Protein AF-A0A356KES0-F1 (afdb_monomer)

Secondary structure (DSSP, 8-state):
--HHHHHHHHHHHHHHHHHSS-SSSS---TTT-----TT-SB-TTT-PBPEEE-TTT--EEETT-SB-TTT--B--HHHHHHHHHHHHHHHHHHHHHHHHHHHTTEEEEEEEE-SSSEEEEEEETTT--EEEEEEE-STHHHHHHHHHHHHHHHH---TTBPPEEEEEE-SS-EEEEEE---B--SPSPPPHHHHHHHHHHHHHHHHHHHHTT-B-----GGGEE-BTTSTT--EE---TT-B-SEE---S-S-TTTS-HHHHHT-EE-THHHHHHHHHHHHHHHTT-SS-HHHHTTSSS--HHHHHHHHHHHHHHHHHHHHHHHHHHHHHHTTTGGGG-----SS-TTTT-STTTTTTTTSGGGGSS-HHHHHHHHHHHHHHHHHHT-SSGGGS-SSHHHHHHHHHHHHHHHH-

Radius of gyration: 26.66 Å; Cα contacts (8 Å, |Δi|>4): 629; chains: 1; bounding box: 75×54×66 Å

Nearest PDB structures (foldseek):
  7kx8-assembly1_A  TM=7.689E-01  e=1.289E-10  Homo sapiens
  7kx8-assembly2_B  TM=7.582E-01  e=5.171E-10  Homo sapiens
  6vvg-assembly1_B  TM=7.254E-01  e=1.824E-10  Cydia pomonella granulosis virus (isolate Mexican)
  6gro-assembly1_A  TM=6.349E-01  e=1.879E-09  Homo sapiens
  5czo-assembly2_B  TM=5.075E-01  e=3.243E-09  Saccharomyces cerevisiae S288C

pLDDT: mean 71.56, std 20.57, range [31.41, 98.56]

Solvent-accessible surface area (backbone atoms only — not comparable to full-atom values): 23181 Å² total; per-residue (Å²): 129,58,72,69,56,52,51,49,52,50,40,52,28,48,48,50,22,62,76,34,44,49,47,81,67,72,66,41,35,92,88,70,65,47,69,44,66,87,80,46,72,37,24,82,88,74,67,48,70,42,69,48,62,37,90,89,75,60,50,76,34,53,80,89,42,66,44,35,91,83,81,60,51,69,42,46,74,66,54,51,44,52,49,45,41,53,49,22,54,49,21,44,53,54,40,50,54,55,48,53,62,66,45,67,62,29,72,46,76,42,82,76,42,86,61,64,50,28,33,33,41,29,28,29,59,90,77,60,50,61,31,30,34,42,40,12,37,47,67,73,22,31,52,28,53,51,37,20,51,53,48,48,64,58,50,49,95,47,94,35,42,66,50,79,74,49,72,49,78,58,94,68,32,37,38,40,33,28,60,52,75,65,46,81,44,82,59,82,86,59,42,67,71,56,50,44,48,28,50,31,41,41,23,54,40,46,38,54,32,43,74,55,52,40,25,58,63,53,54,46,65,94,30,39,35,37,41,79,90,44,83,58,41,31,29,41,50,80,38,47,60,32,42,59,67,36,64,56,88,62,92,77,55,55,72,87,36,47,30,66,46,62,74,73,52,36,72,40,50,60,55,40,44,46,17,12,50,18,47,49,52,46,41,57,74,61,72,48,76,68,64,66,72,51,63,73,39,67,84,83,55,61,70,69,55,49,50,49,40,51,55,49,49,49,51,47,51,53,51,50,43,49,52,52,54,54,49,49,57,55,45,71,73,57,79,52,77,85,68,79,61,95,75,83,92,79,61,75,72,82,39,71,51,101,56,56,70,56,71,72,72,38,74,60,62,73,50,91,47,68,68,58,56,55,50,53,51,45,51,52,47,50,52,27,46,32,26,46,37,81,52,71,86,65,26,50,93,45,39,62,61,47,24,55,59,43,47,53,53,49,52,66,72,77,106

Mean predicted aligned error: 14.31 Å

Sequence (415 aa):
MDPSEMLRLVREARRLLYEAGDGPTPPTCAECGQTPPLEATFCVGCGHRLRFPCPECERLCRTGQAHCAHCGHALTAEVVAGTLTTLAEQAEEERRRREEDLLRDYEKTRVLEEGRVRHLLGTRRDDGRQEFVKVAYSGPGRRLLSNELAMLERVGEHPGVVKLLRQRSSEEQLVAVFEHVPSEGMRFPVAIPRLLRITSSLLSTLAHVHAQGVVHADLKPAHVMLPEGADDRPVLIDWNVSQEPGPSRFEAFTPMFAAPEQIVGDHLDHRVDLYAVGVILYLLFTHDRFPAVLEEASEHEPMRQVLQAKKAMNRAYLSEATVYKGKLASLQQQDQVQQLAPSSGSGLEERRVLGAKYLFSSELARTQDVNAEIRVTGDVLKIVQRATAVDPDDRYPDAAAMQAAVDDILTRLEA

Structure (mmCIF, N/CA/C/O backbone):
data_AF-A0A356KES0-F1
#
_entry.id   AF-A0A356KES0-F1
#
loop_
_atom_site.group_PDB
_atom_site.id
_atom_site.type_symbol
_atom_site.label_atom_id
_atom_site.label_alt_id
_atom_site.label_comp_id
_atom_site.label_asym_id
_atom_site.label_entity_id
_atom_site.label_seq_id
_atom_site.pdbx_PDB_ins_code
_atom_site.Cartn_x
_atom_site.Cartn_y
_atom_site.Cartn_z
_atom_site.occupancy
_atom_site.B_iso_or_equiv
_atom_site.auth_seq_id
_atom_site.auth_comp_id
_atom_site.auth_asym_id
_atom_site.auth_atom_id
_atom_site.pdbx_PDB_model_num
ATOM 1 N N . MET A 1 1 ? -6.292 24.540 40.128 1.00 44.31 1 MET A N 1
ATOM 2 C CA . MET A 1 1 ? -5.437 23.850 39.139 1.00 44.31 1 MET A CA 1
ATOM 3 C C . MET A 1 1 ? -4.963 24.872 38.112 1.00 44.31 1 MET A C 1
ATOM 5 O O . MET A 1 1 ? -5.788 25.675 37.687 1.00 44.31 1 MET A O 1
ATOM 9 N N . ASP A 1 2 ? -3.671 24.906 37.770 1.00 37.69 2 ASP A N 1
ATOM 10 C CA . ASP A 1 2 ? -3.156 25.765 36.687 1.00 37.69 2 ASP A CA 1
ATOM 11 C C . ASP A 1 2 ? -3.848 25.377 35.361 1.00 37.69 2 ASP A C 1
ATOM 13 O O . ASP A 1 2 ? -3.952 24.179 35.070 1.00 37.69 2 ASP A O 1
ATOM 17 N N . PRO A 1 3 ? -4.336 26.339 34.552 1.00 40.50 3 PRO A N 1
ATOM 18 C CA . PRO A 1 3 ? -4.795 26.096 33.186 1.00 40.50 3 PRO A CA 1
ATOM 19 C C . PRO A 1 3 ? -3.916 25.139 32.365 1.00 40.50 3 PRO A C 1
ATOM 21 O O . PRO A 1 3 ? -4.450 24.349 31.586 1.00 40.50 3 PRO A O 1
ATOM 24 N N . SER A 1 4 ? -2.597 25.163 32.562 1.00 39.75 4 SER A N 1
ATOM 25 C CA . SER A 1 4 ? -1.635 24.291 31.872 1.00 39.75 4 SER A CA 1
ATOM 26 C C . SER A 1 4 ? -1.744 22.820 32.293 1.00 39.75 4 SER A C 1
ATOM 28 O O . SER A 1 4 ? -1.619 21.919 31.463 1.00 39.75 4 SER A O 1
ATOM 30 N N . GLU A 1 5 ? -2.031 22.562 33.567 1.00 40.41 5 GLU A N 1
ATOM 31 C CA . GLU A 1 5 ? -2.176 21.214 34.125 1.00 40.41 5 GLU A CA 1
ATOM 32 C C . GLU A 1 5 ? -3.552 20.613 33.808 1.00 40.41 5 GLU A C 1
ATOM 34 O O . GLU A 1 5 ? -3.659 19.436 33.464 1.00 40.41 5 GLU A O 1
ATOM 39 N N . MET A 1 6 ? -4.587 21.457 33.767 1.00 42.69 6 MET A N 1
ATOM 40 C CA . MET A 1 6 ? -5.901 21.104 33.221 1.00 42.69 6 MET A CA 1
ATOM 41 C C . MET A 1 6 ? -5.809 20.754 31.726 1.00 42.69 6 MET A C 1
ATOM 43 O O . MET A 1 6 ? -6.368 19.751 31.288 1.00 42.69 6 MET A O 1
ATOM 47 N N . LEU A 1 7 ? -5.071 21.543 30.936 1.00 45.28 7 LEU A N 1
ATOM 48 C CA . LEU A 1 7 ? -4.799 21.234 29.529 1.00 45.28 7 LEU A CA 1
ATOM 49 C C . LEU A 1 7 ? -4.050 19.905 29.376 1.00 45.28 7 LEU A C 1
ATOM 51 O O . LEU A 1 7 ? -4.360 19.151 28.459 1.00 45.28 7 LEU A O 1
ATOM 55 N N . ARG A 1 8 ? -3.108 19.587 30.273 1.00 47.19 8 ARG A N 1
ATOM 56 C CA . ARG A 1 8 ? -2.388 18.304 30.278 1.00 47.19 8 ARG A CA 1
ATOM 57 C C . ARG A 1 8 ? -3.326 17.117 30.524 1.00 47.19 8 ARG A C 1
ATOM 59 O O . ARG A 1 8 ? -3.282 16.165 29.756 1.00 47.19 8 ARG A O 1
ATOM 66 N N . LEU A 1 9 ? -4.206 17.198 31.522 1.00 43.78 9 LEU A N 1
ATOM 67 C CA . LEU A 1 9 ? -5.165 16.130 31.844 1.00 43.78 9 LEU A CA 1
ATOM 68 C C . LEU A 1 9 ? -6.229 15.945 30.752 1.00 43.78 9 LEU A C 1
ATOM 70 O O . LEU A 1 9 ? -6.552 14.820 30.387 1.00 43.78 9 LEU A O 1
ATOM 74 N N . VAL A 1 10 ? -6.720 17.041 30.162 1.00 45.75 10 VAL A N 1
ATOM 75 C CA . VAL A 1 10 ? -7.633 16.987 29.007 1.00 45.75 10 VAL A CA 1
ATOM 76 C C . VAL A 1 10 ? -6.945 16.369 27.785 1.00 45.75 10 VAL A C 1
ATOM 78 O O . VAL A 1 10 ? -7.583 15.615 27.053 1.00 45.75 10 VAL A O 1
ATOM 81 N N . ARG A 1 11 ? -5.651 16.653 27.567 1.00 45.53 11 ARG A N 1
ATOM 82 C CA . ARG A 1 11 ? -4.841 16.022 26.509 1.00 45.53 11 ARG A CA 1
ATOM 83 C C . ARG A 1 11 ? -4.673 14.522 26.746 1.00 45.53 11 ARG A C 1
ATOM 85 O O . ARG A 1 11 ? -4.831 13.755 25.806 1.00 45.53 11 ARG A O 1
ATOM 92 N N . GLU A 1 12 ? -4.387 14.111 27.977 1.00 43.81 12 GLU A N 1
ATOM 93 C CA . GLU A 1 12 ? -4.164 12.709 28.345 1.00 43.81 12 GLU A CA 1
ATOM 94 C C . GLU A 1 12 ? -5.457 11.881 28.235 1.00 43.81 12 GLU A C 1
ATOM 96 O O . 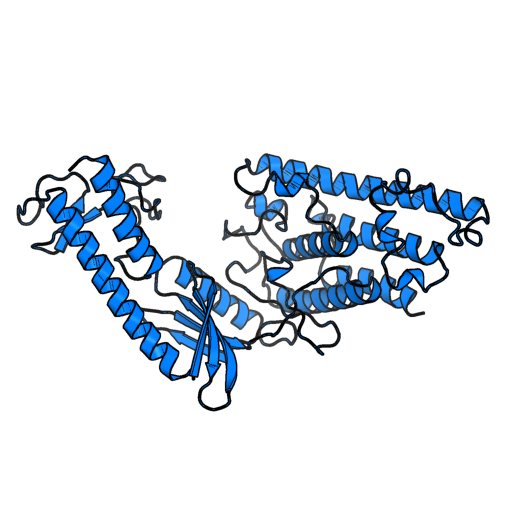GLU A 1 12 ? -5.475 10.867 27.542 1.00 43.81 12 GLU A O 1
ATOM 101 N N . ALA A 1 13 ? -6.579 12.380 28.769 1.00 43.81 13 ALA A N 1
ATOM 102 C CA . ALA A 1 13 ? -7.889 11.732 28.650 1.00 43.81 13 ALA A CA 1
ATOM 103 C C . ALA A 1 13 ? -8.391 11.656 27.193 1.00 43.81 13 ALA A C 1
ATOM 105 O O . ALA A 1 13 ? -8.956 10.648 26.776 1.00 43.81 13 ALA A O 1
ATOM 106 N N . ARG A 1 14 ? -8.163 12.698 26.377 1.00 48.44 14 ARG A N 1
ATOM 107 C CA . ARG A 1 14 ? -8.568 12.695 24.958 1.00 48.44 14 ARG A CA 1
ATOM 108 C C . ARG A 1 14 ? -7.664 11.862 24.058 1.00 48.44 14 ARG A C 1
ATOM 110 O O . ARG A 1 14 ? -8.158 11.329 23.070 1.00 48.44 14 ARG A O 1
ATOM 117 N N . ARG A 1 15 ? -6.373 11.743 24.380 1.00 43.72 15 ARG A N 1
ATOM 118 C CA . ARG A 1 15 ? -5.454 10.818 23.708 1.00 43.72 15 ARG A CA 1
ATOM 119 C C . ARG A 1 15 ? -5.925 9.378 23.896 1.00 43.72 15 ARG A C 1
ATOM 121 O O . ARG A 1 15 ? -6.061 8.677 22.903 1.00 43.72 15 ARG A O 1
ATOM 128 N N . LEU A 1 16 ? -6.266 8.998 25.128 1.00 44.16 16 LEU A N 1
ATOM 129 C CA . LEU A 1 16 ? -6.825 7.679 25.433 1.00 44.16 16 LEU A CA 1
ATOM 130 C C . LEU A 1 16 ? -8.158 7.446 24.703 1.00 44.16 16 LEU A C 1
ATOM 132 O O . LEU A 1 16 ? -8.328 6.405 24.092 1.00 44.16 16 LEU A O 1
ATOM 136 N N . LEU A 1 17 ? -9.055 8.440 24.644 1.00 44.19 17 LEU A N 1
ATOM 137 C CA . LEU A 1 17 ? -10.301 8.364 23.856 1.00 44.19 17 LEU A CA 1
ATOM 138 C C . LEU A 1 17 ? -10.078 8.226 22.337 1.00 44.19 17 LEU A C 1
ATOM 140 O O . LEU A 1 17 ? -10.859 7.569 21.654 1.00 44.19 17 LEU A O 1
ATOM 144 N N . TYR A 1 18 ? -9.042 8.869 21.794 1.00 41.16 18 TYR A N 1
ATOM 145 C CA . TYR A 1 18 ? -8.692 8.801 20.372 1.00 41.16 18 TYR A CA 1
ATOM 146 C C . TYR A 1 18 ? -8.004 7.480 20.005 1.00 41.16 18 TYR A C 1
ATOM 148 O O . TYR A 1 18 ? -8.280 6.925 18.945 1.00 41.16 18 TYR A O 1
ATOM 156 N N . GLU A 1 19 ? -7.150 6.961 20.889 1.00 41.66 19 GLU A N 1
ATOM 157 C CA . GLU A 1 19 ? -6.529 5.634 20.778 1.00 41.66 19 GLU A CA 1
ATOM 158 C C . GLU A 1 19 ? -7.559 4.507 21.025 1.00 41.66 19 GLU A C 1
ATOM 160 O O . GLU A 1 19 ? -7.450 3.437 20.428 1.00 41.66 19 GLU A O 1
ATOM 165 N N . ALA A 1 20 ? -8.604 4.760 21.827 1.00 39.62 20 ALA A N 1
ATOM 166 C CA . ALA A 1 20 ? -9.648 3.787 22.150 1.00 39.62 20 ALA A CA 1
ATOM 167 C C . ALA A 1 20 ? -10.768 3.661 21.099 1.00 39.62 20 ALA A C 1
ATOM 169 O O . ALA A 1 20 ? -11.599 2.760 21.184 1.00 39.62 20 ALA A O 1
ATOM 170 N N . GLY A 1 21 ? -10.799 4.541 20.093 1.00 44.50 21 GLY A N 1
ATOM 171 C CA . GLY A 1 21 ? -11.705 4.437 18.947 1.00 44.50 21 GLY A CA 1
ATOM 172 C C . GLY A 1 21 ? -13.184 4.752 19.204 1.00 44.50 21 GLY A C 1
ATOM 173 O O . GLY A 1 21 ? -13.921 4.787 18.222 1.00 44.50 21 GLY A O 1
ATOM 174 N N . ASP A 1 22 ? -13.603 5.023 20.449 1.00 41.28 22 ASP A N 1
ATOM 175 C CA . ASP A 1 22 ? -15.017 5.226 20.811 1.00 41.28 22 ASP A CA 1
ATOM 176 C C . ASP A 1 22 ? -15.264 6.235 21.954 1.00 41.28 22 ASP A C 1
ATOM 178 O O . ASP A 1 22 ? -15.991 6.007 22.914 1.00 41.28 22 ASP A O 1
ATOM 182 N N . GLY A 1 23 ? -14.714 7.440 21.815 1.00 38.75 23 GLY A N 1
ATOM 183 C CA . GLY A 1 23 ? -15.448 8.617 22.295 1.00 38.75 23 GLY A CA 1
ATOM 184 C C . GLY A 1 23 ? -16.526 9.008 21.276 1.00 38.75 23 GLY A C 1
ATOM 185 O O . GLY A 1 23 ? -16.407 8.619 20.111 1.00 38.75 23 GLY A O 1
ATOM 186 N N . PRO A 1 24 ? -17.526 9.848 21.626 1.00 33.72 24 PRO A N 1
ATOM 187 C CA . PRO A 1 24 ? -18.306 10.539 20.599 1.00 33.72 24 PRO A CA 1
ATOM 188 C C . PRO A 1 24 ? -17.307 11.102 19.587 1.00 33.72 24 PRO A C 1
ATOM 190 O O . PRO A 1 24 ? -16.351 11.748 20.025 1.00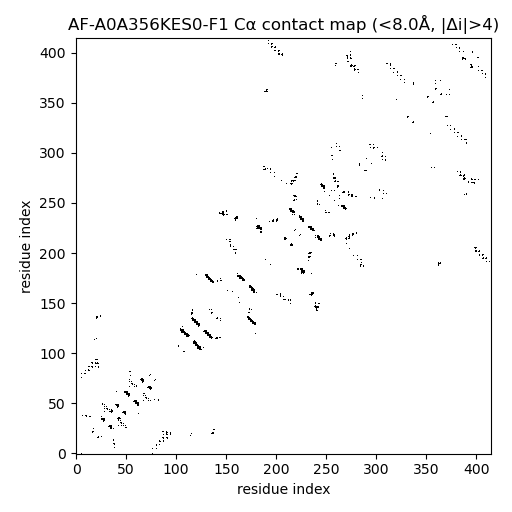 33.72 24 PRO A O 1
ATOM 193 N N . THR A 1 25 ? -17.481 10.782 18.293 1.00 39.53 25 THR A N 1
ATOM 194 C CA . THR A 1 25 ? -16.602 11.192 17.173 1.00 39.53 25 THR A CA 1
ATOM 195 C C . THR A 1 25 ? -15.853 12.467 17.537 1.00 39.53 25 THR A C 1
ATOM 197 O O . THR A 1 25 ? -16.561 13.419 17.893 1.00 39.53 25 THR A O 1
ATOM 200 N N . PRO A 1 26 ? -14.499 12.520 17.483 1.00 42.56 26 PRO A N 1
ATOM 201 C CA . PRO A 1 26 ? -13.744 13.705 17.898 1.00 42.56 26 PRO A CA 1
ATOM 202 C C . PRO A 1 26 ? -14.456 14.910 17.308 1.00 42.56 26 PRO A C 1
ATOM 204 O O . PRO A 1 26 ? -14.641 14.896 16.089 1.00 42.56 26 PRO A O 1
ATOM 207 N N . PRO A 1 27 ? -14.994 15.831 18.142 1.00 45.50 27 PRO A N 1
ATOM 208 C CA . PRO A 1 27 ? -16.126 16.648 17.748 1.00 45.50 27 PRO A CA 1
ATOM 209 C C . PRO A 1 27 ? -15.764 17.336 16.451 1.00 45.50 27 PRO A C 1
ATOM 211 O O . PRO A 1 27 ? -14.925 18.240 16.431 1.00 45.50 27 PRO A O 1
ATOM 214 N N . THR A 1 28 ? -16.360 16.863 15.356 1.00 46.47 28 THR A N 1
ATOM 215 C CA . THR A 1 28 ? -16.236 17.543 14.083 1.00 46.47 28 THR A CA 1
ATOM 216 C C . THR A 1 28 ? -16.753 18.942 14.345 1.00 46.47 28 THR A C 1
ATOM 218 O O . THR A 1 28 ? -17.780 19.084 15.020 1.00 46.47 28 THR A O 1
ATOM 221 N N . CYS A 1 29 ? -16.031 19.974 13.899 1.00 48.19 29 CYS A N 1
ATOM 222 C CA . CYS A 1 29 ? -16.527 21.344 14.007 1.00 48.19 29 CYS A CA 1
ATOM 223 C C . CYS A 1 29 ? -17.957 21.314 13.471 1.00 48.19 29 CYS A C 1
ATOM 225 O O . CYS A 1 29 ? -18.154 21.037 12.293 1.00 48.19 29 CYS A O 1
ATOM 227 N N . ALA A 1 30 ? -18.950 21.534 14.339 1.00 50.91 30 ALA A N 1
ATOM 228 C CA . ALA A 1 30 ? -20.359 21.426 13.957 1.00 50.91 30 ALA A CA 1
ATOM 229 C C . ALA A 1 30 ? -20.722 22.418 12.835 1.00 50.91 30 ALA A C 1
ATOM 231 O O . ALA A 1 30 ? -21.760 22.273 12.206 1.00 50.91 30 ALA A O 1
ATOM 232 N N . GLU A 1 31 ? -19.839 23.391 12.586 1.00 55.41 31 GLU A N 1
ATOM 233 C CA . GLU A 1 31 ? -19.937 24.375 11.514 1.00 55.41 31 GLU A CA 1
ATOM 234 C C . GLU A 1 31 ? -19.214 23.969 10.217 1.00 55.41 31 GLU A C 1
ATOM 236 O O . GLU A 1 31 ? -19.663 24.352 9.146 1.00 55.41 31 GLU A O 1
ATOM 241 N N . CYS A 1 32 ? -18.095 23.229 10.262 1.00 54.72 32 CYS A N 1
ATOM 242 C CA . CYS A 1 32 ? -17.288 22.953 9.056 1.00 54.72 32 CYS A CA 1
ATOM 243 C C . CYS A 1 32 ? -16.945 21.481 8.806 1.00 54.72 32 CYS A C 1
ATOM 245 O O . CYS A 1 32 ? -16.262 21.168 7.836 1.00 54.72 32 CYS A O 1
ATOM 247 N N . GLY A 1 33 ? -17.357 20.572 9.688 1.00 51.75 33 GLY A N 1
ATOM 248 C CA . GLY A 1 33 ? -17.121 19.135 9.557 1.00 51.75 33 GLY A CA 1
ATOM 249 C C . GLY A 1 33 ? -15.671 18.684 9.768 1.00 51.75 33 GLY A C 1
ATOM 250 O O . GLY A 1 33 ? -15.428 17.484 9.867 1.00 51.75 33 GLY A O 1
ATOM 251 N N . GLN A 1 34 ? -14.700 19.600 9.885 1.00 49.62 34 GLN A N 1
ATOM 252 C CA . GLN A 1 34 ? -13.309 19.220 10.132 1.00 49.62 34 GLN A CA 1
ATOM 253 C C . GLN A 1 34 ? -13.134 18.594 11.509 1.00 49.62 34 GLN A C 1
ATOM 255 O O . GLN A 1 34 ? -13.801 18.983 12.465 1.00 49.62 34 GLN A O 1
ATOM 260 N N . THR A 1 35 ? -12.198 17.653 11.609 1.00 49.16 35 THR A N 1
ATOM 261 C CA . THR A 1 35 ? -11.768 17.036 12.865 1.00 49.16 35 THR A CA 1
ATOM 262 C C . THR A 1 35 ? -10.542 17.792 13.380 1.00 49.16 35 THR A C 1
ATOM 264 O O . THR A 1 35 ? -9.443 17.568 12.875 1.00 49.16 35 THR A O 1
ATOM 267 N N . PRO A 1 36 ? -10.699 18.748 14.308 1.00 47.41 36 PRO A N 1
ATOM 268 C CA . PRO A 1 36 ? -9.570 19.528 14.787 1.00 47.41 36 PRO A CA 1
ATOM 269 C C . PRO A 1 36 ? -8.617 18.685 15.652 1.00 47.41 36 PRO A C 1
ATOM 271 O O . PRO A 1 36 ? -9.058 17.687 16.230 1.00 47.41 36 PRO A O 1
ATOM 274 N N . PRO A 1 37 ? -7.338 19.101 15.780 1.00 41.69 37 PRO A N 1
ATOM 275 C CA . PRO A 1 37 ? -6.379 18.497 16.696 1.00 41.69 37 PRO A CA 1
ATOM 276 C C . PRO A 1 37 ? -6.966 18.389 18.099 1.00 41.69 37 PRO A C 1
ATOM 278 O O . PRO A 1 37 ? -7.667 19.289 18.571 1.00 41.69 37 PRO A O 1
ATOM 281 N N . LEU A 1 38 ? -6.695 17.273 18.763 1.00 41.38 38 LEU A N 1
ATOM 282 C CA . LEU A 1 38 ? -7.383 16.872 19.991 1.00 41.38 38 LEU A CA 1
ATOM 283 C C . LEU A 1 38 ? -7.136 17.850 21.153 1.00 41.38 38 LEU A C 1
ATOM 285 O O . LEU A 1 38 ? -7.996 18.002 22.031 1.00 41.38 38 LEU A O 1
ATOM 289 N N . GLU A 1 39 ? -5.999 18.554 21.123 1.00 37.75 39 GLU A N 1
ATOM 290 C CA . GLU A 1 39 ? -5.616 19.620 22.053 1.00 37.75 39 GLU A CA 1
ATOM 291 C C . GLU A 1 39 ? -6.299 20.981 21.826 1.00 37.75 39 GLU A C 1
ATOM 293 O O . GLU A 1 39 ? -6.116 21.896 22.634 1.00 37.75 39 GLU A O 1
ATOM 298 N N . ALA A 1 40 ? -7.062 21.160 20.745 1.00 45.78 40 ALA A N 1
ATOM 299 C CA . ALA A 1 40 ? -7.532 22.478 20.347 1.00 45.78 40 ALA A CA 1
ATOM 300 C C . ALA A 1 40 ? -8.790 22.901 21.135 1.00 45.78 40 ALA A C 1
ATOM 302 O O . ALA A 1 40 ? -9.801 22.205 21.184 1.00 45.78 40 ALA A O 1
ATOM 303 N N . THR A 1 41 ? -8.776 24.083 21.756 1.00 45.72 41 THR A N 1
ATOM 304 C CA . THR A 1 41 ? -9.987 24.698 22.343 1.00 45.72 41 THR A CA 1
ATOM 305 C C . THR A 1 41 ? -10.877 25.349 21.279 1.00 45.72 41 THR A C 1
ATOM 307 O O . THR A 1 41 ? -12.021 25.709 21.563 1.00 45.72 41 THR A O 1
ATOM 310 N N . PHE A 1 42 ? -10.366 25.430 20.048 1.00 49.94 42 PHE A N 1
ATOM 311 C CA . PHE A 1 42 ? -10.980 25.984 18.848 1.00 49.94 42 PHE A CA 1
ATOM 312 C C . PHE A 1 42 ? -10.670 25.074 17.655 1.00 49.94 42 PHE A C 1
ATOM 314 O O . PHE A 1 42 ? -9.626 24.438 17.616 1.00 49.94 42 PHE A O 1
ATOM 321 N N . CYS A 1 43 ? -11.542 25.005 16.659 1.00 47.75 43 CYS A N 1
ATOM 322 C CA . CYS A 1 43 ? -11.275 24.245 15.451 1.00 47.75 43 CYS A CA 1
ATOM 323 C C . CYS A 1 43 ? -10.255 24.973 14.574 1.00 47.75 43 CYS A C 1
ATOM 325 O O . CYS A 1 43 ? -10.452 26.137 14.235 1.00 47.75 43 CYS A O 1
ATOM 327 N N . VAL A 1 44 ? -9.204 24.269 14.159 1.00 43.09 44 VAL A N 1
ATOM 328 C CA . VAL A 1 44 ? -8.137 24.822 13.308 1.00 43.09 44 VAL A CA 1
ATOM 329 C C . VAL A 1 44 ? -8.599 25.205 11.898 1.00 43.09 44 VAL A C 1
ATOM 331 O O . VAL A 1 44 ? -7.995 26.081 11.295 1.00 43.09 44 VAL A O 1
ATOM 334 N N . GLY A 1 45 ? -9.685 24.611 11.389 1.00 43.34 45 GLY A N 1
ATOM 335 C CA . GLY A 1 45 ? -10.246 24.957 10.078 1.00 43.34 45 GLY A CA 1
ATOM 336 C C . GLY A 1 45 ? -11.218 26.136 10.081 1.00 43.34 45 GLY A C 1
ATOM 337 O O . GLY A 1 45 ? -11.231 26.919 9.141 1.00 43.34 45 GLY A O 1
ATOM 338 N N . CYS A 1 46 ? -12.060 26.256 11.117 1.00 52.16 46 CYS A N 1
ATOM 339 C CA . CYS A 1 46 ? -13.191 27.204 11.162 1.00 52.16 46 CYS A CA 1
ATOM 340 C C . CYS A 1 46 ? -13.108 28.228 12.317 1.00 52.16 46 CYS A C 1
ATOM 342 O O . CYS A 1 46 ? -13.974 29.092 12.439 1.00 52.16 46 CYS A O 1
ATOM 344 N N . GLY A 1 47 ? -12.144 28.091 13.235 1.00 42.91 47 GLY A N 1
ATOM 345 C CA . GLY A 1 47 ? -11.976 28.944 14.420 1.00 42.91 47 GLY A CA 1
ATOM 346 C C . GLY A 1 47 ? -12.998 28.748 15.557 1.00 42.91 47 GLY A C 1
ATOM 347 O O . GLY A 1 47 ? -12.924 29.452 16.561 1.00 42.91 47 GLY A O 1
ATOM 348 N N . HIS A 1 48 ? -13.956 27.814 15.456 1.00 51.66 48 HIS A N 1
ATOM 349 C CA . HIS A 1 48 ? -15.042 27.644 16.446 1.00 51.66 48 HIS A CA 1
ATOM 350 C C . HIS A 1 48 ? -14.661 26.813 17.684 1.00 51.66 48 HIS A C 1
ATOM 352 O O . HIS A 1 48 ? -13.965 25.813 17.566 1.00 51.66 48 HIS A O 1
ATOM 358 N N . ARG A 1 49 ? -15.187 27.153 18.874 1.00 53.97 49 ARG A N 1
ATOM 359 C CA . ARG A 1 49 ? -14.932 26.409 20.133 1.00 53.97 49 ARG A CA 1
ATOM 360 C C . ARG A 1 49 ? -15.557 25.008 20.169 1.00 53.97 49 ARG A C 1
ATOM 362 O O . ARG A 1 49 ? -16.727 24.849 19.817 1.00 53.97 49 ARG A O 1
ATOM 369 N N . LEU A 1 50 ? -14.806 24.025 20.678 1.00 59.19 50 LEU A N 1
ATOM 370 C CA . LEU A 1 50 ? -15.226 22.612 20.755 1.00 59.19 50 LEU A CA 1
ATOM 371 C C . LEU A 1 50 ? -16.208 22.323 21.912 1.00 59.19 50 LEU A C 1
ATOM 373 O O . LEU A 1 50 ? -16.280 23.078 22.887 1.00 59.19 50 LEU A O 1
ATOM 377 N N . ARG A 1 51 ? -16.975 21.223 21.796 1.00 63.28 51 ARG A N 1
ATOM 378 C CA . ARG A 1 51 ? -18.051 20.829 22.733 1.00 63.28 51 ARG A CA 1
ATOM 379 C C . ARG A 1 51 ? -17.738 19.545 23.538 1.00 63.28 51 ARG A C 1
ATOM 381 O O . ARG A 1 51 ? -16.900 18.762 23.106 1.00 63.28 51 ARG A O 1
ATOM 388 N N . PHE A 1 52 ? -18.390 19.342 24.690 1.00 62.03 52 PHE A N 1
ATOM 389 C CA . PHE A 1 52 ? -18.320 18.158 25.579 1.00 62.03 52 PHE A CA 1
ATOM 390 C C . PHE A 1 52 ? -19.671 17.934 26.305 1.00 62.03 52 PHE A C 1
ATOM 392 O O . PHE A 1 52 ? -20.389 18.913 26.477 1.00 62.03 52 PHE A O 1
ATOM 399 N N . PRO A 1 53 ? -20.063 16.717 26.725 1.00 58.56 53 PRO A N 1
ATOM 400 C CA . PRO A 1 53 ? -21.354 16.486 27.391 1.00 58.56 53 PRO A CA 1
ATOM 401 C C . PRO A 1 53 ? -21.361 16.967 28.854 1.00 58.56 53 PRO A C 1
ATOM 403 O O . PRO A 1 53 ? -20.380 16.813 29.575 1.00 58.56 53 PRO A O 1
ATOM 406 N N . CYS A 1 54 ? -22.470 17.558 29.306 1.00 67.06 54 CYS A N 1
ATOM 407 C CA . CYS A 1 54 ? -22.683 17.905 30.712 1.00 67.06 54 CYS A CA 1
ATOM 408 C C . CYS A 1 54 ? -22.801 16.632 31.573 1.00 67.06 54 CYS A C 1
ATOM 410 O O . CYS A 1 54 ? -23.596 15.770 31.211 1.00 67.06 54 CYS A O 1
ATOM 412 N N . PRO A 1 55 ? -22.127 16.531 32.732 1.00 73.62 55 PRO A N 1
ATOM 413 C CA . PRO A 1 55 ? -22.209 15.340 33.588 1.00 73.62 55 PRO A CA 1
ATOM 414 C C . PRO A 1 55 ? -23.593 15.096 34.202 1.00 73.62 55 PRO A C 1
ATOM 416 O O . PRO A 1 55 ? -23.896 13.977 34.587 1.00 73.62 55 PRO A O 1
ATOM 419 N N . GLU A 1 56 ? -24.433 16.130 34.301 1.00 80.88 56 GLU A N 1
ATOM 420 C CA . GLU A 1 56 ? -25.761 16.023 34.922 1.00 80.88 56 GLU A CA 1
ATOM 421 C C . GLU A 1 56 ? -26.869 15.676 33.920 1.00 80.88 56 GLU A C 1
ATOM 423 O O . GLU A 1 56 ? -27.822 14.983 34.246 1.00 80.88 56 GLU A O 1
ATOM 428 N N . CYS A 1 57 ? -26.798 16.232 32.707 1.00 77.69 57 CYS A N 1
ATOM 429 C CA . CYS A 1 57 ? -27.908 16.183 31.745 1.00 77.69 57 CYS A CA 1
ATOM 430 C C . CYS A 1 57 ? -27.487 15.788 30.328 1.00 77.69 57 CYS A C 1
ATOM 432 O O . CYS A 1 57 ? -28.282 15.923 29.400 1.00 77.69 57 CYS A O 1
ATOM 434 N N . GLU A 1 58 ? -26.218 15.418 30.139 1.00 69.31 58 GLU A N 1
ATOM 435 C CA . GLU A 1 58 ? -25.612 14.929 28.889 1.00 69.31 58 GLU A CA 1
ATOM 436 C C . GLU A 1 58 ? -25.633 15.908 27.701 1.00 69.31 58 GLU A C 1
ATOM 438 O O . GLU A 1 58 ? -25.041 15.662 26.648 1.00 69.31 58 GLU A O 1
ATOM 443 N N . ARG A 1 59 ? -26.241 17.089 27.857 1.00 71.56 59 ARG A N 1
ATOM 444 C CA . ARG A 1 59 ? -26.282 18.116 26.813 1.00 71.56 59 ARG A CA 1
ATOM 445 C C . ARG A 1 59 ? -24.872 18.613 26.487 1.00 71.56 59 ARG A C 1
ATOM 447 O O . ARG A 1 59 ? -24.094 18.921 27.384 1.00 71.56 59 ARG A O 1
ATOM 454 N N . LEU A 1 60 ? -24.570 18.776 25.197 1.00 63.91 60 LEU A N 1
ATOM 455 C CA . LEU A 1 60 ? -23.276 19.284 24.731 1.00 63.91 60 LEU A CA 1
ATOM 456 C C . LEU A 1 60 ? -23.037 20.748 25.156 1.00 63.91 60 LEU A C 1
ATOM 458 O O . LEU A 1 60 ? -23.661 21.679 24.640 1.00 63.91 60 LEU A O 1
ATOM 462 N N . CYS A 1 61 ? -22.085 20.944 26.060 1.00 64.88 61 CYS A N 1
ATOM 463 C CA . CYS A 1 61 ? -21.531 22.205 26.543 1.00 64.88 61 CYS A CA 1
ATOM 464 C C . CYS A 1 61 ? -20.281 22.617 25.755 1.00 64.88 61 CYS A C 1
ATOM 466 O O . CYS A 1 61 ? -19.668 21.804 25.077 1.00 64.88 61 CYS A O 1
ATOM 468 N N . ARG A 1 62 ? -19.885 23.890 25.827 1.00 64.31 62 ARG A N 1
ATOM 469 C CA . ARG A 1 62 ? -18.658 24.430 25.210 1.00 64.31 62 ARG A CA 1
ATOM 470 C C . ARG A 1 62 ? -17.540 24.545 26.238 1.00 64.31 62 ARG A C 1
ATOM 472 O O . ARG A 1 62 ? -17.786 24.963 27.368 1.00 64.31 62 ARG A O 1
ATOM 479 N N . THR A 1 63 ? -16.304 24.255 25.834 1.00 55.69 63 THR A N 1
ATOM 480 C CA . THR A 1 63 ? -15.124 24.455 26.689 1.00 55.69 63 THR A CA 1
ATOM 481 C C . THR A 1 63 ? -15.006 25.922 27.134 1.00 55.69 63 THR A C 1
ATOM 483 O O . THR A 1 63 ? -15.058 26.855 26.324 1.00 55.69 63 THR A O 1
ATOM 486 N N . GLY A 1 64 ? -14.896 26.131 28.451 1.00 55.91 64 GLY A N 1
ATOM 487 C CA . GLY A 1 64 ? -14.856 27.455 29.087 1.00 55.91 64 GLY A CA 1
ATOM 488 C C . GLY A 1 64 ? -16.216 28.047 29.490 1.00 55.91 64 GLY A C 1
ATOM 489 O O . GLY A 1 64 ? -16.256 29.191 29.934 1.00 55.91 64 GLY A O 1
ATOM 490 N N . GLN A 1 65 ? -17.328 27.316 29.346 1.00 68.81 65 GLN A N 1
ATOM 491 C CA . GLN A 1 65 ? -18.589 27.694 29.995 1.00 68.81 65 GLN A CA 1
ATOM 492 C C . GLN A 1 65 ? -18.491 27.477 31.508 1.00 68.81 65 GLN A C 1
ATOM 494 O O . GLN A 1 65 ? -17.999 26.444 31.937 1.00 68.81 65 GLN A O 1
ATOM 499 N N . ALA A 1 66 ? -18.995 28.424 32.306 1.00 73.38 66 ALA A N 1
ATOM 500 C CA . ALA A 1 66 ? -19.054 28.273 33.763 1.00 73.38 66 ALA A CA 1
ATOM 501 C C . ALA A 1 66 ? -20.197 27.346 34.215 1.00 73.38 66 ALA A C 1
ATOM 503 O O . ALA A 1 66 ? -20.090 26.701 35.252 1.00 73.38 66 ALA A O 1
ATOM 504 N N . HIS A 1 67 ? -21.280 27.269 33.432 1.00 83.44 67 HIS A N 1
ATOM 505 C CA . HIS A 1 67 ? -22.464 26.466 33.736 1.00 83.44 67 HIS A CA 1
ATOM 506 C C . HIS A 1 67 ? -23.060 25.862 32.462 1.00 83.44 67 HIS A C 1
ATOM 508 O O . HIS A 1 67 ? -22.965 26.448 31.377 1.00 83.44 67 HIS A O 1
ATOM 514 N N . CYS A 1 68 ? -23.713 24.710 32.599 1.00 75.75 68 CYS A N 1
ATOM 515 C CA . CYS A 1 68 ? -24.495 24.103 31.535 1.00 75.75 68 CYS A CA 1
ATOM 516 C C . CYS A 1 68 ? -25.704 24.984 31.207 1.00 75.75 68 CYS A C 1
ATOM 518 O O . CYS A 1 68 ? -26.540 25.257 32.064 1.00 75.75 68 CYS A O 1
ATOM 520 N N . ALA A 1 69 ? -25.838 25.380 29.941 1.00 80.69 69 ALA A N 1
ATOM 521 C CA . ALA A 1 69 ? -26.950 26.219 29.488 1.00 80.69 69 ALA A CA 1
ATOM 522 C C . ALA A 1 69 ? -28.324 25.521 29.537 1.00 80.69 69 ALA A C 1
ATOM 524 O O . ALA A 1 69 ? -29.340 26.176 29.334 1.00 80.69 69 ALA A O 1
ATOM 525 N N . HIS A 1 70 ? -28.357 24.203 29.756 1.00 86.75 70 HIS A N 1
ATOM 526 C CA . HIS A 1 70 ? -29.592 23.429 29.827 1.00 86.75 70 HIS A CA 1
ATOM 527 C C . HIS A 1 70 ? -30.062 23.199 31.267 1.00 86.75 70 HIS A C 1
ATOM 529 O O . HIS A 1 70 ? -31.192 23.545 31.590 1.00 86.75 70 HIS A O 1
ATOM 535 N N . CYS A 1 71 ? -29.205 22.646 32.129 1.00 86.38 71 CYS A N 1
ATOM 536 C CA . CYS A 1 71 ? -29.574 22.280 33.502 1.00 86.38 71 CYS A CA 1
ATOM 537 C C . CYS A 1 71 ? -28.979 23.196 34.582 1.00 86.38 71 CYS A C 1
ATOM 539 O O . CYS A 1 71 ? -29.277 23.023 35.757 1.00 86.38 71 CYS A O 1
ATOM 541 N N . GLY A 1 72 ? -28.110 24.144 34.219 1.00 86.25 72 GLY A N 1
ATOM 542 C CA . GLY A 1 72 ? -27.451 25.042 35.171 1.00 86.25 72 GLY A CA 1
ATOM 543 C C . GLY A 1 72 ? -26.283 24.428 35.952 1.00 86.25 72 GLY A C 1
ATOM 544 O O . GLY A 1 72 ? -25.655 25.143 36.729 1.00 86.25 72 GLY A O 1
ATOM 545 N N . HIS A 1 73 ? -25.947 23.150 35.738 1.00 87.06 73 HIS A N 1
ATOM 546 C CA . HIS A 1 73 ? -24.843 22.477 36.434 1.00 87.06 73 HIS A CA 1
ATOM 547 C C . HIS A 1 73 ? -23.512 23.226 36.251 1.00 87.06 73 HIS A C 1
ATOM 549 O O . HIS A 1 73 ? -23.181 23.630 35.133 1.00 87.06 73 HIS A O 1
ATOM 555 N N . ALA A 1 74 ? -22.750 23.407 37.331 1.00 83.31 74 ALA A N 1
ATOM 556 C CA . ALA A 1 74 ? -21.475 24.120 37.309 1.00 83.31 74 ALA A CA 1
ATOM 557 C C . ALA A 1 74 ? -20.394 23.301 36.587 1.00 83.31 74 ALA A C 1
ATOM 559 O O . ALA A 1 74 ? -20.088 22.175 36.958 1.00 83.31 74 ALA A O 1
ATOM 560 N N . LEU A 1 75 ? -19.788 23.879 35.553 1.00 71.19 75 LEU A N 1
ATOM 561 C CA . LEU A 1 75 ? -18.790 23.227 34.704 1.00 71.19 75 LEU A CA 1
ATOM 562 C C . LEU A 1 75 ? -17.385 23.676 35.115 1.00 71.19 75 LEU A C 1
ATOM 564 O O . LEU A 1 75 ? -16.669 24.327 34.351 1.00 71.19 75 LEU A O 1
ATOM 568 N N . THR A 1 76 ? -17.002 23.377 36.357 1.00 73.19 76 THR A N 1
ATOM 569 C CA . THR A 1 76 ? -15.651 23.690 36.841 1.00 73.19 76 THR A CA 1
ATOM 570 C C . THR A 1 76 ? -14.607 22.858 36.094 1.00 73.19 76 THR A C 1
ATOM 572 O O . THR A 1 76 ? -14.905 21.796 35.549 1.00 73.19 76 THR A O 1
ATOM 575 N N . ALA A 1 77 ? -13.358 23.325 36.089 1.00 60.19 77 ALA A N 1
ATOM 576 C CA . ALA A 1 77 ? -12.229 22.596 35.509 1.00 60.19 77 ALA A CA 1
ATOM 577 C C . ALA A 1 77 ? -12.160 21.129 35.976 1.00 60.19 77 ALA A C 1
ATOM 579 O O . ALA A 1 77 ? -11.969 20.227 35.167 1.00 60.19 77 ALA A O 1
ATOM 580 N N . GLU A 1 78 ? -12.361 20.904 37.276 1.00 62.72 78 GLU A N 1
ATOM 581 C CA . GLU A 1 78 ? -12.336 19.583 37.913 1.00 62.72 78 GLU A CA 1
ATOM 582 C C . GLU A 1 78 ? -13.494 18.698 37.442 1.00 62.72 78 GLU A C 1
ATOM 584 O O . GLU A 1 78 ? -13.281 17.536 37.106 1.00 62.72 78 GLU A O 1
ATOM 589 N N . VAL A 1 79 ? -14.700 19.261 37.335 1.00 65.69 79 VAL A N 1
ATOM 590 C CA . VAL A 1 79 ? -15.890 18.548 36.851 1.00 65.69 79 VAL A CA 1
ATOM 591 C C . VAL A 1 79 ? -15.734 18.151 35.381 1.00 65.69 79 VAL A C 1
ATOM 593 O O . VAL A 1 79 ? -16.006 17.009 35.010 1.00 65.69 79 VAL A O 1
ATOM 596 N N . VAL A 1 80 ? -15.250 19.067 34.536 1.00 62.19 80 VAL A N 1
ATOM 597 C CA . VAL A 1 80 ? -15.005 18.787 33.112 1.00 62.19 80 VAL A CA 1
ATOM 598 C C . VAL A 1 80 ? -13.917 17.726 32.944 1.00 62.19 80 VAL A C 1
ATOM 600 O O . VAL A 1 80 ? -14.091 16.806 32.147 1.00 62.19 80 VAL A O 1
ATOM 603 N N . ALA A 1 81 ? -12.824 17.816 33.708 1.00 59.62 81 ALA A N 1
ATOM 604 C CA . ALA A 1 81 ? -11.754 16.823 33.679 1.00 59.62 81 ALA A CA 1
ATOM 605 C C . ALA A 1 81 ? -12.253 15.437 34.117 1.00 59.62 81 ALA A C 1
ATOM 607 O O . ALA A 1 81 ? -12.062 14.475 33.381 1.00 59.62 81 ALA A O 1
ATOM 608 N N . GLY A 1 82 ? -12.964 15.337 35.247 1.00 60.41 82 GLY A N 1
ATOM 609 C CA . GLY A 1 82 ? -13.510 14.066 35.739 1.00 60.41 82 GLY A CA 1
ATOM 610 C C . GLY A 1 82 ? -14.512 13.419 34.778 1.00 60.41 82 GLY A C 1
ATOM 611 O O . GLY A 1 82 ? -14.482 12.205 34.575 1.00 60.41 82 GLY A O 1
ATOM 612 N N . THR A 1 83 ? -15.345 14.231 34.117 1.00 62.28 83 THR A N 1
ATOM 613 C CA . THR A 1 83 ? -16.280 13.749 33.086 1.00 62.28 83 THR A CA 1
ATOM 614 C C . THR A 1 83 ? -15.526 13.145 31.900 1.00 62.28 83 THR A C 1
ATOM 616 O O . THR A 1 83 ? -15.857 12.056 31.442 1.00 62.28 83 THR A O 1
ATOM 619 N N . LEU A 1 84 ? -14.480 13.821 31.413 1.00 58.62 84 LEU A N 1
ATOM 620 C CA . LEU A 1 84 ? -13.671 13.325 30.297 1.00 58.62 84 LEU A CA 1
ATOM 621 C C . LEU A 1 84 ? -12.876 12.065 30.662 1.00 58.62 84 LEU A C 1
ATOM 623 O O . LEU A 1 84 ? -12.784 11.169 29.829 1.00 58.62 84 LEU A O 1
ATOM 627 N N . THR A 1 85 ? -12.342 11.974 31.884 1.00 57.16 85 THR A N 1
ATOM 628 C CA . THR A 1 85 ? -11.657 10.767 32.375 1.00 57.16 85 THR A CA 1
ATOM 629 C C . THR A 1 85 ? -12.606 9.573 32.432 1.00 57.16 85 THR A C 1
ATOM 631 O O . THR A 1 85 ? -12.275 8.516 31.912 1.00 57.16 85 THR A O 1
ATOM 634 N N . THR A 1 86 ? -13.810 9.754 32.980 1.00 60.41 86 THR A N 1
ATOM 635 C CA . THR A 1 86 ? -14.810 8.674 33.073 1.00 60.41 86 THR A CA 1
ATOM 636 C C . THR A 1 86 ? -15.206 8.161 31.687 1.00 60.41 86 THR A C 1
ATOM 638 O O . THR A 1 86 ? -15.268 6.956 31.465 1.00 60.41 86 THR A O 1
ATOM 641 N N . LEU A 1 87 ? -15.419 9.070 30.727 1.00 57.28 87 LEU A N 1
ATOM 642 C CA . LEU A 1 87 ? -15.707 8.694 29.340 1.00 57.28 87 LEU A CA 1
ATOM 643 C C . LEU A 1 87 ? -14.540 7.929 28.701 1.00 57.28 87 LEU A C 1
ATOM 645 O O . LEU A 1 87 ? -14.774 6.993 27.943 1.00 57.28 87 LEU A O 1
ATOM 649 N N . ALA A 1 88 ? -13.294 8.307 29.004 1.00 51.59 88 ALA A N 1
ATOM 650 C CA . ALA A 1 88 ? -12.109 7.603 28.516 1.00 51.59 88 ALA A CA 1
ATOM 651 C C . ALA A 1 88 ? -12.022 6.174 29.064 1.00 51.59 88 ALA A C 1
ATOM 653 O O . ALA A 1 88 ? -11.773 5.243 28.303 1.00 51.59 88 ALA A O 1
ATOM 654 N N . GLU A 1 89 ? -12.273 5.994 30.361 1.00 56.47 89 GLU A N 1
ATOM 655 C CA . GLU A 1 89 ? -12.289 4.677 31.007 1.00 56.47 89 GLU A CA 1
ATOM 656 C C . GLU A 1 89 ? -13.406 3.779 30.456 1.00 56.47 89 GLU A C 1
ATOM 658 O O . GLU A 1 89 ? -13.181 2.594 30.211 1.00 56.47 89 GLU A O 1
ATOM 663 N N . GLN A 1 90 ? -14.596 4.337 30.216 1.00 57.44 90 GLN A N 1
ATOM 664 C CA . GLN A 1 90 ? -15.717 3.611 29.611 1.00 57.44 90 GLN A CA 1
ATOM 665 C C . GLN A 1 90 ? -15.405 3.165 28.178 1.00 57.44 90 GLN A C 1
ATOM 667 O O . GLN A 1 90 ? -15.612 1.996 27.854 1.00 57.44 90 GLN A O 1
ATOM 672 N N . ALA A 1 91 ? -14.854 4.059 27.352 1.00 54.44 91 ALA A N 1
ATOM 673 C CA . ALA A 1 91 ? -14.454 3.738 25.983 1.00 54.44 91 ALA A CA 1
ATOM 674 C C . ALA A 1 91 ? -13.385 2.633 25.941 1.00 54.44 91 ALA A C 1
ATOM 676 O O . ALA A 1 91 ? -13.440 1.735 25.103 1.00 54.44 91 ALA A O 1
ATOM 677 N N . GLU A 1 92 ? -12.429 2.664 26.871 1.00 55.50 92 GLU A N 1
ATOM 678 C CA . GLU A 1 92 ? -11.378 1.650 26.970 1.00 55.50 92 GLU A CA 1
ATOM 679 C C . GLU A 1 92 ? -11.925 0.275 27.394 1.00 55.50 92 GLU A C 1
ATOM 681 O O . GLU A 1 92 ? -11.528 -0.753 26.842 1.00 55.50 92 GLU A O 1
ATOM 686 N N . GLU A 1 93 ? -12.871 0.234 28.336 1.00 60.75 93 GLU A N 1
ATOM 687 C CA . GLU A 1 93 ? -13.542 -1.007 28.743 1.00 60.75 93 GLU A CA 1
ATOM 688 C C . GLU A 1 93 ? -14.400 -1.590 27.607 1.00 60.75 93 GLU A C 1
ATOM 690 O O . GLU A 1 93 ? -14.370 -2.800 27.368 1.00 60.75 93 GLU A O 1
ATOM 695 N N . GLU A 1 94 ? -15.132 -0.754 26.867 1.00 62.16 94 GLU A N 1
ATOM 696 C CA . GLU A 1 94 ? -15.893 -1.185 25.686 1.00 62.16 94 GLU A CA 1
ATOM 697 C C . GLU A 1 94 ? -14.977 -1.715 24.579 1.00 62.16 94 GLU A C 1
ATOM 699 O O . GLU A 1 94 ? -15.230 -2.793 24.030 1.00 62.16 94 GLU A O 1
ATOM 704 N N . ARG A 1 95 ? -13.863 -1.027 24.309 1.00 64.31 95 ARG A N 1
ATOM 705 C CA . ARG A 1 95 ? -12.823 -1.497 23.389 1.00 64.31 95 ARG A CA 1
ATOM 706 C C . ARG A 1 95 ? -12.292 -2.861 23.804 1.00 64.31 95 ARG A C 1
ATOM 708 O O . ARG A 1 95 ? -12.245 -3.763 22.967 1.00 64.31 95 ARG A O 1
ATOM 715 N N . ARG A 1 96 ? -11.947 -3.044 25.085 1.00 65.25 96 ARG A N 1
ATOM 716 C CA . ARG A 1 96 ? -11.446 -4.328 25.595 1.00 65.25 96 ARG A CA 1
ATOM 717 C C . ARG A 1 96 ? -12.458 -5.447 25.369 1.00 65.25 96 ARG A C 1
ATOM 719 O O . ARG A 1 96 ? -12.070 -6.521 24.927 1.00 65.25 96 ARG A O 1
ATOM 726 N N . ARG A 1 97 ? -13.752 -5.200 25.594 1.00 71.94 97 ARG A N 1
ATOM 727 C CA . ARG A 1 97 ? -14.815 -6.194 25.342 1.00 71.94 97 ARG A CA 1
ATOM 728 C C . ARG A 1 97 ? -14.938 -6.575 23.866 1.00 71.94 97 ARG A C 1
ATOM 730 O O . ARG A 1 97 ? -15.109 -7.752 23.553 1.00 71.94 97 ARG A O 1
ATOM 737 N N . ARG A 1 98 ? -14.852 -5.603 22.954 1.00 70.81 98 ARG A N 1
ATOM 738 C CA . ARG A 1 98 ? -14.887 -5.857 21.500 1.00 70.81 98 ARG A CA 1
ATOM 739 C C . ARG A 1 98 ? -13.665 -6.625 21.032 1.00 70.81 98 ARG A C 1
ATOM 741 O O . ARG A 1 98 ? -13.782 -7.532 20.210 1.00 70.81 98 ARG A O 1
ATOM 748 N N . GLU A 1 99 ? -12.506 -6.271 21.576 1.00 68.69 99 GLU A N 1
ATOM 749 C CA . GLU A 1 99 ? -11.264 -6.985 21.332 1.00 68.69 99 GLU A CA 1
ATOM 750 C C . GLU A 1 99 ? -11.362 -8.416 21.869 1.00 68.69 99 GLU A C 1
ATOM 752 O O . GLU A 1 99 ? -11.093 -9.346 21.125 1.00 68.69 99 GLU A O 1
ATOM 757 N N . GLU A 1 100 ? -11.858 -8.636 23.087 1.00 74.50 100 GLU A N 1
ATOM 758 C CA . GLU A 1 100 ? -12.108 -9.982 23.618 1.00 74.50 100 GLU A CA 1
ATOM 759 C C . GLU A 1 100 ? -12.997 -10.821 22.690 1.00 74.50 100 GLU A C 1
ATOM 761 O O . GLU A 1 100 ? -12.693 -11.993 22.477 1.00 74.50 100 GLU A O 1
ATOM 766 N N . ASP A 1 101 ? -14.056 -10.251 22.103 1.00 77.25 101 ASP A N 1
ATOM 767 C CA . ASP A 1 101 ? -14.898 -10.968 21.136 1.00 77.25 101 ASP A CA 1
ATOM 768 C C . ASP A 1 101 ? -14.148 -11.316 19.841 1.00 77.25 101 ASP A C 1
ATOM 770 O O . ASP A 1 101 ? -14.200 -12.459 19.384 1.00 77.25 101 ASP A O 1
ATOM 774 N N . LEU A 1 102 ? -13.381 -10.370 19.291 1.00 73.75 102 LEU A N 1
ATOM 775 C CA . LEU A 1 102 ? -12.529 -10.592 18.120 1.00 73.75 102 LEU A CA 1
ATOM 776 C C . LEU A 1 102 ? -11.456 -11.664 18.377 1.00 73.75 102 LEU A C 1
ATOM 778 O O . LEU A 1 102 ? -11.169 -12.489 17.509 1.00 73.75 102 LEU A O 1
ATOM 782 N N . LEU A 1 103 ? -10.854 -11.638 19.566 1.00 77.44 103 LEU A N 1
ATOM 783 C CA . LEU A 1 103 ? -9.752 -12.502 19.974 1.00 77.44 103 LEU A CA 1
ATOM 784 C C . LEU A 1 103 ? -10.195 -13.932 20.306 1.00 77.44 103 LEU A C 1
ATOM 786 O O . LEU A 1 103 ? -9.341 -14.813 20.371 1.00 77.44 103 LEU A O 1
ATOM 790 N N . ARG A 1 104 ? -11.499 -14.209 20.466 1.00 85.38 104 ARG A N 1
ATOM 791 C CA . ARG A 1 104 ? -12.014 -15.574 20.721 1.00 85.38 104 ARG A CA 1
ATOM 792 C C . ARG A 1 104 ? -11.542 -16.584 19.678 1.00 85.38 104 ARG A C 1
ATOM 794 O O . ARG A 1 104 ? -11.158 -17.703 20.035 1.00 85.38 104 ARG A O 1
ATOM 801 N N . ASP A 1 105 ? -11.512 -16.152 18.419 1.00 85.69 105 ASP A N 1
ATOM 802 C CA . ASP A 1 105 ? -11.132 -16.970 17.265 1.00 85.69 105 ASP A CA 1
ATOM 803 C C . ASP A 1 105 ? -9.607 -17.244 17.209 1.00 85.69 105 ASP A C 1
ATOM 805 O O . ASP A 1 105 ? -9.155 -18.132 16.480 1.00 85.69 105 ASP A O 1
ATOM 809 N N . TYR A 1 106 ? -8.798 -16.542 18.015 1.00 90.19 106 TYR A N 1
ATOM 810 C CA . TYR A 1 106 ? -7.336 -16.614 17.992 1.00 90.19 106 TYR A CA 1
ATOM 811 C C . TYR A 1 106 ? -6.761 -17.159 19.305 1.00 90.19 106 TYR A C 1
ATOM 813 O O . TYR A 1 106 ? -7.185 -16.802 20.401 1.00 90.19 106 TYR A O 1
ATOM 821 N N . GLU A 1 107 ? -5.763 -18.039 19.215 1.00 89.12 107 GLU A N 1
ATOM 822 C CA . GLU A 1 107 ? -4.983 -18.493 20.373 1.00 89.12 107 GLU A CA 1
ATOM 823 C C . GLU A 1 107 ? -4.065 -17.376 20.881 1.00 89.12 107 GLU A C 1
ATOM 825 O O . GLU A 1 107 ? -3.914 -17.186 22.088 1.00 89.12 107 GLU A O 1
ATOM 830 N N . LYS A 1 108 ? -3.444 -16.650 19.944 1.00 87.06 108 LYS A N 1
ATOM 831 C CA . LYS A 1 108 ? -2.472 -15.587 20.203 1.00 87.06 108 LYS A CA 1
ATOM 832 C C . LYS A 1 108 ? -2.676 -14.456 19.215 1.00 87.06 108 LYS A C 1
ATOM 834 O O . LYS A 1 108 ? -2.911 -14.708 18.034 1.00 87.06 108 LYS A O 1
ATOM 839 N N . THR A 1 109 ? -2.497 -13.229 19.682 1.00 87.81 109 THR A N 1
ATOM 840 C CA . THR A 1 109 ? -2.441 -12.048 18.826 1.00 87.81 109 THR A CA 1
ATOM 841 C C . THR A 1 109 ? -1.250 -11.173 19.163 1.00 87.81 109 THR A C 1
ATOM 843 O O . THR A 1 109 ? -0.763 -11.140 20.294 1.00 87.81 109 THR A O 1
ATOM 846 N N . ARG A 1 110 ? -0.757 -10.474 18.144 1.00 89.56 110 ARG A N 1
ATOM 847 C CA . ARG A 1 110 ? 0.285 -9.461 18.263 1.00 89.56 110 ARG A CA 1
ATOM 848 C C . ARG A 1 110 ? -0.164 -8.217 17.522 1.00 89.56 110 ARG A C 1
ATOM 850 O O . ARG A 1 110 ? -0.500 -8.300 16.345 1.00 89.56 110 ARG A O 1
ATOM 857 N N . VAL A 1 111 ? -0.115 -7.069 18.182 1.00 87.25 111 VAL A N 1
ATOM 858 C CA . VAL A 1 111 ? -0.299 -5.787 17.503 1.00 87.25 111 VAL A CA 1
ATOM 859 C C . VAL A 1 111 ? 0.919 -5.520 16.626 1.00 87.25 111 VAL A C 1
ATOM 861 O O . VAL A 1 111 ? 2.057 -5.628 17.083 1.00 87.25 111 VAL A O 1
ATOM 864 N N . LEU A 1 112 ? 0.675 -5.230 15.353 1.00 85.94 112 LEU A N 1
ATOM 865 C CA . LEU A 1 112 ? 1.697 -4.824 14.394 1.00 85.94 112 LEU A CA 1
ATOM 866 C C . LEU A 1 112 ? 1.764 -3.304 14.276 1.00 85.94 112 LEU A C 1
ATOM 868 O O . LEU A 1 112 ? 2.858 -2.753 14.234 1.00 85.94 112 LEU A O 1
ATOM 872 N N . GLU A 1 113 ? 0.606 -2.647 14.268 1.00 76.31 113 GLU A N 1
ATOM 873 C CA . GLU A 1 113 ? 0.500 -1.198 14.138 1.00 76.31 113 GLU A CA 1
ATOM 874 C C . GLU A 1 113 ? -0.692 -0.684 14.944 1.00 76.31 113 GLU A C 1
ATOM 876 O O . GLU A 1 113 ? -1.802 -1.222 14.855 1.00 76.31 113 GLU A O 1
ATOM 881 N N . GLU A 1 114 ? -0.441 0.360 15.731 1.00 71.00 114 GLU A N 1
ATOM 882 C CA . GLU A 1 114 ? -1.479 1.158 16.379 1.00 71.00 114 GLU A CA 1
ATOM 883 C C . GLU A 1 114 ? -1.785 2.372 15.492 1.00 71.00 114 GLU A C 1
ATOM 885 O O . GLU A 1 114 ? -0.878 2.972 14.915 1.00 71.00 114 GLU A O 1
ATOM 890 N N . GLY A 1 115 ? -3.054 2.757 15.369 1.00 68.44 115 GLY A N 1
ATOM 891 C CA . GLY A 1 115 ? -3.439 3.856 14.488 1.00 68.44 115 GLY A CA 1
ATOM 892 C C . GLY A 1 115 ? -4.940 3.944 14.237 1.00 68.44 115 GLY A C 1
ATOM 893 O O . GLY A 1 115 ? -5.745 3.325 14.928 1.00 68.44 115 GLY A O 1
ATOM 894 N N . ARG A 1 116 ? -5.326 4.723 13.213 1.00 73.62 116 ARG A N 1
ATOM 895 C CA . ARG A 1 116 ? -6.739 4.883 12.799 1.00 73.62 116 ARG A CA 1
ATOM 896 C C . ARG A 1 116 ? -7.377 3.554 12.399 1.00 73.62 116 ARG A C 1
ATOM 898 O O . ARG A 1 116 ? -8.573 3.358 12.597 1.00 73.62 116 ARG A O 1
ATOM 905 N N . VAL A 1 117 ? -6.578 2.688 11.794 1.00 81.00 117 VAL A N 1
ATOM 906 C CA . VAL A 1 117 ? -6.889 1.286 11.560 1.00 81.00 117 VAL A CA 1
ATOM 907 C C . VAL A 1 117 ? -5.819 0.515 12.310 1.00 81.00 117 VAL A C 1
ATOM 909 O O . VAL A 1 117 ? -4.631 0.747 12.103 1.00 81.00 117 VAL A O 1
ATOM 912 N N . ARG A 1 118 ? -6.237 -0.346 13.230 1.00 84.88 118 ARG A N 1
ATOM 913 C CA . ARG A 1 118 ? -5.325 -1.163 14.021 1.00 84.88 118 ARG A CA 1
ATOM 914 C C . ARG A 1 118 ? -4.981 -2.418 13.244 1.00 84.88 118 ARG A C 1
ATOM 916 O O . ARG A 1 118 ? -5.881 -3.068 12.709 1.00 84.88 118 ARG A O 1
ATOM 923 N N . HIS A 1 119 ? -3.704 -2.771 13.209 1.00 90.75 119 HIS A N 1
ATOM 924 C CA . HIS A 1 119 ? -3.213 -3.945 12.498 1.00 90.75 119 HIS A CA 1
ATOM 925 C C . HIS A 1 119 ? -2.758 -5.001 13.501 1.00 90.75 119 HIS A C 1
ATOM 927 O O . HIS A 1 119 ? -1.900 -4.746 14.348 1.00 90.75 119 HIS A O 1
ATOM 933 N N . LEU A 1 120 ? -3.324 -6.198 13.404 1.00 91.69 120 LEU A N 1
ATOM 934 C CA . LEU A 1 120 ? -3.023 -7.328 14.273 1.00 91.69 120 LEU A CA 1
ATOM 935 C C . LEU A 1 120 ? -2.561 -8.517 13.430 1.00 91.69 120 LEU A C 1
ATOM 937 O O . LEU A 1 120 ? -3.046 -8.745 12.324 1.00 91.69 120 LEU A O 1
ATOM 941 N N . LEU A 1 121 ? -1.667 -9.317 13.994 1.00 94.00 121 LEU A N 1
ATOM 942 C CA . LEU A 1 121 ? -1.367 -10.662 13.527 1.00 94.00 121 LEU A CA 1
ATOM 943 C C . LEU A 1 121 ? -1.989 -11.652 14.505 1.00 94.00 121 LEU A C 1
ATOM 945 O O . LEU A 1 121 ? -1.646 -11.628 15.688 1.00 94.00 121 LEU A O 1
ATOM 949 N N . GLY A 1 122 ? -2.887 -12.508 14.026 1.00 93.38 122 GLY A N 1
ATOM 950 C CA . GLY A 1 122 ? -3.544 -13.525 14.839 1.00 93.38 122 GLY A CA 1
ATOM 951 C C . GLY A 1 122 ? -3.171 -14.939 14.427 1.00 93.38 122 GLY A C 1
ATOM 952 O O . GLY A 1 122 ? -3.106 -15.246 13.244 1.00 93.38 122 GLY A O 1
ATOM 953 N N . THR A 1 123 ? -2.941 -15.807 15.409 1.00 94.88 123 THR A N 1
ATOM 954 C CA . THR A 1 123 ? -2.806 -17.257 15.224 1.00 94.88 123 THR A CA 1
ATOM 955 C C . THR A 1 123 ? -4.143 -17.904 15.542 1.00 94.88 123 THR A C 1
ATOM 957 O O . THR A 1 123 ? -4.591 -17.855 16.689 1.00 94.88 123 THR A O 1
ATOM 960 N N . ARG A 1 124 ? -4.799 -18.469 14.529 1.00 93.00 124 ARG A N 1
ATOM 961 C CA . ARG A 1 124 ? -6.140 -19.038 14.648 1.00 93.00 124 ARG A CA 1
ATOM 962 C C . ARG A 1 124 ? -6.133 -20.261 15.558 1.00 93.00 124 ARG A C 1
ATOM 964 O O . ARG A 1 124 ? -5.212 -21.074 15.515 1.00 93.00 124 ARG A O 1
ATOM 971 N N . ARG A 1 125 ? -7.139 -20.366 16.426 1.00 92.88 125 ARG A N 1
ATOM 972 C CA . ARG A 1 125 ? -7.181 -21.384 17.490 1.00 92.88 125 ARG A CA 1
ATOM 973 C C . ARG A 1 125 ? -7.430 -22.805 16.973 1.00 92.88 125 ARG A C 1
ATOM 975 O O . ARG A 1 125 ? -7.009 -23.767 17.603 1.00 92.88 125 ARG A O 1
ATOM 982 N N . ASP A 1 126 ? -8.162 -22.928 15.877 1.00 90.69 126 ASP A N 1
ATOM 983 C CA . ASP A 1 126 ? -8.608 -24.187 15.273 1.00 90.69 126 ASP A CA 1
ATOM 984 C C . ASP A 1 126 ? -7.500 -24.918 14.498 1.00 90.69 126 ASP A C 1
ATOM 986 O O . ASP A 1 126 ? -7.408 -26.139 14.594 1.00 90.69 126 ASP A O 1
ATOM 990 N N . ASP A 1 127 ? -6.666 -24.199 13.741 1.00 92.81 127 ASP A N 1
ATOM 991 C CA . ASP A 1 127 ? -5.661 -24.798 12.852 1.00 92.81 127 ASP A CA 1
ATOM 992 C C . ASP A 1 127 ? -4.261 -24.169 12.937 1.00 92.81 127 ASP A C 1
ATOM 994 O O . ASP A 1 127 ? -3.348 -24.593 12.225 1.00 92.81 127 ASP A O 1
ATOM 998 N N . GLY A 1 128 ? -4.071 -23.171 13.802 1.00 92.75 128 GLY A N 1
ATOM 999 C CA . GLY A 1 128 ? -2.789 -22.500 14.001 1.00 92.75 128 GLY A CA 1
ATOM 1000 C C . GLY A 1 128 ? -2.355 -21.595 12.845 1.00 92.75 128 GLY A C 1
ATOM 1001 O O . GLY A 1 128 ? -1.233 -21.080 12.880 1.00 92.75 128 GLY A O 1
ATOM 1002 N N . ARG A 1 129 ? -3.190 -21.372 11.818 1.00 93.06 129 ARG A N 1
ATOM 1003 C CA . ARG A 1 129 ? -2.831 -20.481 10.706 1.00 93.06 129 ARG A CA 1
ATOM 1004 C C . ARG A 1 129 ? -2.703 -19.044 11.182 1.00 93.06 129 ARG A C 1
ATOM 1006 O O . ARG A 1 129 ? -3.450 -18.581 12.043 1.00 93.06 129 ARG A O 1
ATOM 1013 N N . GLN A 1 130 ? -1.742 -18.334 10.603 1.00 95.00 130 GLN A N 1
ATOM 1014 C CA . GLN A 1 130 ? -1.596 -16.905 10.828 1.00 95.00 130 GLN A CA 1
ATOM 1015 C C . GLN A 1 130 ? -2.477 -16.119 9.862 1.00 95.00 130 GLN A C 1
ATOM 1017 O O . GLN A 1 130 ? -2.533 -16.426 8.673 1.00 95.00 130 GLN A O 1
ATOM 1022 N N . GLU A 1 131 ? -3.137 -15.092 10.379 1.00 95.38 131 GLU A N 1
ATOM 1023 C CA . GLU A 1 131 ? -4.015 -14.204 9.624 1.00 95.38 131 GLU A CA 1
ATOM 1024 C C . GLU A 1 131 ? -3.754 -12.756 10.030 1.00 95.38 131 GLU A C 1
ATOM 1026 O O . GLU A 1 131 ? -3.445 -12.456 11.189 1.00 95.38 131 GLU A O 1
ATOM 1031 N N . PHE A 1 132 ? -3.870 -11.854 9.062 1.00 95.25 132 PHE A N 1
ATOM 1032 C CA . PHE A 1 132 ? -3.692 -10.429 9.284 1.00 95.25 132 PHE A CA 1
ATOM 1033 C C . PHE A 1 132 ? -5.057 -9.770 9.482 1.00 95.25 132 PHE A C 1
ATOM 1035 O O . PHE A 1 132 ? -5.957 -9.938 8.665 1.00 95.25 132 PHE A O 1
ATOM 1042 N N . VAL A 1 133 ? -5.236 -9.033 10.573 1.00 94.12 133 VAL A N 1
ATOM 1043 C CA . VAL A 1 133 ? -6.532 -8.470 10.965 1.00 94.12 133 VAL A CA 1
ATOM 1044 C C . VAL A 1 133 ? -6.428 -6.956 11.037 1.00 94.12 133 VAL A C 1
ATOM 1046 O O . VAL A 1 133 ? -5.651 -6.421 11.826 1.00 94.12 133 VAL A O 1
ATOM 1049 N N . LYS A 1 134 ? -7.248 -6.269 10.244 1.00 93.12 134 LYS A N 1
ATOM 1050 C CA . LYS A 1 134 ? -7.464 -4.826 10.335 1.00 93.12 134 LYS A CA 1
ATOM 1051 C C . LYS A 1 134 ? -8.744 -4.556 11.121 1.00 93.12 134 LYS A C 1
ATOM 1053 O O . LYS A 1 134 ? -9.798 -5.105 10.799 1.00 93.12 134 LYS A O 1
ATOM 1058 N N . VAL A 1 135 ? -8.656 -3.702 12.136 1.00 88.00 135 VAL A N 1
ATOM 1059 C CA . VAL A 1 135 ? -9.798 -3.288 12.964 1.00 88.00 135 VAL A CA 1
ATOM 1060 C C . VAL A 1 135 ? -9.929 -1.776 12.916 1.00 88.00 135 VAL A C 1
ATOM 1062 O O . VAL A 1 135 ? -8.981 -1.052 13.212 1.00 88.00 135 VAL A O 1
ATOM 1065 N N . ALA A 1 136 ? -11.114 -1.294 12.564 1.00 82.81 136 ALA A N 1
ATOM 1066 C CA . ALA A 1 136 ? -11.452 0.119 12.592 1.00 82.81 136 ALA A CA 1
ATOM 1067 C C . ALA A 1 136 ? -12.775 0.315 13.332 1.00 82.81 136 ALA A C 1
ATOM 1069 O O . ALA A 1 136 ? -13.789 -0.234 12.922 1.00 82.81 136 ALA A O 1
ATOM 1070 N N . TYR A 1 137 ? -12.787 1.111 14.396 1.00 72.56 137 TYR A N 1
ATOM 1071 C CA . TYR A 1 137 ? -13.981 1.305 15.224 1.00 72.56 137 TYR A CA 1
ATOM 1072 C C . TYR A 1 137 ? -14.948 2.303 14.567 1.00 72.56 137 TYR A C 1
ATOM 1074 O O . TYR A 1 137 ? -15.963 1.920 13.979 1.00 72.56 137 TYR A O 1
ATOM 1082 N N . SER A 1 138 ? -14.564 3.583 14.512 1.00 67.56 138 SER A N 1
ATOM 1083 C CA . SER A 1 138 ? -15.405 4.648 13.959 1.00 67.56 138 SER A CA 1
ATOM 1084 C C . SER A 1 138 ? -14.599 5.767 13.266 1.00 67.56 138 SER A C 1
ATOM 1086 O O . SER A 1 138 ? -13.366 5.806 13.278 1.00 67.56 138 SER A O 1
ATOM 1088 N N . GLY A 1 139 ? -15.292 6.676 12.569 1.00 71.12 139 GLY A N 1
ATOM 1089 C CA . GLY A 1 139 ? -14.683 7.890 12.012 1.00 71.12 139 GLY A CA 1
ATOM 1090 C C . GLY A 1 139 ? -13.772 7.680 10.782 1.00 71.12 139 GLY A C 1
ATOM 1091 O O . GLY A 1 139 ? -14.123 6.928 9.868 1.00 71.12 139 GLY A O 1
ATOM 1092 N N . PRO A 1 140 ? -12.632 8.399 10.678 1.00 70.19 140 PRO A N 1
ATOM 1093 C CA . PRO A 1 140 ? -11.741 8.339 9.515 1.00 70.19 140 PRO A CA 1
ATOM 1094 C C . PRO A 1 140 ? -11.162 6.950 9.217 1.00 70.19 140 PRO A C 1
ATOM 1096 O O . PRO A 1 140 ? -11.073 6.583 8.050 1.00 70.19 140 PRO A O 1
ATOM 1099 N N . GLY A 1 141 ? -10.806 6.167 10.242 1.00 72.62 141 GLY A N 1
ATOM 1100 C CA . GLY A 1 141 ? -10.248 4.821 10.062 1.00 72.62 141 GLY A CA 1
ATOM 1101 C C . GLY A 1 141 ? -11.235 3.861 9.408 1.00 72.62 141 GLY A C 1
ATOM 1102 O O . GLY A 1 141 ? -10.890 3.149 8.469 1.00 72.62 141 GLY A O 1
ATOM 1103 N N . ARG A 1 142 ? -12.506 3.925 9.820 1.00 82.44 142 ARG A N 1
ATOM 1104 C CA . ARG A 1 142 ? -13.571 3.128 9.206 1.00 82.44 142 ARG A CA 1
ATOM 1105 C C . ARG A 1 142 ? -13.764 3.474 7.730 1.00 82.44 142 ARG A C 1
ATOM 1107 O O . ARG A 1 142 ? -13.982 2.567 6.936 1.00 82.44 142 ARG A O 1
ATOM 1114 N N . ARG A 1 143 ? -13.657 4.754 7.346 1.00 82.75 143 ARG A N 1
ATOM 1115 C CA . ARG A 1 143 ? -13.724 5.172 5.931 1.00 82.75 143 ARG A CA 1
ATOM 1116 C C . ARG A 1 143 ? -12.562 4.619 5.111 1.00 82.75 143 ARG A C 1
ATOM 1118 O O . ARG A 1 143 ? -12.806 4.132 4.017 1.00 82.75 143 ARG A O 1
ATOM 1125 N N . LEU A 1 144 ? -11.343 4.658 5.652 1.00 83.56 144 LEU A N 1
ATOM 1126 C CA . LEU A 1 144 ? -10.151 4.101 5.005 1.00 83.56 144 LEU A CA 1
ATOM 1127 C C . LEU A 1 144 ? -10.283 2.589 4.791 1.00 83.56 144 LEU A C 1
ATOM 1129 O O . LEU A 1 144 ? -10.119 2.117 3.672 1.00 83.56 144 LEU A O 1
ATOM 1133 N N . LEU A 1 145 ? -10.667 1.843 5.832 1.00 88.50 145 LEU A N 1
ATOM 1134 C CA . LEU A 1 145 ? -10.846 0.396 5.716 1.00 88.50 145 LEU A CA 1
ATOM 1135 C C . LEU A 1 145 ? -12.038 0.031 4.814 1.00 88.50 145 LEU A C 1
ATOM 1137 O O . LEU A 1 145 ? -11.959 -0.914 4.042 1.00 88.50 145 LEU A O 1
ATOM 1141 N N . SER A 1 146 ? -13.130 0.802 4.852 1.00 90.44 146 SER A N 1
ATOM 1142 C CA . SER A 1 146 ? -14.258 0.600 3.928 1.00 90.44 146 SER A CA 1
ATOM 1143 C C . SER A 1 146 ? -13.852 0.855 2.476 1.00 90.44 146 SER A C 1
ATOM 1145 O O . SER A 1 146 ? -14.286 0.125 1.590 1.00 90.44 146 SER A O 1
ATOM 1147 N N . ASN A 1 147 ? -13.021 1.875 2.231 1.00 92.44 147 ASN A N 1
ATOM 1148 C CA . ASN A 1 147 ? -12.481 2.157 0.905 1.00 92.44 147 ASN A CA 1
ATOM 1149 C C . ASN A 1 147 ? -11.592 1.006 0.421 1.00 92.44 147 ASN A C 1
ATOM 1151 O O . ASN A 1 147 ? 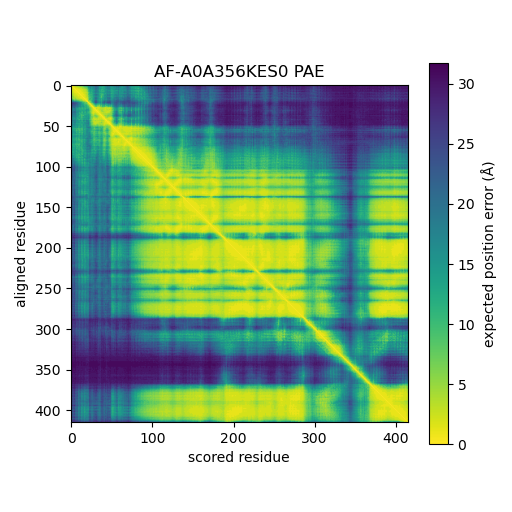-11.805 0.511 -0.677 1.00 92.44 147 ASN A O 1
ATOM 1155 N N . GLU A 1 148 ? -10.676 0.522 1.262 1.00 95.81 148 GLU A N 1
ATOM 1156 C CA . GLU A 1 148 ? -9.829 -0.638 0.955 1.00 95.81 148 GLU A CA 1
ATOM 1157 C C . GLU A 1 148 ? -10.648 -1.868 0.554 1.00 95.81 148 GLU A C 1
ATOM 1159 O O . GLU A 1 148 ? -10.370 -2.478 -0.476 1.00 95.81 148 GLU A O 1
ATOM 1164 N N . LEU A 1 149 ? -11.698 -2.199 1.311 1.00 97.06 149 LEU A N 1
ATOM 1165 C CA . LEU A 1 149 ? -12.570 -3.333 0.997 1.00 97.06 149 LEU A CA 1
ATOM 1166 C C . LEU A 1 149 ? -13.306 -3.147 -0.336 1.00 97.06 149 LEU A C 1
ATOM 1168 O O . LEU A 1 149 ? -13.362 -4.081 -1.131 1.00 97.06 149 LEU A O 1
ATOM 1172 N N . ALA A 1 150 ? -13.817 -1.943 -0.607 1.00 96.38 150 ALA A N 1
ATOM 1173 C CA . ALA A 1 150 ? -14.491 -1.635 -1.867 1.00 96.38 150 ALA A CA 1
ATOM 1174 C C . ALA A 1 150 ? -13.535 -1.696 -3.073 1.00 96.38 150 ALA A C 1
ATOM 1176 O O . ALA A 1 150 ? -13.912 -2.170 -4.145 1.00 96.38 150 ALA A O 1
ATOM 1177 N N . MET A 1 151 ? -12.293 -1.228 -2.909 1.00 97.38 151 MET A N 1
ATOM 1178 C CA . MET A 1 151 ? -11.276 -1.284 -3.961 1.00 97.38 151 MET A CA 1
ATOM 1179 C C . MET A 1 151 ? -10.837 -2.725 -4.228 1.00 97.38 151 MET A C 1
ATOM 1181 O O . MET A 1 151 ? -10.767 -3.127 -5.385 1.00 97.38 151 MET A O 1
ATOM 1185 N N . LEU A 1 152 ? -10.630 -3.528 -3.182 1.00 97.75 152 LEU A N 1
ATOM 1186 C CA . LEU A 1 152 ? -10.303 -4.950 -3.312 1.00 97.75 152 LEU A CA 1
ATOM 1187 C C . LEU A 1 152 ? -11.423 -5.759 -3.970 1.00 97.75 152 LEU A C 1
ATOM 1189 O O . LEU A 1 152 ? -11.146 -6.581 -4.842 1.00 97.75 152 LEU A O 1
ATOM 1193 N N . GLU A 1 153 ? -12.682 -5.513 -3.599 1.00 96.94 153 GLU A N 1
ATOM 1194 C CA . GLU A 1 153 ? -13.837 -6.152 -4.239 1.00 96.94 153 GLU A CA 1
ATOM 1195 C C . GLU A 1 153 ? -13.866 -5.861 -5.744 1.00 96.94 153 GLU A C 1
ATOM 1197 O O . GLU A 1 153 ? -14.103 -6.761 -6.549 1.00 96.94 153 GLU A O 1
ATOM 1202 N N . ARG A 1 154 ? -13.556 -4.619 -6.132 1.00 97.31 154 ARG A N 1
ATOM 1203 C CA . ARG A 1 154 ? -13.491 -4.215 -7.537 1.00 97.31 154 ARG A CA 1
ATOM 1204 C C . ARG A 1 154 ? -12.310 -4.826 -8.287 1.00 97.31 154 ARG A C 1
ATOM 1206 O O . ARG A 1 154 ? -12.472 -5.217 -9.438 1.00 97.31 154 ARG A O 1
ATOM 1213 N N . VAL A 1 155 ? -11.135 -4.896 -7.661 1.00 97.81 155 VAL A N 1
ATOM 1214 C CA . VAL A 1 155 ? -9.937 -5.517 -8.252 1.00 97.81 155 VAL A CA 1
ATOM 1215 C C . VAL A 1 155 ? -10.144 -7.018 -8.470 1.00 97.81 155 VAL A C 1
ATOM 1217 O O . VAL A 1 155 ? -9.658 -7.568 -9.460 1.00 97.81 155 VAL A O 1
ATOM 1220 N N . GLY A 1 156 ? -10.886 -7.682 -7.584 1.00 96.19 156 GLY A N 1
ATOM 1221 C CA . GLY A 1 156 ? -11.123 -9.120 -7.650 1.00 96.19 156 GLY A CA 1
ATOM 1222 C C . GLY A 1 156 ? -9.894 -9.956 -7.276 1.00 96.19 156 GLY A C 1
ATOM 1223 O O . GLY A 1 156 ? -8.838 -9.440 -6.908 1.00 96.19 156 GLY A O 1
ATOM 1224 N N . GLU A 1 157 ? -10.035 -11.282 -7.342 1.00 94.62 157 GLU A N 1
ATOM 1225 C CA . GLU A 1 157 ? -8.953 -12.200 -6.972 1.00 94.62 157 GLU A CA 1
ATOM 1226 C C . GLU A 1 157 ? -7.809 -12.172 -7.997 1.00 94.62 157 GLU A C 1
ATOM 1228 O O . GLU A 1 157 ? -8.017 -12.369 -9.195 1.00 94.62 157 GLU A O 1
ATOM 1233 N N . HIS A 1 158 ? -6.581 -11.993 -7.510 1.00 96.12 158 HIS A N 1
ATOM 1234 C CA . HIS A 1 158 ? -5.367 -12.077 -8.314 1.00 96.12 158 HIS A CA 1
ATOM 1235 C C . HIS A 1 158 ? -4.187 -12.533 -7.436 1.00 96.12 158 HIS A C 1
ATOM 1237 O O . HIS A 1 158 ? -4.087 -12.072 -6.303 1.00 96.12 158 HIS A O 1
ATOM 1243 N N . PRO A 1 159 ? -3.254 -13.380 -7.921 1.00 94.25 159 PRO A N 1
ATOM 1244 C CA . PRO A 1 159 ? -2.132 -13.874 -7.108 1.00 94.25 159 PRO A CA 1
ATOM 1245 C C . PRO A 1 159 ? -1.208 -12.788 -6.538 1.00 94.25 159 PRO A C 1
ATOM 1247 O O . PRO A 1 159 ? -0.539 -13.016 -5.540 1.00 94.25 159 PRO A O 1
ATOM 1250 N N . GLY A 1 160 ? -1.146 -11.627 -7.193 1.00 96.12 160 GLY A N 1
ATOM 1251 C CA . GLY A 1 160 ? -0.376 -10.465 -6.740 1.00 96.12 160 GLY A CA 1
ATOM 1252 C C . GLY A 1 160 ? -1.160 -9.472 -5.875 1.00 96.12 160 GLY A C 1
ATOM 1253 O O . GLY A 1 160 ? -0.669 -8.378 -5.626 1.00 96.12 160 GLY A O 1
ATOM 1254 N N . VAL A 1 161 ? -2.379 -9.800 -5.446 1.00 97.31 161 VAL A N 1
ATOM 1255 C CA . VAL A 1 161 ? -3.240 -8.932 -4.626 1.00 97.31 161 VAL A CA 1
ATOM 1256 C C . VAL A 1 161 ? -3.610 -9.675 -3.352 1.00 97.31 161 VAL A C 1
ATOM 1258 O O . VAL A 1 161 ? -3.997 -10.839 -3.408 1.00 97.31 161 VAL A O 1
ATOM 1261 N N . VAL A 1 162 ? -3.495 -9.008 -2.203 1.00 96.62 162 VAL A N 1
ATOM 1262 C CA . VAL A 1 162 ? -3.813 -9.620 -0.909 1.00 96.62 162 VAL A CA 1
ATOM 1263 C C . VAL A 1 162 ? -5.251 -10.130 -0.847 1.00 96.62 162 VAL A C 1
ATOM 1265 O O . VAL A 1 162 ? -6.206 -9.429 -1.189 1.00 96.62 162 VAL A O 1
ATOM 1268 N N . LYS A 1 163 ? -5.420 -11.355 -0.355 1.00 96.12 163 LYS A N 1
ATOM 1269 C CA . LYS A 1 163 ? -6.728 -11.982 -0.222 1.00 96.12 163 LYS A CA 1
ATOM 1270 C C . LYS A 1 163 ? -7.443 -11.548 1.053 1.00 96.12 163 LYS A C 1
ATO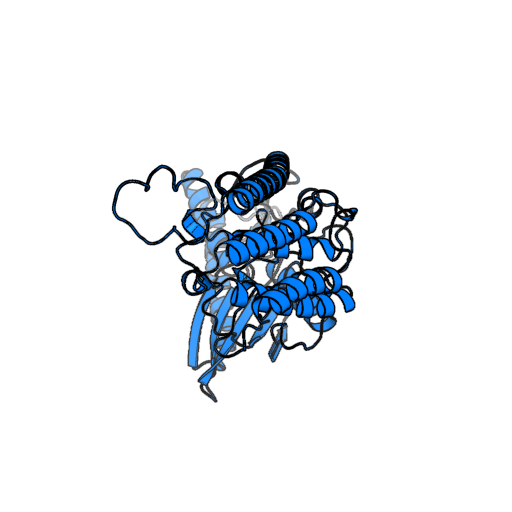M 1272 O O . LYS A 1 163 ? -6.986 -11.817 2.165 1.00 96.12 163 LYS A O 1
ATOM 1277 N N . LEU A 1 164 ? -8.634 -10.970 0.892 1.00 96.62 164 LEU A N 1
ATOM 1278 C CA . LEU A 1 164 ? -9.616 -10.843 1.968 1.00 96.62 164 LEU A CA 1
ATOM 1279 C C . LEU A 1 164 ? -10.240 -12.219 2.250 1.00 96.62 164 LEU A C 1
ATOM 1281 O O . LEU A 1 164 ? -10.831 -12.838 1.368 1.00 96.62 164 LEU A O 1
ATOM 1285 N N . LEU A 1 165 ? -10.116 -12.703 3.484 1.00 94.50 165 LEU A N 1
ATOM 1286 C CA . LEU A 1 165 ? -10.654 -13.997 3.913 1.00 94.50 165 LEU A CA 1
ATOM 1287 C C . LEU A 1 165 ? -12.059 -13.862 4.500 1.00 94.50 165 LEU A C 1
ATOM 1289 O O . LEU A 1 165 ? -12.925 -14.700 4.255 1.00 94.50 165 LEU A O 1
ATOM 1293 N N . ARG A 1 166 ? -12.273 -12.833 5.325 1.00 92.00 166 ARG A N 1
ATOM 1294 C CA . ARG A 1 166 ? -13.560 -12.552 5.974 1.00 92.00 166 ARG A CA 1
ATOM 1295 C C . ARG A 1 166 ? -13.639 -11.102 6.426 1.00 92.00 166 ARG A C 1
ATOM 1297 O O . ARG A 1 166 ? -12.626 -10.489 6.743 1.00 92.00 166 ARG A O 1
ATOM 1304 N N . GLN A 1 167 ? -14.856 -10.586 6.535 1.00 93.00 167 GLN A N 1
ATOM 1305 C CA . GLN A 1 167 ? -15.122 -9.282 7.130 1.00 93.00 167 GLN A CA 1
ATOM 1306 C C . GLN A 1 167 ? -16.340 -9.347 8.050 1.00 93.00 167 GLN A C 1
ATOM 1308 O O . GLN A 1 167 ? -17.257 -10.139 7.826 1.00 93.00 167 GLN A O 1
ATOM 1313 N N . ARG A 1 168 ? -16.356 -8.510 9.085 1.00 88.94 168 ARG A N 1
ATOM 1314 C CA . ARG A 1 168 ? -17.505 -8.294 9.970 1.00 88.94 168 ARG A CA 1
ATOM 1315 C C . ARG A 1 168 ? -17.691 -6.795 10.153 1.00 88.94 168 ARG A C 1
ATOM 1317 O O . ARG A 1 168 ? -16.734 -6.078 10.424 1.00 88.94 168 ARG A O 1
ATOM 1324 N N . SER A 1 169 ? -18.922 -6.332 10.002 1.00 86.38 169 SER A N 1
ATOM 1325 C CA . SER A 1 169 ? -19.281 -4.924 10.138 1.00 86.38 169 SER A CA 1
ATOM 1326 C C . SER A 1 169 ? -20.424 -4.799 11.136 1.00 86.38 169 SER A C 1
ATOM 1328 O O . SER A 1 169 ? -21.447 -5.464 10.986 1.00 86.38 169 SER A O 1
ATOM 1330 N N . SER A 1 170 ? -20.241 -3.961 12.149 1.00 80.94 170 SER A N 1
ATOM 1331 C CA . SER A 1 170 ? -21.277 -3.486 13.069 1.00 80.94 170 SER A CA 1
ATOM 1332 C C . SER A 1 170 ? -21.277 -1.955 13.088 1.00 80.94 170 SER A C 1
ATOM 1334 O O . SER A 1 170 ? -20.428 -1.328 12.444 1.00 80.94 170 SER A O 1
ATOM 1336 N N . GLU A 1 171 ? -22.214 -1.339 13.812 1.00 69.94 171 GLU A N 1
ATOM 1337 C CA . GLU A 1 171 ? -22.193 0.114 14.058 1.00 69.94 171 GLU A CA 1
ATOM 1338 C C . GLU A 1 171 ? -20.911 0.553 14.788 1.00 69.94 171 GLU A C 1
ATOM 1340 O O . GLU A 1 171 ? -20.392 1.636 14.537 1.00 69.94 171 GLU A O 1
ATOM 1345 N N . GLU A 1 172 ? -20.373 -0.335 15.620 1.00 68.38 172 GLU A N 1
ATOM 1346 C CA . GLU A 1 172 ? -19.269 -0.085 16.546 1.00 68.38 172 GLU A CA 1
ATOM 1347 C C . GLU A 1 172 ? -17.875 -0.369 15.965 1.00 68.38 172 GLU A C 1
ATOM 1349 O O . GLU A 1 172 ? -16.882 0.205 16.407 1.00 68.38 172 GLU A O 1
ATOM 1354 N N . GLN A 1 173 ? -17.770 -1.297 15.007 1.00 78.62 173 GLN A N 1
ATOM 1355 C CA . GLN A 1 173 ? -16.491 -1.650 14.391 1.00 78.62 173 GLN A CA 1
ATOM 1356 C C . GLN A 1 173 ? -16.634 -2.285 13.009 1.00 78.62 173 GLN A C 1
ATOM 1358 O O . GLN A 1 173 ? -17.657 -2.865 12.648 1.00 78.62 173 GLN A O 1
ATOM 1363 N N . LEU A 1 174 ? -15.574 -2.159 12.225 1.00 85.00 174 LEU A N 1
ATOM 1364 C CA . LEU A 1 174 ? -15.331 -2.843 10.972 1.00 85.00 174 LEU A CA 1
ATOM 1365 C C . LEU A 1 174 ? -14.055 -3.660 11.145 1.00 85.00 174 LEU A C 1
ATOM 1367 O O . LEU A 1 174 ? -12.983 -3.119 11.413 1.00 85.00 174 LEU A O 1
ATOM 1371 N N . VAL A 1 175 ? -14.195 -4.967 10.996 1.00 91.56 175 VAL A N 1
ATOM 1372 C CA . VAL A 1 175 ? -13.109 -5.934 11.090 1.00 91.56 175 VAL A CA 1
ATOM 1373 C C . VAL A 1 175 ? -12.939 -6.569 9.723 1.00 91.56 175 VAL A C 1
ATOM 1375 O O . VAL A 1 175 ? -13.886 -7.143 9.186 1.00 91.56 175 VAL A O 1
ATOM 1378 N N . ALA A 1 176 ? -11.728 -6.517 9.188 1.00 94.69 176 ALA A N 1
ATOM 1379 C CA . ALA A 1 176 ? -11.344 -7.209 7.970 1.00 94.69 176 ALA A CA 1
ATOM 1380 C C . ALA A 1 176 ? -10.184 -8.155 8.273 1.00 94.69 176 ALA A C 1
ATOM 1382 O O . ALA A 1 176 ? -9.199 -7.765 8.897 1.00 94.69 176 ALA A O 1
ATOM 1383 N N . VAL A 1 177 ? -10.309 -9.408 7.852 1.00 95.06 177 VAL A N 1
ATOM 1384 C CA . VAL A 1 177 ? -9.288 -10.436 8.034 1.00 95.06 177 VAL A CA 1
ATOM 1385 C C . VAL A 1 177 ? -8.780 -10.852 6.668 1.00 95.06 177 VAL A C 1
ATOM 1387 O O . VAL A 1 177 ? -9.548 -11.307 5.820 1.00 95.06 177 VAL A O 1
ATOM 1390 N N . PHE A 1 178 ? -7.479 -10.721 6.493 1.00 96.50 178 PHE A N 1
ATOM 1391 C CA . PHE A 1 178 ? -6.731 -11.021 5.291 1.00 96.50 178 PHE A CA 1
ATOM 1392 C C . PHE A 1 178 ? -5.836 -12.233 5.519 1.00 96.50 178 PHE A C 1
ATOM 1394 O O . PHE A 1 178 ? -5.535 -12.612 6.659 1.00 96.50 178 PHE A O 1
ATOM 1401 N N . GLU A 1 179 ? -5.377 -12.830 4.426 1.00 94.88 179 GLU A N 1
ATOM 1402 C CA . GLU A 1 179 ? -4.260 -13.757 4.511 1.00 94.88 179 GLU A CA 1
ATOM 1403 C C . GLU A 1 179 ? -3.048 -13.061 5.144 1.00 94.88 179 GLU A C 1
ATOM 1405 O O . GLU A 1 179 ? -2.762 -11.889 4.884 1.00 94.88 179 GLU A O 1
ATOM 1410 N N . HIS A 1 180 ? -2.335 -13.774 6.012 1.00 93.88 180 HIS A N 1
ATOM 1411 C CA . HIS A 1 180 ? -1.011 -13.323 6.403 1.00 93.88 180 HIS A CA 1
ATOM 1412 C C . HIS A 1 180 ? -0.061 -13.640 5.253 1.00 93.88 180 HIS A C 1
ATOM 1414 O O . HIS A 1 180 ? 0.044 -14.799 4.860 1.00 93.88 180 HIS A O 1
ATOM 1420 N N . VAL A 1 181 ? 0.630 -12.622 4.746 1.00 91.44 181 VAL A N 1
ATOM 1421 C CA . VAL A 1 181 ? 1.683 -12.768 3.739 1.00 91.44 181 VAL A CA 1
ATOM 1422 C C . VAL A 1 181 ? 3.029 -12.682 4.460 1.00 91.44 181 VAL A C 1
ATOM 1424 O O . VAL A 1 181 ? 3.497 -11.569 4.721 1.00 91.44 181 VAL A O 1
ATOM 1427 N N . PRO A 1 182 ? 3.662 -13.814 4.834 1.00 86.69 182 PRO A N 1
ATOM 1428 C CA . PRO A 1 182 ? 4.962 -13.782 5.481 1.00 86.69 182 PRO A CA 1
ATOM 1429 C C . PRO A 1 182 ? 5.961 -13.247 4.469 1.00 86.69 182 PRO A C 1
ATOM 1431 O O . PRO A 1 182 ? 6.181 -13.854 3.423 1.00 86.69 182 PRO A O 1
ATOM 1434 N N . SER A 1 183 ? 6.542 -12.094 4.763 1.00 82.12 183 SER A N 1
ATOM 1435 C CA . SER A 1 183 ? 7.510 -11.472 3.880 1.00 82.12 183 SER A CA 1
ATOM 1436 C C . SER A 1 183 ? 8.700 -10.978 4.672 1.00 82.12 183 SER A C 1
ATOM 1438 O O . SER A 1 183 ? 8.567 -10.407 5.754 1.00 82.12 183 SER A O 1
ATOM 1440 N N . GLU A 1 184 ? 9.879 -11.139 4.087 1.00 67.44 184 GLU A N 1
ATOM 1441 C CA . GLU A 1 184 ? 11.074 -10.460 4.567 1.00 67.44 184 GLU A CA 1
ATOM 1442 C C . GLU A 1 184 ? 11.080 -8.957 4.228 1.00 67.44 184 GLU A C 1
ATOM 1444 O O . GLU A 1 184 ? 11.961 -8.233 4.703 1.00 67.44 184 GLU A O 1
ATOM 1449 N N . GLY A 1 185 ? 10.100 -8.489 3.443 1.00 64.00 185 GLY A N 1
ATOM 1450 C CA . GLY A 1 185 ? 10.115 -7.205 2.751 1.00 64.00 185 GLY A CA 1
ATOM 1451 C C . GLY A 1 185 ? 11.128 -7.201 1.602 1.00 64.00 185 GLY A C 1
ATOM 1452 O O . GLY A 1 185 ? 11.887 -8.152 1.401 1.00 64.00 185 GLY A O 1
ATOM 1453 N N . MET A 1 186 ? 11.186 -6.107 0.843 1.00 66.19 186 MET A N 1
ATOM 1454 C CA . MET A 1 186 ? 12.301 -5.881 -0.080 1.00 66.19 186 MET A CA 1
ATOM 1455 C C . MET A 1 186 ? 13.571 -5.537 0.707 1.00 66.19 186 MET A C 1
ATOM 1457 O O . MET A 1 186 ? 13.845 -4.376 1.007 1.00 66.19 186 MET A O 1
ATOM 1461 N N . ARG A 1 187 ? 14.335 -6.568 1.089 1.00 59.22 187 ARG A N 1
ATOM 1462 C CA . ARG A 1 187 ? 15.636 -6.419 1.755 1.00 59.22 187 ARG A CA 1
ATOM 1463 C C . ARG A 1 187 ? 16.743 -6.181 0.745 1.00 59.22 187 ARG A C 1
ATOM 1465 O O . ARG A 1 187 ? 16.812 -6.826 -0.296 1.00 59.22 187 ARG A O 1
ATOM 1472 N N . PHE A 1 188 ? 17.653 -5.292 1.108 1.00 59.09 188 PHE A N 1
ATOM 1473 C CA . PHE A 1 188 ? 18.839 -4.992 0.328 1.00 59.09 188 PHE A CA 1
ATOM 1474 C C . PHE A 1 188 ? 20.045 -5.816 0.804 1.00 59.09 188 PHE A C 1
ATOM 1476 O O . PHE A 1 188 ? 20.204 -5.981 2.016 1.00 59.09 188 PHE A O 1
ATOM 1483 N N . PRO A 1 189 ? 20.942 -6.255 -0.102 1.00 63.03 189 PRO A N 1
ATOM 1484 C CA . PRO A 1 189 ? 20.904 -6.078 -1.556 1.00 63.03 189 PRO A CA 1
ATOM 1485 C C . PRO A 1 189 ? 20.144 -7.165 -2.333 1.00 63.03 189 PRO A C 1
ATOM 1487 O O . PRO A 1 189 ? 20.272 -8.349 -2.042 1.00 63.03 189 PRO 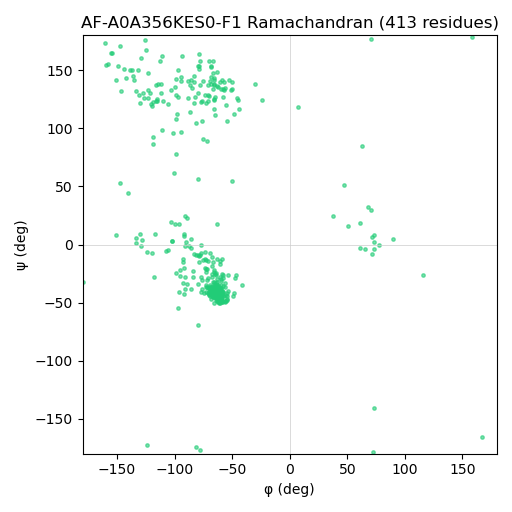A O 1
ATOM 1490 N N . VAL A 1 190 ? 19.403 -6.756 -3.374 1.00 69.81 190 VAL A N 1
ATOM 1491 C CA . VAL A 1 190 ? 18.758 -7.662 -4.346 1.00 69.81 190 VAL A CA 1
ATOM 1492 C C . VAL A 1 190 ? 19.610 -7.735 -5.617 1.00 69.81 190 VAL A C 1
ATOM 1494 O O . VAL A 1 190 ? 20.077 -6.706 -6.107 1.00 69.81 190 VAL A O 1
ATOM 1497 N N . ALA A 1 191 ? 19.827 -8.938 -6.156 1.00 76.62 191 ALA A N 1
ATOM 1498 C CA . ALA A 1 191 ? 20.504 -9.118 -7.441 1.00 76.62 191 ALA A CA 1
ATOM 1499 C C . ALA A 1 191 ? 19.668 -8.528 -8.592 1.00 76.62 191 ALA A C 1
ATOM 1501 O O . ALA A 1 191 ? 18.447 -8.681 -8.607 1.00 76.62 191 ALA A O 1
ATOM 1502 N N . ILE A 1 192 ? 20.315 -7.905 -9.583 1.00 78.38 192 ILE A N 1
ATOM 1503 C CA . ILE A 1 192 ? 19.625 -7.212 -10.688 1.00 78.38 192 ILE A CA 1
ATOM 1504 C C . ILE A 1 192 ? 18.610 -8.114 -11.420 1.00 78.38 192 ILE A C 1
ATOM 1506 O O . ILE A 1 192 ? 17.468 -7.682 -11.565 1.00 78.38 192 ILE A O 1
ATOM 1510 N N . PRO A 1 193 ? 18.932 -9.365 -11.819 1.00 83.00 193 PRO A N 1
ATOM 1511 C CA . PRO A 1 193 ? 17.947 -10.224 -12.483 1.00 83.00 193 PRO A CA 1
ATOM 1512 C C . PRO A 1 193 ? 16.708 -10.481 -11.616 1.00 83.00 193 PRO A C 1
ATOM 1514 O O . PRO A 1 193 ? 15.580 -10.436 -12.097 1.00 83.00 193 PRO A O 1
ATOM 1517 N N . ARG A 1 194 ? 16.905 -10.678 -10.307 1.00 85.31 194 ARG A N 1
ATOM 1518 C CA . ARG A 1 194 ? 15.812 -10.854 -9.345 1.00 85.31 194 ARG A CA 1
ATOM 1519 C C . ARG A 1 194 ? 14.965 -9.587 -9.214 1.00 85.31 194 ARG A C 1
ATOM 1521 O O . ARG A 1 194 ? 13.744 -9.667 -9.264 1.00 85.31 194 ARG A O 1
ATOM 1528 N N . LEU A 1 195 ? 15.601 -8.421 -9.103 1.00 85.81 195 LEU A N 1
ATOM 1529 C CA . LEU A 1 195 ? 14.919 -7.126 -9.052 1.00 85.81 195 LEU A CA 1
ATOM 1530 C C . LEU A 1 195 ? 14.032 -6.904 -10.285 1.00 85.81 195 LEU A C 1
ATOM 1532 O O . LEU A 1 195 ? 12.882 -6.481 -10.158 1.00 85.81 195 LEU A O 1
ATOM 1536 N N . LEU A 1 196 ? 14.545 -7.217 -11.472 1.00 90.31 196 LEU A N 1
ATOM 1537 C CA . LEU A 1 196 ? 13.791 -7.074 -12.711 1.00 90.31 196 LEU A CA 1
ATOM 1538 C C . LEU A 1 196 ? 12.619 -8.066 -12.786 1.00 90.31 196 LEU A C 1
ATOM 1540 O O . LEU A 1 196 ? 11.528 -7.653 -13.168 1.00 90.31 196 LEU A O 1
ATOM 1544 N N . ARG A 1 197 ? 12.778 -9.326 -12.345 1.00 92.12 197 ARG A N 1
ATOM 1545 C CA . ARG A 1 197 ? 11.661 -10.295 -12.274 1.00 92.12 197 ARG A CA 1
ATOM 1546 C C . ARG A 1 197 ? 10.557 -9.862 -11.311 1.00 92.12 197 ARG A C 1
ATOM 1548 O O . ARG A 1 197 ? 9.377 -9.951 -11.657 1.00 92.12 197 ARG A O 1
ATOM 1555 N N . ILE A 1 198 ? 10.935 -9.343 -10.141 1.00 91.88 198 ILE A N 1
ATOM 1556 C CA . ILE A 1 198 ? 9.992 -8.761 -9.173 1.00 91.88 198 ILE A CA 1
ATOM 1557 C C . ILE A 1 198 ? 9.251 -7.586 -9.814 1.00 91.88 198 ILE A C 1
ATOM 1559 O O . ILE A 1 198 ? 8.028 -7.506 -9.733 1.00 91.88 198 ILE A O 1
ATOM 1563 N N . THR A 1 199 ? 9.982 -6.693 -10.486 1.00 94.56 199 THR A N 1
ATOM 1564 C CA . THR A 1 199 ? 9.408 -5.511 -11.146 1.00 94.56 199 THR A CA 1
ATOM 1565 C C . THR A 1 199 ? 8.449 -5.909 -12.267 1.00 94.56 199 THR A C 1
ATOM 1567 O O . THR A 1 199 ? 7.354 -5.359 -12.351 1.00 94.56 199 THR A O 1
ATOM 1570 N N . SER A 1 200 ? 8.813 -6.894 -13.091 1.00 96.56 200 SER A N 1
ATOM 1571 C CA . SER A 1 200 ? 7.939 -7.425 -14.143 1.00 96.56 200 SER A CA 1
ATOM 1572 C C . SER A 1 200 ? 6.654 -8.021 -13.557 1.00 96.56 200 SER A C 1
ATOM 1574 O O . SER A 1 200 ? 5.554 -7.655 -13.967 1.00 96.56 200 SER A O 1
ATOM 1576 N N . SER A 1 201 ? 6.767 -8.850 -12.513 1.00 95.81 201 SER A N 1
ATOM 1577 C CA . SER A 1 201 ? 5.608 -9.455 -11.837 1.00 95.81 201 SER A CA 1
ATOM 1578 C C . SER A 1 201 ? 4.706 -8.416 -11.155 1.00 95.81 201 SER A C 1
ATOM 1580 O O . SER A 1 201 ? 3.476 -8.534 -11.181 1.00 95.81 201 SER A O 1
ATOM 1582 N N . LEU A 1 202 ? 5.298 -7.365 -10.579 1.00 96.88 202 LEU A N 1
ATOM 1583 C CA . LEU A 1 202 ? 4.566 -6.225 -10.030 1.00 96.88 202 LEU A CA 1
ATOM 1584 C C . LEU A 1 202 ? 3.786 -5.486 -11.124 1.00 96.88 202 LEU A C 1
ATOM 1586 O O . LEU A 1 202 ? 2.604 -5.203 -10.947 1.00 96.88 202 LEU A O 1
ATOM 1590 N N . LEU A 1 203 ? 4.415 -5.211 -12.267 1.00 98.50 203 LEU A N 1
ATOM 1591 C CA . LEU A 1 203 ? 3.765 -4.541 -13.396 1.00 98.50 203 LEU A CA 1
ATOM 1592 C C . LEU A 1 203 ? 2.644 -5.390 -14.005 1.00 98.50 203 LEU A C 1
ATOM 1594 O O . LEU A 1 203 ? 1.595 -4.849 -14.340 1.00 98.50 203 LEU A O 1
ATOM 1598 N N . SER A 1 204 ? 2.809 -6.713 -14.063 1.00 97.94 204 SER A N 1
ATOM 1599 C CA . SER A 1 204 ? 1.733 -7.634 -14.452 1.00 97.94 204 SER A CA 1
ATOM 1600 C C . SER A 1 204 ? 0.531 -7.542 -13.505 1.00 97.94 204 SER A C 1
ATOM 1602 O O . SER A 1 204 ? -0.612 -7.465 -13.954 1.00 97.94 204 SER A O 1
ATOM 1604 N N . THR A 1 205 ? 0.784 -7.475 -12.195 1.00 98.06 205 THR A N 1
ATOM 1605 C CA . THR A 1 205 ? -0.267 -7.274 -11.187 1.00 98.06 205 THR A CA 1
ATOM 1606 C C . THR A 1 205 ? -0.955 -5.922 -11.362 1.00 98.06 205 THR A C 1
ATOM 1608 O O . THR A 1 205 ? -2.180 -5.848 -11.332 1.00 98.06 205 THR A O 1
ATOM 1611 N N . LEU A 1 206 ? -0.194 -4.852 -11.596 1.00 98.56 206 LEU A N 1
ATOM 1612 C CA . LEU A 1 206 ? -0.761 -3.525 -11.830 1.00 98.56 206 LEU A CA 1
ATOM 1613 C C . LEU A 1 206 ? -1.581 -3.461 -13.118 1.00 98.56 206 LEU A C 1
ATOM 1615 O O . LEU A 1 206 ? -2.631 -2.834 -13.116 1.00 98.56 206 LEU A O 1
ATOM 1619 N N . ALA A 1 207 ? -1.184 -4.168 -14.178 1.00 98.44 207 ALA A N 1
ATOM 1620 C CA . ALA A 1 207 ? -1.991 -4.263 -15.392 1.00 98.44 207 ALA A CA 1
ATOM 1621 C C . ALA A 1 207 ? -3.389 -4.844 -15.105 1.00 98.44 207 ALA A C 1
ATOM 1623 O O . ALA A 1 207 ? -4.383 -4.323 -15.613 1.00 98.44 207 ALA A O 1
ATOM 1624 N N . HIS A 1 208 ? -3.482 -5.870 -14.247 1.00 98.25 208 HIS A N 1
ATOM 1625 C CA . HIS A 1 208 ? -4.766 -6.412 -13.779 1.00 98.25 208 HIS A CA 1
ATOM 1626 C C . HIS A 1 208 ? -5.576 -5.372 -12.992 1.00 98.25 208 HIS A C 1
ATOM 1628 O O . HIS A 1 208 ? -6.749 -5.150 -13.286 1.00 98.25 208 HIS A O 1
ATOM 1634 N N . VAL A 1 209 ? -4.943 -4.697 -12.031 1.00 98.38 209 VAL A N 1
ATOM 1635 C CA . VAL A 1 209 ? -5.572 -3.667 -11.184 1.00 98.38 209 VAL A CA 1
ATOM 1636 C C . VAL A 1 209 ? -6.118 -2.507 -12.021 1.00 98.38 209 VAL A C 1
ATOM 1638 O O . VAL A 1 209 ? -7.282 -2.122 -11.890 1.00 98.38 209 VAL A O 1
ATOM 1641 N N . HIS A 1 210 ? -5.298 -1.989 -12.936 1.00 98.38 210 HIS A N 1
ATOM 1642 C CA . HIS A 1 210 ? -5.636 -0.873 -13.817 1.00 98.38 210 HIS A CA 1
ATOM 1643 C C . HIS A 1 210 ? -6.757 -1.242 -14.793 1.00 98.38 210 HIS A C 1
ATOM 1645 O O . HIS A 1 210 ? -7.620 -0.410 -15.069 1.00 98.38 210 HIS A O 1
ATOM 1651 N N . ALA A 1 211 ? -6.820 -2.499 -15.248 1.00 98.12 211 ALA A N 1
ATOM 1652 C CA . ALA A 1 211 ? -7.915 -2.992 -16.085 1.00 98.12 211 ALA A CA 1
ATOM 1653 C C . ALA A 1 211 ? -9.281 -2.985 -15.372 1.00 98.12 211 ALA A C 1
ATOM 1655 O O . ALA A 1 211 ? -10.309 -2.879 -16.039 1.00 98.12 211 ALA A O 1
ATOM 1656 N N . GLN A 1 212 ? -9.309 -3.032 -14.033 1.00 98.19 212 GLN A N 1
ATOM 1657 C CA . GLN A 1 212 ? -10.537 -2.873 -13.236 1.00 98.19 212 GLN A CA 1
ATOM 1658 C C . GLN A 1 212 ? -10.883 -1.400 -12.940 1.00 98.19 212 GLN A C 1
ATOM 1660 O O . GLN A 1 212 ? -11.848 -1.099 -12.224 1.00 98.19 212 GLN A O 1
ATOM 1665 N N . GLY A 1 213 ? -10.114 -0.458 -13.497 1.00 97.31 213 GLY A N 1
ATOM 1666 C CA . GLY A 1 213 ? -10.288 0.973 -13.271 1.00 97.31 213 GLY A CA 1
ATOM 1667 C C . GLY A 1 213 ? -9.958 1.387 -11.840 1.00 97.31 213 GLY A C 1
ATOM 1668 O O . GLY A 1 213 ? -10.604 2.288 -11.312 1.00 97.31 213 GLY A O 1
ATOM 1669 N N . VAL A 1 214 ? -8.999 0.712 -11.203 1.00 98.12 214 VAL A N 1
ATOM 1670 C CA . VAL A 1 214 ? -8.490 1.050 -9.870 1.00 98.12 214 VAL A CA 1
ATOM 1671 C C . VAL A 1 214 ? -7.054 1.538 -10.002 1.00 98.12 214 VAL A C 1
ATOM 1673 O O . VAL A 1 214 ? -6.271 0.974 -10.758 1.00 98.12 214 VAL A O 1
ATOM 1676 N N . VAL A 1 215 ? -6.714 2.587 -9.263 1.00 97.50 215 VAL A N 1
ATOM 1677 C CA . VAL A 1 215 ? -5.358 3.112 -9.085 1.00 97.50 215 VAL A CA 1
ATOM 1678 C C . VAL A 1 215 ? -4.965 2.861 -7.634 1.00 97.50 215 VAL A C 1
ATOM 1680 O O . VAL A 1 215 ? -5.737 3.193 -6.730 1.00 97.50 215 VAL A O 1
ATOM 1683 N N . HIS A 1 216 ? -3.790 2.277 -7.390 1.00 97.12 216 HIS A N 1
ATOM 1684 C CA . HIS A 1 216 ? -3.361 1.956 -6.028 1.00 97.12 216 HIS A CA 1
ATOM 1685 C C . HIS A 1 216 ? -3.028 3.224 -5.228 1.00 97.12 216 HIS A C 1
ATOM 1687 O O . HIS A 1 216 ? -3.416 3.323 -4.064 1.00 97.12 216 HIS A O 1
ATOM 1693 N N . ALA A 1 217 ? -2.329 4.182 -5.846 1.00 94.31 217 ALA A N 1
ATOM 1694 C CA . ALA A 1 217 ? -2.024 5.533 -5.356 1.00 94.31 217 ALA A CA 1
ATOM 1695 C C . ALA A 1 217 ? -1.119 5.661 -4.105 1.00 94.31 217 ALA A C 1
ATOM 1697 O O . ALA A 1 217 ? -0.739 6.777 -3.753 1.00 94.31 217 ALA A O 1
ATOM 1698 N N . ASP A 1 218 ? -0.699 4.567 -3.467 1.00 92.56 218 ASP A N 1
ATOM 1699 C CA . ASP A 1 218 ? 0.298 4.576 -2.374 1.00 92.56 218 ASP A CA 1
ATOM 1700 C C . ASP A 1 218 ? 1.262 3.388 -2.479 1.00 92.56 218 AS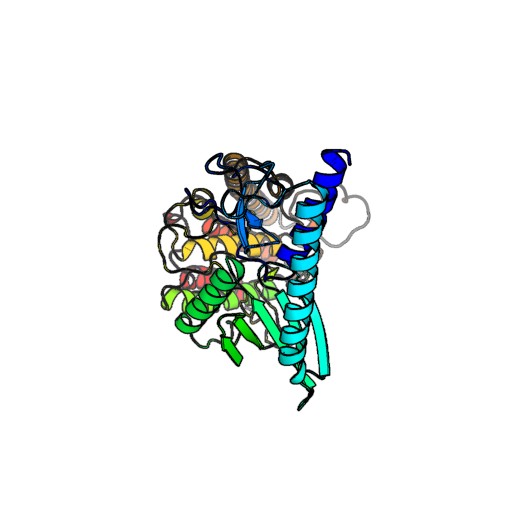P A C 1
ATOM 1702 O O . ASP A 1 218 ? 1.564 2.702 -1.502 1.00 92.56 218 ASP A O 1
ATOM 1706 N N . LEU A 1 219 ? 1.744 3.112 -3.693 1.00 93.25 219 LEU A N 1
ATOM 1707 C CA . LEU A 1 219 ? 2.791 2.114 -3.887 1.00 93.25 219 LEU A CA 1
ATOM 1708 C C . LEU A 1 219 ? 4.098 2.570 -3.234 1.00 93.25 219 LEU A C 1
ATOM 1710 O O . LEU A 1 219 ? 4.645 3.630 -3.537 1.00 93.25 219 LEU A O 1
ATOM 1714 N N . LYS A 1 220 ? 4.625 1.713 -2.362 1.00 87.12 220 LYS A N 1
ATOM 1715 C CA . LYS A 1 220 ? 5.922 1.859 -1.696 1.00 87.12 220 LYS A CA 1
ATOM 1716 C C . LYS A 1 220 ? 6.444 0.480 -1.287 1.00 87.12 220 LYS A C 1
ATOM 1718 O O . LYS A 1 220 ? 5.652 -0.456 -1.216 1.00 87.12 220 LYS A O 1
ATOM 1723 N N . PRO A 1 221 ? 7.735 0.319 -0.947 1.00 86.19 221 PRO A N 1
ATOM 1724 C CA . PRO A 1 221 ? 8.296 -0.984 -0.603 1.00 86.19 221 PRO A CA 1
ATOM 1725 C C . PRO A 1 221 ? 7.569 -1.695 0.543 1.00 86.19 221 PRO A C 1
ATOM 1727 O O . PRO A 1 221 ? 7.456 -2.912 0.521 1.00 86.19 221 PRO A O 1
ATOM 1730 N N . ALA A 1 222 ? 7.031 -0.946 1.513 1.00 85.31 222 ALA A N 1
ATOM 1731 C CA . ALA A 1 222 ? 6.247 -1.510 2.613 1.00 85.31 222 ALA A CA 1
ATOM 1732 C C . ALA A 1 222 ? 4.894 -2.104 2.172 1.00 85.31 222 ALA A C 1
ATOM 1734 O O . ALA A 1 222 ? 4.323 -2.891 2.915 1.00 85.31 222 ALA A O 1
ATOM 1735 N N . HIS A 1 223 ? 4.391 -1.739 0.988 1.00 91.75 223 HIS A N 1
ATOM 1736 C CA . HIS A 1 223 ? 3.120 -2.215 0.424 1.00 91.75 223 HIS A CA 1
ATOM 1737 C C . HIS A 1 223 ? 3.295 -3.287 -0.659 1.00 91.75 223 HIS A C 1
ATOM 1739 O O . HIS A 1 223 ? 2.325 -3.747 -1.255 1.00 91.75 223 HIS A O 1
ATOM 1745 N N . VAL A 1 224 ? 4.536 -3.701 -0.912 1.00 91.69 224 VAL A N 1
ATOM 1746 C CA . VAL A 1 224 ? 4.882 -4.729 -1.892 1.00 91.69 224 VAL A CA 1
ATOM 1747 C C . VAL A 1 224 ? 5.545 -5.878 -1.137 1.00 91.69 224 VAL A C 1
ATOM 1749 O O . VAL A 1 224 ? 6.752 -5.880 -0.888 1.00 91.69 224 VAL A O 1
ATOM 1752 N N . MET A 1 225 ? 4.734 -6.853 -0.742 1.00 90.81 225 MET A N 1
ATOM 1753 C CA . MET A 1 225 ? 5.193 -8.020 0.003 1.00 90.81 225 MET A CA 1
ATOM 1754 C C . MET A 1 225 ? 5.867 -9.009 -0.943 1.00 90.81 225 MET A C 1
ATOM 1756 O O . MET A 1 225 ? 5.360 -9.282 -2.022 1.00 90.81 225 MET A O 1
ATOM 1760 N N . LEU A 1 226 ? 6.992 -9.581 -0.526 1.00 89.25 226 LEU A N 1
ATOM 1761 C CA . LEU A 1 226 ? 7.676 -10.679 -1.210 1.00 89.25 226 LEU A CA 1
ATOM 1762 C C . LEU A 1 226 ? 7.549 -11.950 -0.367 1.00 89.25 226 LEU A C 1
ATOM 1764 O O . LEU A 1 226 ? 8.302 -12.082 0.607 1.00 89.25 226 LEU A O 1
ATOM 1768 N N . PRO A 1 227 ? 6.597 -12.847 -0.675 1.00 86.44 227 PRO A N 1
ATOM 1769 C CA . PRO A 1 227 ? 6.449 -14.095 0.051 1.00 86.44 227 PRO A CA 1
ATOM 1770 C C . PRO A 1 227 ? 7.620 -15.040 -0.239 1.00 86.44 227 PRO A C 1
ATOM 1772 O O . PRO A 1 227 ? 8.093 -15.146 -1.376 1.00 86.44 227 PRO A O 1
ATOM 1775 N N . GLU A 1 228 ? 8.093 -15.749 0.783 1.00 77.62 228 GLU A N 1
ATOM 1776 C CA . GLU A 1 228 ? 9.109 -16.788 0.598 1.00 77.62 228 GLU A CA 1
ATOM 1777 C C . GLU A 1 228 ? 8.575 -17.917 -0.297 1.00 77.62 228 GLU A C 1
ATOM 1779 O O . GLU A 1 228 ? 7.446 -18.377 -0.137 1.00 77.62 228 GLU A O 1
ATOM 1784 N N . GLY A 1 229 ? 9.386 -18.369 -1.258 1.00 73.25 229 GLY A N 1
ATOM 1785 C CA . GLY A 1 229 ? 9.012 -19.458 -2.168 1.00 73.25 229 GLY A CA 1
ATOM 1786 C C . GLY A 1 229 ? 7.981 -19.093 -3.246 1.00 73.25 229 GLY A C 1
ATOM 1787 O O . GLY A 1 229 ? 7.528 -19.984 -3.954 1.00 73.25 229 GLY A O 1
ATOM 1788 N N . ALA A 1 230 ? 7.624 -17.813 -3.404 1.00 73.94 230 ALA A N 1
ATOM 1789 C CA . ALA A 1 230 ? 6.662 -17.353 -4.410 1.00 73.94 230 ALA A CA 1
ATOM 1790 C C . ALA A 1 230 ? 7.292 -16.988 -5.772 1.00 73.94 230 ALA A C 1
ATOM 1792 O O . ALA A 1 230 ? 6.712 -16.200 -6.512 1.00 73.94 230 ALA A O 1
ATOM 1793 N N . ASP A 1 231 ? 8.472 -17.522 -6.109 1.00 80.56 231 ASP A N 1
ATOM 1794 C CA . ASP A 1 231 ? 9.169 -17.284 -7.388 1.00 80.56 231 ASP A CA 1
ATOM 1795 C C . ASP A 1 231 ? 9.231 -15.802 -7.801 1.00 80.56 231 ASP A C 1
ATOM 1797 O O . ASP A 1 231 ? 8.853 -15.434 -8.912 1.00 80.56 231 ASP A O 1
ATOM 1801 N N . ASP A 1 232 ? 9.681 -14.935 -6.887 1.00 83.69 232 ASP A N 1
ATOM 1802 C CA . ASP A 1 232 ? 9.799 -13.488 -7.117 1.00 83.69 232 ASP A CA 1
ATOM 1803 C C . ASP A 1 232 ? 8.460 -12.772 -7.428 1.00 83.69 232 ASP A C 1
ATOM 1805 O O . ASP A 1 232 ? 8.470 -11.645 -7.924 1.00 83.69 232 ASP A O 1
ATOM 1809 N N . ARG A 1 233 ? 7.303 -13.373 -7.103 1.00 89.19 233 ARG A N 1
ATOM 1810 C CA . ARG A 1 233 ? 5.979 -12.750 -7.275 1.00 89.19 233 ARG A CA 1
ATOM 1811 C C . ARG A 1 233 ? 5.599 -11.896 -6.062 1.00 89.19 233 ARG A C 1
ATOM 1813 O O . ARG A 1 233 ? 5.384 -12.449 -4.981 1.00 89.19 233 ARG A O 1
ATOM 1820 N N . PRO A 1 234 ? 5.482 -10.567 -6.213 1.00 92.94 234 PRO A N 1
ATOM 1821 C CA . PRO A 1 234 ? 5.054 -9.704 -5.130 1.00 92.94 234 PRO A CA 1
ATOM 1822 C C . PRO A 1 234 ? 3.538 -9.742 -4.916 1.00 92.94 234 PRO A C 1
ATOM 1824 O O . PRO A 1 234 ? 2.776 -9.952 -5.858 1.00 92.94 234 PRO A O 1
ATOM 1827 N N . VAL A 1 235 ? 3.114 -9.458 -3.685 1.00 95.31 235 VAL A N 1
ATOM 1828 C CA . VAL A 1 235 ? 1.713 -9.273 -3.291 1.00 95.31 235 VAL A CA 1
ATOM 1829 C C . VAL A 1 235 ? 1.508 -7.836 -2.820 1.00 95.31 235 VAL A C 1
ATOM 1831 O O . VAL A 1 235 ? 2.184 -7.372 -1.900 1.00 95.31 235 VAL A O 1
ATOM 1834 N N . LEU A 1 236 ? 0.571 -7.134 -3.453 1.00 96.31 236 LEU A N 1
ATOM 1835 C CA . LEU A 1 236 ? 0.165 -5.781 -3.099 1.00 96.31 236 LEU A CA 1
ATOM 1836 C C . LEU A 1 236 ? -0.786 -5.784 -1.905 1.00 96.31 236 LEU A C 1
ATOM 1838 O O . LEU A 1 236 ? -1.793 -6.503 -1.889 1.00 96.31 236 LEU A O 1
ATOM 1842 N N . ILE A 1 237 ? -0.463 -4.948 -0.922 1.00 95.12 237 ILE A N 1
ATOM 1843 C CA . ILE A 1 237 ? -1.246 -4.730 0.295 1.00 95.12 237 ILE A CA 1
ATOM 1844 C C . ILE A 1 237 ? -1.579 -3.242 0.456 1.00 95.12 237 ILE A C 1
ATOM 1846 O O . ILE A 1 237 ? -0.955 -2.390 -0.158 1.00 95.12 237 ILE A O 1
ATOM 1850 N N . ASP A 1 238 ? -2.504 -2.959 1.371 1.00 92.50 238 ASP A N 1
ATOM 1851 C CA . ASP A 1 238 ? -2.917 -1.616 1.791 1.00 92.50 238 ASP A CA 1
ATOM 1852 C C . ASP A 1 238 ? -3.545 -0.747 0.688 1.00 92.50 238 ASP A C 1
ATOM 1854 O O . ASP A 1 238 ? -2.915 0.104 0.065 1.00 92.50 238 ASP A O 1
ATOM 1858 N N . TRP A 1 239 ? -4.853 -0.934 0.505 1.00 95.94 239 TRP A N 1
ATOM 1859 C CA . TRP A 1 239 ? -5.656 -0.259 -0.525 1.00 95.94 239 TRP A CA 1
ATOM 1860 C C . TRP A 1 239 ? -6.451 0.928 0.030 1.00 95.94 239 TRP A C 1
ATOM 1862 O O . TRP A 1 239 ? -7.443 1.375 -0.547 1.00 95.94 239 TRP A O 1
ATOM 1872 N N . ASN A 1 240 ? -6.056 1.420 1.204 1.00 87.62 240 ASN A N 1
ATOM 1873 C CA . ASN A 1 240 ? -6.808 2.396 1.992 1.00 87.62 240 ASN A CA 1
ATOM 1874 C C . ASN A 1 240 ? -7.042 3.735 1.270 1.00 87.62 240 ASN A C 1
ATOM 1876 O O . ASN A 1 240 ? -8.066 4.378 1.512 1.00 87.62 240 ASN A O 1
ATOM 1880 N N . VAL A 1 241 ? -6.150 4.117 0.354 1.00 87.75 241 VAL A N 1
ATOM 1881 C CA . VAL A 1 241 ? -6.232 5.338 -0.467 1.00 87.75 241 VAL A CA 1
ATOM 1882 C C . VAL A 1 241 ? -6.336 5.068 -1.962 1.00 87.75 241 VAL A C 1
ATOM 1884 O O . VAL A 1 241 ? -6.288 5.997 -2.770 1.00 87.75 241 VAL A O 1
ATOM 1887 N N . SER A 1 242 ? -6.519 3.803 -2.339 1.00 94.88 242 SER A N 1
ATOM 1888 C CA . SER A 1 242 ? -6.801 3.439 -3.720 1.00 94.88 242 SER A CA 1
ATOM 1889 C C . SER A 1 242 ? -8.127 4.048 -4.171 1.00 94.88 242 SER A C 1
ATOM 1891 O O . SER A 1 242 ? -9.048 4.256 -3.375 1.00 94.88 242 SER A O 1
ATOM 1893 N N . GLN A 1 243 ? -8.218 4.379 -5.453 1.00 93.38 243 GLN A N 1
ATOM 1894 C CA . GLN A 1 243 ? -9.380 5.063 -6.008 1.00 93.38 243 GLN A CA 1
ATOM 1895 C C . GLN A 1 243 ? -9.547 4.777 -7.497 1.00 93.38 243 GLN A C 1
ATOM 1897 O O . GLN A 1 243 ? -8.625 4.328 -8.173 1.00 93.38 243 GLN A O 1
ATOM 1902 N N . GLU A 1 244 ? -10.725 5.089 -8.023 1.00 95.75 244 GLU A N 1
ATOM 1903 C CA . GLU A 1 244 ? -10.925 5.187 -9.469 1.00 95.75 244 GLU A CA 1
ATOM 1904 C C . GLU A 1 244 ? -10.164 6.402 -10.037 1.00 95.75 244 GLU A C 1
ATOM 1906 O O . GLU A 1 244 ? -9.991 7.394 -9.313 1.00 95.75 244 GLU A O 1
ATOM 1911 N N . PRO A 1 245 ? -9.754 6.368 -11.321 1.00 95.56 245 PRO A N 1
ATOM 1912 C CA . PRO A 1 245 ? -9.193 7.527 -12.000 1.00 95.56 245 PRO A CA 1
ATOM 1913 C C . PRO A 1 245 ? -10.081 8.761 -11.833 1.00 95.56 245 PRO A C 1
ATOM 1915 O O . PRO A 1 245 ? -11.308 8.700 -11.960 1.00 95.56 245 PRO A O 1
ATOM 1918 N N . GLY A 1 246 ? -9.470 9.890 -11.500 1.00 91.44 246 GLY A N 1
ATOM 1919 C CA . GLY A 1 246 ? -10.211 11.050 -11.031 1.00 91.44 246 GLY A CA 1
ATOM 1920 C C . GLY A 1 246 ? -9.362 12.019 -10.220 1.00 91.44 246 GLY A C 1
ATOM 1921 O O . GLY A 1 246 ? -8.189 11.757 -9.964 1.00 91.44 246 GLY A O 1
ATOM 1922 N N . PRO A 1 247 ? -9.952 13.140 -9.771 1.00 85.44 247 PRO A N 1
ATOM 1923 C CA . PRO A 1 247 ? -9.299 14.038 -8.824 1.00 85.44 247 PRO A CA 1
ATOM 1924 C C . PRO A 1 247 ? -8.807 13.272 -7.592 1.00 85.44 247 PRO A C 1
ATOM 1926 O O . PRO A 1 247 ? -9.502 12.370 -7.113 1.00 85.44 247 PRO A O 1
ATOM 1929 N N . SER A 1 248 ? -7.635 13.634 -7.069 1.00 80.62 248 SER A N 1
ATOM 1930 C CA . SER A 1 248 ? -7.125 13.049 -5.825 1.00 80.62 248 SER A CA 1
ATOM 1931 C C . SER A 1 248 ? -8.137 13.213 -4.682 1.00 80.62 248 SER A C 1
ATOM 1933 O O . SER A 1 248 ? -8.521 14.331 -4.335 1.00 80.62 248 SER A O 1
ATOM 1935 N N . ARG A 1 249 ? -8.599 12.096 -4.100 1.00 75.50 249 ARG A N 1
ATOM 1936 C CA . ARG A 1 249 ? -9.561 12.092 -2.978 1.00 75.50 249 ARG A CA 1
ATOM 1937 C C . ARG A 1 249 ? -8.884 12.059 -1.612 1.00 75.50 249 ARG A C 1
ATOM 1939 O O . ARG A 1 249 ? -9.540 12.312 -0.601 1.00 75.50 249 ARG A O 1
ATOM 1946 N N . PHE A 1 250 ? -7.597 11.725 -1.576 1.00 71.38 250 PHE A N 1
ATOM 1947 C CA . PHE A 1 250 ? -6.850 11.477 -0.352 1.00 71.38 250 PHE A CA 1
ATOM 1948 C C . PHE A 1 250 ? -5.579 12.323 -0.317 1.00 71.38 250 PHE A C 1
ATOM 1950 O O . PHE A 1 250 ? -4.776 12.308 -1.243 1.00 71.38 250 PHE A O 1
ATOM 1957 N N . GLU A 1 251 ? -5.368 13.015 0.800 1.00 65.31 251 GLU A N 1
ATOM 1958 C CA . GLU A 1 251 ? -4.102 13.701 1.109 1.00 65.31 251 GLU A CA 1
ATOM 1959 C C . GLU A 1 251 ? -3.122 12.782 1.865 1.00 65.31 251 GLU A C 1
ATOM 1961 O O . GLU A 1 251 ? -2.040 13.199 2.267 1.00 65.31 251 GLU A O 1
ATOM 1966 N N . ALA A 1 252 ? -3.512 11.524 2.093 1.00 66.50 252 ALA A N 1
ATOM 1967 C CA . ALA A 1 252 ? -2.738 10.525 2.817 1.00 66.50 252 ALA A CA 1
ATOM 1968 C C . ALA A 1 252 ? -2.001 9.607 1.831 1.00 66.50 252 ALA A C 1
ATOM 1970 O O . ALA A 1 252 ? -2.425 8.492 1.571 1.00 66.50 252 ALA A O 1
ATOM 1971 N N . PHE A 1 253 ? -0.904 10.091 1.263 1.00 69.31 253 PHE A N 1
ATOM 1972 C CA . PHE A 1 253 ? 0.017 9.302 0.442 1.00 69.31 253 PHE A CA 1
ATOM 1973 C C . PHE A 1 253 ? 1.440 9.507 0.948 1.00 69.31 253 PHE A C 1
ATOM 1975 O O . PHE A 1 253 ? 1.731 10.495 1.622 1.00 69.31 253 PHE A O 1
ATOM 1982 N N . THR A 1 254 ? 2.347 8.598 0.607 1.00 70.44 254 THR A N 1
ATOM 1983 C CA . THR A 1 254 ? 3.754 8.701 1.006 1.00 70.44 254 THR A CA 1
ATOM 1984 C C . THR A 1 254 ? 4.494 9.654 0.051 1.00 70.44 254 THR A C 1
ATOM 1986 O O . THR A 1 254 ? 4.802 9.248 -1.075 1.00 70.44 254 THR A O 1
ATOM 1989 N N . PRO A 1 255 ? 4.829 10.907 0.444 1.00 72.38 255 PRO A N 1
ATOM 1990 C CA . PRO A 1 255 ? 5.250 11.954 -0.504 1.00 72.38 255 PRO A CA 1
ATOM 1991 C C . PRO A 1 255 ? 6.496 11.593 -1.321 1.00 72.38 255 PRO A C 1
ATOM 1993 O O . PRO A 1 255 ? 6.654 12.002 -2.473 1.00 72.38 255 PRO A O 1
ATOM 1996 N N . MET A 1 256 ? 7.373 10.778 -0.735 1.00 72.50 256 MET A N 1
ATOM 1997 C CA . MET A 1 256 ? 8.582 10.286 -1.384 1.00 72.50 256 MET A CA 1
ATOM 1998 C C . MET A 1 256 ? 8.281 9.476 -2.657 1.00 72.50 256 MET A C 1
ATOM 2000 O O . MET A 1 256 ? 8.929 9.694 -3.681 1.00 72.50 256 MET A O 1
ATOM 2004 N N . PHE A 1 257 ? 7.250 8.627 -2.638 1.00 81.88 257 PHE A N 1
ATOM 2005 C CA . PHE A 1 257 ? 6.860 7.773 -3.769 1.00 81.88 257 PHE A CA 1
ATOM 2006 C C . PHE A 1 257 ? 5.766 8.388 -4.643 1.00 81.88 257 PHE A C 1
ATOM 2008 O O . PHE A 1 257 ? 5.672 8.048 -5.818 1.00 81.88 257 PHE A O 1
ATOM 2015 N N . ALA A 1 258 ? 4.989 9.325 -4.098 1.00 83.69 258 ALA A N 1
ATOM 2016 C CA . ALA A 1 258 ? 3.874 9.951 -4.793 1.00 83.69 258 ALA A CA 1
ATOM 2017 C C . ALA A 1 258 ? 4.307 10.700 -6.065 1.00 83.69 258 ALA A C 1
ATOM 2019 O O . ALA A 1 258 ? 5.335 11.392 -6.089 1.00 83.69 258 ALA A O 1
ATOM 2020 N N . ALA A 1 259 ? 3.503 10.592 -7.117 1.00 87.00 259 ALA A N 1
ATOM 2021 C CA . ALA A 1 259 ? 3.709 11.325 -8.357 1.00 87.00 259 ALA A CA 1
ATOM 2022 C C . ALA A 1 259 ? 3.471 12.844 -8.167 1.00 87.00 259 ALA A C 1
ATOM 2024 O O . ALA A 1 259 ? 2.715 13.248 -7.278 1.00 87.00 259 ALA A O 1
ATOM 2025 N N . PRO A 1 260 ? 4.097 13.718 -8.980 1.00 83.81 260 PRO A N 1
ATOM 2026 C CA . PRO A 1 260 ? 3.884 15.167 -8.933 1.00 83.81 260 PRO A CA 1
ATOM 2027 C C . PRO A 1 260 ? 2.411 15.603 -8.924 1.00 83.81 260 PRO A C 1
ATOM 2029 O O . PRO A 1 260 ? 2.048 16.491 -8.157 1.00 83.81 260 PRO A O 1
ATOM 2032 N N . GLU A 1 261 ? 1.572 14.965 -9.735 1.00 83.44 261 GLU A N 1
ATOM 2033 C CA . GLU A 1 261 ? 0.132 15.205 -9.846 1.00 83.44 261 GLU A CA 1
ATOM 2034 C C . GLU A 1 261 ? -0.643 14.812 -8.577 1.00 83.44 261 GLU A C 1
ATOM 2036 O O . GLU A 1 261 ? -1.583 15.510 -8.203 1.00 83.44 261 GLU A O 1
ATOM 2041 N N . GLN A 1 262 ? -0.201 13.784 -7.840 1.00 82.88 262 GLN A N 1
ATOM 2042 C CA . GLN A 1 262 ? -0.764 13.444 -6.523 1.00 82.88 262 GLN A CA 1
ATOM 2043 C C . GLN A 1 262 ? -0.479 14.549 -5.510 1.00 82.88 262 GLN A C 1
ATOM 2045 O O . GLN A 1 262 ? -1.355 14.972 -4.761 1.00 82.88 262 GLN A O 1
ATOM 2050 N N . ILE A 1 263 ? 0.753 15.051 -5.545 1.00 78.06 263 ILE A N 1
ATOM 2051 C CA . ILE A 1 263 ? 1.261 16.113 -4.681 1.00 78.06 263 ILE A CA 1
ATOM 2052 C C . ILE A 1 263 ? 0.493 17.426 -4.874 1.00 78.06 263 ILE A C 1
ATOM 2054 O O . ILE A 1 263 ? 0.200 18.116 -3.896 1.00 78.06 263 ILE A O 1
ATOM 2058 N N . VAL A 1 264 ? 0.177 17.794 -6.117 1.00 74.12 264 VAL A N 1
ATOM 2059 C CA . VAL A 1 264 ? -0.566 19.031 -6.409 1.00 74.12 264 VAL A CA 1
ATOM 2060 C C . VAL A 1 264 ? -2.089 18.854 -6.364 1.00 74.12 264 VAL A C 1
ATOM 2062 O O . VAL A 1 264 ? -2.804 19.838 -6.539 1.00 74.12 264 VAL A O 1
ATOM 2065 N N . GLY A 1 265 ? -2.578 17.636 -6.101 1.00 74.75 265 GLY A N 1
ATOM 2066 C CA . GLY A 1 265 ? -4.007 17.324 -6.026 1.00 74.75 265 GLY A CA 1
ATOM 2067 C C . GLY A 1 265 ? -4.725 17.365 -7.378 1.00 74.75 265 GLY A C 1
ATOM 2068 O O . GLY A 1 265 ? -5.905 17.707 -7.428 1.00 74.75 265 GLY A O 1
ATOM 2069 N N . ASP A 1 266 ? -4.017 17.063 -8.467 1.00 79.44 266 ASP A N 1
ATOM 2070 C CA . ASP A 1 266 ? -4.572 17.052 -9.822 1.00 79.44 266 ASP A CA 1
ATOM 2071 C C . ASP A 1 266 ? -5.328 15.736 -10.111 1.00 79.44 266 ASP A C 1
ATOM 2073 O O . ASP A 1 266 ? -5.556 14.898 -9.227 1.00 79.44 266 ASP A O 1
ATOM 2077 N N . HIS A 1 267 ? -5.768 15.563 -11.354 1.00 88.56 267 HIS A N 1
ATOM 2078 C CA . HIS A 1 267 ? -6.361 14.332 -11.849 1.00 88.56 267 HIS A CA 1
ATOM 2079 C C . HIS A 1 267 ? -5.343 13.186 -11.839 1.00 88.56 267 HIS A C 1
ATOM 2081 O O . HIS A 1 267 ? -4.259 13.294 -12.410 1.00 88.56 267 HIS A O 1
ATOM 2087 N N . LEU A 1 268 ? -5.713 12.076 -11.205 1.00 92.19 268 LEU A N 1
ATOM 2088 C CA . LEU A 1 268 ? -4.906 10.868 -11.117 1.00 92.19 268 LEU A CA 1
ATOM 2089 C C . LEU A 1 268 ? -5.441 9.823 -12.091 1.00 92.19 268 LEU A C 1
ATOM 2091 O O . LEU A 1 268 ? -6.638 9.534 -12.106 1.00 92.19 268 LEU A O 1
ATOM 2095 N N . ASP A 1 269 ? -4.536 9.210 -12.841 1.00 95.62 269 ASP A N 1
ATOM 2096 C CA . ASP A 1 269 ? -4.776 7.963 -13.560 1.00 95.62 269 ASP A CA 1
ATOM 2097 C C . ASP A 1 269 ? -3.740 6.907 -13.141 1.00 95.62 269 ASP A C 1
ATOM 2099 O O . ASP A 1 269 ? -2.959 7.108 -12.209 1.00 95.62 269 ASP A O 1
ATOM 2103 N N . HIS A 1 270 ? -3.729 5.758 -13.811 1.00 97.19 270 HIS A N 1
ATOM 2104 C CA . HIS A 1 270 ? -2.840 4.640 -13.497 1.00 97.19 270 HIS A CA 1
ATOM 2105 C C . HIS A 1 270 ? -1.341 4.968 -13.600 1.00 97.19 270 HIS A C 1
ATOM 2107 O O . HIS A 1 270 ? -0.511 4.242 -13.048 1.00 97.19 270 HIS A O 1
ATOM 2113 N N . ARG A 1 271 ? -0.955 6.067 -14.262 1.00 97.62 271 ARG A N 1
ATOM 2114 C CA . ARG A 1 271 ? 0.450 6.471 -14.427 1.00 97.62 271 ARG A CA 1
ATOM 2115 C C . ARG A 1 271 ? 1.089 6.962 -13.130 1.00 97.62 271 ARG A C 1
ATOM 2117 O O . ARG A 1 271 ? 2.321 7.034 -13.066 1.00 97.62 271 ARG A O 1
ATOM 2124 N N . VAL A 1 272 ? 0.301 7.254 -12.091 1.00 95.69 272 VAL A N 1
ATOM 2125 C CA . VAL A 1 272 ? 0.832 7.541 -10.746 1.00 95.69 272 VAL A CA 1
ATOM 2126 C C . VAL A 1 272 ? 1.473 6.298 -10.122 1.00 95.69 272 VAL A C 1
ATOM 2128 O O . VAL A 1 272 ? 2.532 6.392 -9.504 1.00 95.69 272 VAL A O 1
ATOM 2131 N N . ASP A 1 273 ? 0.899 5.117 -10.368 1.00 97.94 273 ASP A N 1
ATOM 2132 C CA . ASP A 1 273 ? 1.454 3.851 -9.887 1.00 97.94 273 ASP A CA 1
ATOM 2133 C C . ASP A 1 273 ? 2.752 3.517 -10.634 1.00 97.94 273 ASP A C 1
ATOM 2135 O O . ASP A 1 273 ? 3.723 3.070 -10.027 1.00 97.94 273 ASP A O 1
ATOM 2139 N N . LEU A 1 274 ? 2.821 3.809 -11.940 1.00 98.06 274 LEU A N 1
ATOM 2140 C CA . LEU A 1 274 ? 4.042 3.618 -12.737 1.00 98.06 274 LEU A CA 1
ATOM 2141 C C . LEU A 1 274 ? 5.182 4.524 -12.262 1.00 98.06 274 LEU A C 1
ATOM 2143 O O . LEU A 1 274 ? 6.332 4.088 -12.196 1.00 98.06 274 LEU A O 1
ATOM 2147 N N . TYR A 1 275 ? 4.864 5.763 -11.877 1.00 95.06 275 TYR A N 1
ATOM 2148 C CA . TYR A 1 275 ? 5.829 6.661 -11.248 1.00 95.06 275 TYR A CA 1
ATOM 2149 C C . TYR A 1 275 ? 6.388 6.051 -9.962 1.00 95.06 275 TYR A C 1
ATOM 2151 O O . TYR A 1 275 ? 7.608 5.974 -9.797 1.00 95.06 275 TYR A O 1
ATOM 2159 N N . ALA A 1 276 ? 5.512 5.564 -9.080 1.00 94.00 276 ALA A N 1
ATOM 2160 C CA . ALA A 1 276 ? 5.919 4.938 -7.830 1.00 94.00 276 ALA A CA 1
ATOM 2161 C C . ALA A 1 276 ? 6.777 3.680 -8.063 1.00 94.00 276 ALA A C 1
ATOM 2163 O O . ALA A 1 276 ? 7.809 3.525 -7.409 1.00 94.00 276 ALA A O 1
ATOM 2164 N N . VAL A 1 277 ? 6.439 2.835 -9.047 1.00 95.88 277 VAL A N 1
ATOM 2165 C CA . VAL A 1 277 ? 7.286 1.698 -9.464 1.00 95.88 277 VAL A CA 1
ATOM 2166 C C . VAL A 1 277 ? 8.658 2.174 -9.941 1.00 95.88 277 VAL A C 1
ATOM 2168 O O . VAL A 1 277 ? 9.663 1.572 -9.574 1.00 95.88 277 VAL A O 1
ATOM 2171 N N . GLY A 1 278 ? 8.737 3.265 -10.707 1.00 92.38 278 GLY A N 1
ATOM 2172 C CA . GLY A 1 278 ? 10.009 3.858 -11.128 1.00 92.38 278 GLY A CA 1
ATOM 2173 C C . GLY A 1 278 ? 10.880 4.306 -9.949 1.00 92.38 278 GLY A C 1
ATOM 2174 O O . GLY A 1 278 ? 12.079 4.027 -9.931 1.00 92.38 278 GLY A O 1
ATOM 2175 N N . VAL A 1 279 ? 10.277 4.939 -8.937 1.00 85.69 279 VAL A N 1
ATOM 2176 C CA . VAL A 1 279 ? 10.970 5.335 -7.697 1.00 85.69 279 VAL A CA 1
ATOM 2177 C C . VAL A 1 279 ? 11.439 4.108 -6.910 1.00 85.69 279 VAL A C 1
ATOM 2179 O O . VAL A 1 279 ? 12.586 4.072 -6.466 1.00 85.69 279 VAL A O 1
ATOM 2182 N N . ILE A 1 280 ? 10.587 3.088 -6.767 1.00 87.12 280 ILE A N 1
ATOM 2183 C CA . ILE A 1 280 ? 10.931 1.822 -6.103 1.00 87.12 280 ILE A CA 1
ATOM 2184 C C . ILE A 1 280 ? 12.092 1.141 -6.833 1.00 87.12 280 ILE A C 1
ATOM 2186 O O . ILE A 1 280 ? 13.084 0.796 -6.200 1.00 87.12 280 ILE A O 1
ATOM 2190 N N . LEU A 1 281 ? 12.008 0.995 -8.158 1.00 87.06 281 LEU A N 1
ATOM 2191 C CA . LEU A 1 281 ? 13.052 0.387 -8.978 1.00 87.06 281 LEU A CA 1
ATOM 2192 C C . LEU A 1 281 ? 14.380 1.129 -8.818 1.00 87.06 281 LEU A C 1
ATOM 2194 O O . LEU A 1 281 ? 15.404 0.485 -8.621 1.00 87.06 281 LEU A O 1
ATOM 2198 N N . TYR A 1 282 ? 14.370 2.464 -8.837 1.00 80.06 282 TYR A N 1
ATOM 2199 C CA . TYR A 1 282 ? 15.572 3.263 -8.609 1.00 80.06 282 TYR A CA 1
ATOM 2200 C C . TYR A 1 282 ? 16.174 3.038 -7.221 1.00 80.06 282 TYR A C 1
ATOM 2202 O O . TYR A 1 282 ? 17.377 2.804 -7.102 1.00 80.06 282 TYR A O 1
ATOM 2210 N N . LEU A 1 283 ? 15.345 3.091 -6.176 1.00 76.75 283 LEU A N 1
ATOM 2211 C CA . LEU A 1 283 ? 15.778 2.891 -4.794 1.00 76.75 283 LEU A CA 1
ATOM 2212 C C . LEU A 1 283 ? 16.403 1.502 -4.624 1.00 76.75 283 LEU A C 1
ATOM 2214 O O . LEU A 1 283 ? 17.475 1.364 -4.043 1.00 76.75 283 LEU A O 1
ATOM 2218 N N . LEU A 1 284 ? 15.750 0.482 -5.189 1.00 76.31 284 LEU A N 1
ATOM 2219 C CA . LEU A 1 284 ? 16.198 -0.907 -5.160 1.00 76.31 284 LEU A CA 1
ATOM 2220 C C . LEU A 1 284 ? 17.500 -1.121 -5.930 1.00 76.31 284 LEU A C 1
ATOM 2222 O O . LEU A 1 284 ? 18.394 -1.830 -5.470 1.00 76.31 284 LEU A O 1
ATOM 2226 N N . PHE A 1 285 ? 17.598 -0.492 -7.097 1.00 73.75 285 PHE A N 1
ATOM 2227 C CA . PHE A 1 285 ? 18.734 -0.609 -7.997 1.00 73.75 285 PHE A CA 1
ATOM 2228 C C . PHE A 1 285 ? 19.977 0.105 -7.462 1.00 73.75 285 PHE A C 1
ATOM 2230 O O . PHE A 1 285 ? 21.090 -0.387 -7.624 1.00 73.75 285 PHE A O 1
ATOM 2237 N N . THR A 1 286 ? 19.785 1.247 -6.806 1.00 66.06 286 THR A N 1
ATOM 2238 C CA . THR A 1 286 ? 20.871 2.037 -6.227 1.00 66.06 286 THR A CA 1
ATOM 2239 C C . THR A 1 286 ? 21.156 1.685 -4.776 1.00 66.06 286 THR A C 1
ATOM 2241 O O . THR A 1 286 ? 21.949 2.384 -4.176 1.00 66.06 286 THR A O 1
ATOM 2244 N N . HIS A 1 287 ? 20.565 0.644 -4.172 1.00 61.16 287 HIS A N 1
ATOM 2245 C CA . HIS A 1 287 ? 20.762 0.229 -2.758 1.00 61.16 287 HIS A CA 1
ATOM 2246 C C . HIS A 1 287 ? 20.905 1.363 -1.737 1.00 61.16 287 HIS A C 1
ATOM 2248 O O . HIS A 1 287 ? 21.551 1.187 -0.698 1.00 61.16 287 HIS A O 1
ATOM 2254 N N . ASP A 1 288 ? 20.359 2.531 -2.049 1.00 55.16 288 ASP A N 1
ATOM 2255 C CA . ASP A 1 288 ? 20.579 3.735 -1.282 1.00 55.16 288 ASP A CA 1
ATOM 2256 C C . ASP A 1 288 ? 19.406 3.878 -0.329 1.00 55.16 288 ASP A C 1
ATOM 2258 O O . ASP A 1 288 ? 18.279 3.454 -0.610 1.00 55.16 288 ASP A O 1
ATOM 2262 N N . ARG A 1 289 ? 19.666 4.492 0.822 1.00 51.91 289 ARG A N 1
ATOM 2263 C CA . ARG A 1 289 ? 18.560 5.158 1.510 1.00 51.91 289 ARG A CA 1
ATOM 2264 C C . ARG A 1 289 ? 18.206 6.332 0.605 1.00 51.91 289 ARG A C 1
ATOM 2266 O O . ARG A 1 289 ? 19.088 6.823 -0.088 1.00 51.91 289 ARG A O 1
ATOM 2273 N N . PHE A 1 290 ? 16.931 6.683 0.499 1.00 49.34 290 PHE A N 1
ATOM 2274 C CA . PHE A 1 290 ? 16.440 7.741 -0.392 1.00 49.34 290 PHE A CA 1
ATOM 2275 C C . PHE A 1 290 ? 17.467 8.860 -0.628 1.00 49.34 290 PHE A C 1
ATOM 2277 O O . PHE A 1 290 ? 18.088 9.276 0.351 1.00 49.34 290 PHE A O 1
ATOM 2284 N N . PRO A 1 291 ? 17.638 9.384 -1.865 1.00 48.47 291 PRO A N 1
ATOM 2285 C CA . PRO A 1 291 ? 18.555 10.499 -2.096 1.00 48.47 291 PRO A CA 1
ATOM 2286 C C . PRO A 1 291 ? 18.333 11.541 -1.002 1.00 48.47 291 PRO A C 1
ATOM 2288 O O . PRO A 1 291 ? 17.185 11.936 -0.823 1.00 48.47 291 PRO A O 1
ATOM 2291 N N . ALA A 1 292 ? 19.372 11.938 -0.255 1.00 46.12 292 ALA A N 1
ATOM 2292 C CA . ALA A 1 292 ? 19.234 12.725 0.987 1.00 46.12 292 ALA A CA 1
ATOM 2293 C C . ALA A 1 292 ? 18.293 13.947 0.852 1.00 46.12 292 ALA A C 1
ATOM 2295 O O . ALA A 1 292 ? 17.587 14.317 1.784 1.00 46.12 292 ALA A O 1
ATOM 2296 N N . VAL A 1 293 ? 18.206 14.490 -0.366 1.00 44.06 293 VAL A N 1
ATOM 2297 C CA . VAL A 1 293 ? 17.282 15.543 -0.822 1.00 44.06 293 VAL A CA 1
ATOM 2298 C C . VAL A 1 293 ? 15.789 15.239 -0.562 1.00 44.06 293 VAL A C 1
ATOM 2300 O O . VAL A 1 293 ? 14.989 16.163 -0.474 1.00 44.06 293 VAL A O 1
ATOM 2303 N N . LEU A 1 294 ? 15.379 13.971 -0.469 1.00 45.84 294 LEU A N 1
ATOM 2304 C CA . LEU A 1 294 ? 14.001 13.548 -0.189 1.00 45.84 294 LEU A CA 1
ATOM 2305 C C . LEU A 1 294 ? 13.767 13.178 1.282 1.00 45.84 294 LEU A C 1
ATOM 2307 O O . LEU A 1 294 ? 12.631 13.302 1.734 1.00 45.84 294 LEU A O 1
ATOM 2311 N N . GLU A 1 295 ? 14.805 12.781 2.030 1.00 46.94 295 GLU A N 1
ATOM 2312 C CA . GLU A 1 295 ? 14.698 12.590 3.487 1.00 46.94 295 GLU A CA 1
ATOM 2313 C C . GLU A 1 295 ? 14.427 13.935 4.183 1.00 46.94 295 GLU A C 1
ATOM 2315 O O . GLU A 1 295 ? 13.515 14.024 5.006 1.00 46.94 295 GLU A O 1
ATOM 2320 N N . GLU A 1 296 ? 15.122 15.004 3.770 1.00 43.75 296 GLU A N 1
ATOM 2321 C CA . GLU A 1 296 ? 14.930 16.370 4.292 1.00 43.75 296 GLU A CA 1
ATOM 2322 C C . GLU A 1 296 ? 13.524 16.935 4.008 1.00 43.75 296 GLU A C 1
ATOM 2324 O O . GLU A 1 296 ? 12.975 17.681 4.819 1.00 43.75 296 GLU A O 1
ATOM 2329 N N . ALA A 1 297 ? 12.896 16.513 2.906 1.00 47.00 297 ALA A N 1
ATOM 2330 C CA . ALA A 1 297 ? 11.606 17.032 2.452 1.00 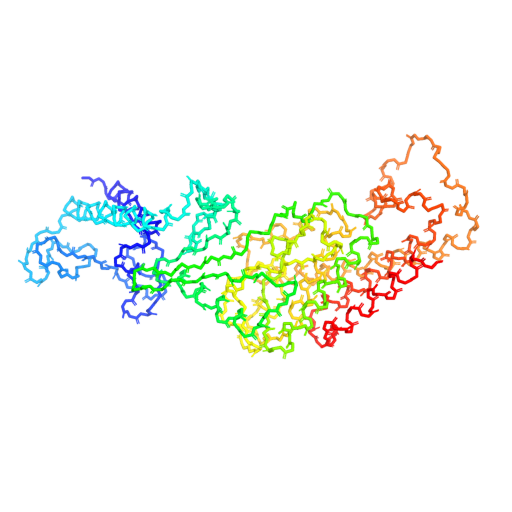47.00 297 ALA A CA 1
ATOM 2331 C C . ALA A 1 297 ? 10.376 16.345 3.080 1.00 47.00 297 ALA A C 1
ATOM 2333 O O . ALA A 1 297 ? 9.240 16.713 2.771 1.00 47.00 297 ALA A O 1
ATOM 2334 N N . SER A 1 298 ? 10.574 15.322 3.921 1.00 46.12 298 SER A N 1
ATOM 2335 C CA . SER A 1 298 ? 9.525 14.338 4.229 1.00 46.12 298 SER A CA 1
ATOM 2336 C C . SER A 1 298 ? 8.655 14.612 5.461 1.00 46.12 298 SER A C 1
ATOM 2338 O O . SER A 1 298 ? 7.601 13.991 5.567 1.00 46.12 298 SER A O 1
ATOM 2340 N N . GLU A 1 299 ? 8.994 15.557 6.349 1.00 42.00 299 GLU A N 1
ATOM 2341 C CA . GLU A 1 299 ? 8.202 15.736 7.583 1.00 42.00 299 GLU A CA 1
ATOM 2342 C C . GLU A 1 299 ? 7.513 17.104 7.735 1.00 42.00 299 GLU A C 1
ATOM 2344 O O . GLU A 1 299 ? 6.452 17.157 8.353 1.00 42.00 299 GLU A O 1
ATOM 2349 N N . HIS A 1 300 ? 8.032 18.204 7.165 1.00 41.19 300 HIS A N 1
ATOM 2350 C CA . HIS A 1 300 ? 7.473 19.555 7.402 1.00 41.19 300 HIS A CA 1
ATOM 2351 C C . HIS A 1 300 ? 7.652 20.573 6.251 1.00 41.19 300 HIS A C 1
ATOM 2353 O O . HIS A 1 300 ? 7.360 21.759 6.437 1.00 41.19 300 HIS A O 1
ATOM 2359 N N . GLU A 1 301 ? 8.129 20.170 5.068 1.00 49.50 301 GLU A N 1
ATOM 2360 C CA . GLU A 1 301 ? 8.415 21.125 3.987 1.00 49.50 301 GLU A CA 1
ATOM 2361 C C . GLU A 1 301 ? 7.192 21.454 3.110 1.00 49.50 301 GLU A C 1
ATOM 2363 O O . GLU A 1 301 ? 6.386 20.578 2.783 1.00 49.50 301 GLU A O 1
ATOM 2368 N N . PRO A 1 302 ? 7.031 22.723 2.674 1.00 54.34 302 PRO A N 1
ATOM 2369 C CA . PRO A 1 302 ? 6.035 23.097 1.685 1.00 54.34 302 PRO A CA 1
ATOM 2370 C C . PRO A 1 302 ? 6.108 22.207 0.445 1.00 54.34 302 PRO A C 1
ATOM 2372 O O . PRO A 1 302 ? 7.158 22.062 -0.173 1.00 54.34 302 PRO A O 1
ATOM 2375 N N . MET A 1 303 ? 4.952 21.725 -0.002 1.00 57.00 303 MET A N 1
ATOM 2376 C CA . MET A 1 303 ? 4.771 20.839 -1.157 1.00 57.00 303 MET A CA 1
ATOM 2377 C C . MET A 1 303 ? 5.544 21.254 -2.439 1.00 57.00 303 MET A C 1
ATOM 2379 O O . MET A 1 303 ? 5.936 20.426 -3.263 1.00 57.00 303 MET A O 1
ATOM 2383 N N . ARG A 1 304 ? 5.836 22.554 -2.599 1.00 58.12 304 ARG A N 1
ATOM 2384 C CA . ARG A 1 304 ? 6.685 23.095 -3.676 1.00 58.12 304 ARG A CA 1
ATOM 2385 C C . ARG A 1 304 ? 8.140 22.610 -3.628 1.00 58.12 304 ARG A C 1
ATOM 2387 O O . ARG A 1 304 ? 8.732 22.446 -4.692 1.00 58.12 304 ARG A O 1
ATOM 2394 N N . GLN A 1 305 ? 8.717 22.407 -2.446 1.00 57.59 305 GLN A N 1
ATOM 2395 C CA . GLN A 1 305 ? 10.086 21.912 -2.274 1.00 57.59 305 GLN A CA 1
ATOM 2396 C C . GLN A 1 305 ? 10.181 20.426 -2.618 1.00 57.59 305 GLN A C 1
ATOM 2398 O O . GLN A 1 305 ? 11.059 20.059 -3.393 1.00 57.59 305 GLN A O 1
ATOM 2403 N N . VAL A 1 306 ? 9.198 19.610 -2.216 1.00 58.94 306 VAL A N 1
ATOM 2404 C CA . VAL A 1 306 ? 9.078 18.205 -2.659 1.00 58.94 306 VAL A CA 1
ATOM 2405 C C . VAL A 1 306 ? 9.036 18.120 -4.191 1.00 58.94 306 VAL A C 1
ATOM 2407 O O . VAL A 1 306 ? 9.739 17.318 -4.806 1.00 58.94 306 VAL A O 1
ATOM 2410 N N . LEU A 1 307 ? 8.271 19.001 -4.845 1.00 62.03 307 LEU A N 1
ATOM 2411 C CA . LEU A 1 307 ? 8.208 19.052 -6.307 1.00 62.03 307 LEU A CA 1
ATOM 2412 C C . LEU A 1 307 ? 9.538 19.495 -6.949 1.00 62.03 307 LEU A C 1
ATOM 2414 O O . LEU A 1 307 ? 9.927 18.976 -7.998 1.00 62.03 307 LEU A O 1
ATOM 2418 N N . GLN A 1 308 ? 10.252 20.447 -6.343 1.00 65.19 308 GLN A N 1
ATOM 2419 C CA . GLN A 1 308 ? 11.584 20.858 -6.803 1.00 65.19 308 GLN A CA 1
ATOM 2420 C C . GLN A 1 308 ? 12.616 19.738 -6.634 1.00 65.19 308 GLN A C 1
ATOM 2422 O O . GLN A 1 308 ? 13.387 19.500 -7.567 1.00 65.19 308 GLN A O 1
ATOM 2427 N N . ALA A 1 309 ? 12.580 19.022 -5.509 1.00 61.28 309 ALA A N 1
ATOM 2428 C CA . ALA A 1 309 ? 13.394 17.844 -5.239 1.00 61.28 309 ALA A CA 1
ATOM 2429 C C . ALA A 1 309 ? 13.130 16.744 -6.275 1.00 61.28 309 ALA A C 1
ATOM 2431 O O . ALA A 1 309 ? 14.072 16.252 -6.888 1.00 61.28 309 ALA A O 1
ATOM 2432 N N . LYS A 1 310 ? 11.863 16.443 -6.591 1.00 66.25 310 LYS A N 1
ATOM 2433 C CA . LYS A 1 310 ? 11.494 15.476 -7.644 1.00 66.25 310 LYS A CA 1
ATOM 2434 C C . LYS A 1 310 ? 11.993 15.889 -9.031 1.00 66.25 310 LYS A C 1
ATOM 2436 O O . LYS A 1 310 ? 12.527 15.064 -9.770 1.00 66.25 310 LYS A O 1
ATOM 2441 N N . LYS A 1 311 ? 11.899 17.178 -9.378 1.00 65.25 311 LYS A N 1
ATOM 2442 C CA . LYS A 1 311 ? 12.480 17.718 -10.623 1.00 65.25 311 LYS A CA 1
ATOM 2443 C C . LYS A 1 311 ? 14.007 17.604 -10.644 1.00 65.25 311 LYS A C 1
ATOM 2445 O O . LYS A 1 311 ? 14.581 17.326 -11.693 1.00 65.25 311 LYS A O 1
ATOM 2450 N N . ALA A 1 312 ? 14.672 17.852 -9.517 1.00 64.38 312 ALA A N 1
ATOM 2451 C CA . ALA A 1 312 ? 16.120 17.708 -9.392 1.00 64.38 312 ALA A CA 1
ATOM 2452 C C . ALA A 1 312 ? 16.553 16.240 -9.489 1.00 64.38 312 ALA A C 1
ATOM 2454 O O . ALA A 1 312 ? 17.505 15.948 -10.203 1.00 64.38 312 ALA A O 1
ATOM 2455 N N . MET A 1 313 ? 15.805 15.333 -8.863 1.00 65.12 313 MET A N 1
ATOM 2456 C CA . MET A 1 313 ? 15.996 13.887 -8.922 1.00 65.12 313 MET A CA 1
ATOM 2457 C C . MET A 1 313 ? 15.899 13.364 -10.361 1.00 65.12 313 MET A C 1
ATOM 2459 O O . MET A 1 313 ? 16.831 12.725 -10.835 1.00 65.12 313 MET A O 1
ATOM 2463 N N . ASN A 1 314 ? 14.850 13.730 -11.109 1.00 61.09 314 ASN A N 1
ATOM 2464 C CA . ASN A 1 314 ? 14.724 13.342 -12.521 1.00 61.09 314 ASN A CA 1
ATOM 2465 C C . ASN A 1 314 ? 15.909 13.856 -13.377 1.00 61.09 314 ASN A C 1
ATOM 2467 O O . ASN A 1 314 ? 16.433 13.137 -14.228 1.00 61.09 314 ASN A O 1
ATOM 2471 N N . ARG A 1 315 ? 16.413 15.072 -13.100 1.00 61.91 315 ARG A N 1
ATOM 2472 C CA . ARG A 1 315 ? 17.636 15.599 -13.740 1.00 61.91 315 ARG A CA 1
ATOM 2473 C C . ARG A 1 315 ? 18.913 14.870 -13.308 1.00 61.91 315 ARG A C 1
ATOM 2475 O O . ARG A 1 315 ? 19.819 14.718 -14.125 1.00 61.91 315 ARG A O 1
ATOM 2482 N N . ALA A 1 316 ? 19.007 14.432 -12.054 1.00 60.50 316 ALA A N 1
ATOM 2483 C CA . ALA A 1 316 ? 20.143 13.658 -11.564 1.00 60.50 316 ALA A CA 1
ATOM 2484 C C . ALA A 1 316 ? 20.225 12.307 -12.293 1.00 60.50 316 ALA A C 1
ATOM 2486 O O . ALA A 1 316 ? 21.291 11.979 -12.815 1.00 60.50 316 ALA A O 1
ATOM 2487 N N . TYR A 1 317 ? 19.088 11.622 -12.476 1.00 57.97 317 TYR A N 1
ATOM 2488 C CA . TYR A 1 317 ? 18.997 10.379 -13.258 1.00 57.97 317 TYR A CA 1
ATOM 2489 C C . TYR A 1 317 ? 19.545 10.545 -14.684 1.00 57.97 317 TYR A C 1
ATOM 2491 O O . TYR A 1 317 ? 20.329 9.724 -15.160 1.00 57.97 317 TYR A O 1
ATOM 2499 N N . LEU A 1 318 ? 19.191 11.651 -15.352 1.00 50.94 318 LEU A N 1
ATOM 2500 C CA . LEU A 1 318 ? 19.710 12.033 -16.672 1.00 50.94 318 LEU A CA 1
ATOM 2501 C C . LEU A 1 318 ? 21.235 12.201 -16.682 1.00 50.94 318 LEU A C 1
ATOM 2503 O O . LEU A 1 318 ? 21.911 11.759 -17.618 1.00 50.94 318 LEU A O 1
ATOM 2507 N N . SER A 1 319 ? 21.779 12.857 -15.657 1.00 55.19 319 SER A N 1
ATOM 2508 C CA . SER A 1 319 ? 23.218 13.098 -15.552 1.00 55.19 319 SER A CA 1
ATOM 2509 C C . SER A 1 319 ? 23.992 11.798 -15.327 1.00 55.19 319 SER A C 1
ATOM 2511 O O . SER A 1 319 ? 24.986 11.560 -16.011 1.00 55.19 319 SER A O 1
ATOM 2513 N N . GLU A 1 320 ? 23.485 10.905 -14.475 1.00 55.53 320 GLU A N 1
ATOM 2514 C CA . GLU A 1 320 ? 24.092 9.602 -14.209 1.00 55.53 320 GLU A CA 1
ATOM 2515 C C . GLU A 1 320 ? 24.049 8.712 -15.451 1.00 55.53 320 GLU A C 1
ATOM 2517 O O . GLU A 1 320 ? 25.096 8.248 -15.905 1.00 55.53 320 GLU A O 1
ATOM 2522 N N . ALA A 1 321 ? 22.885 8.560 -16.091 1.00 50.94 321 ALA A N 1
ATOM 2523 C CA . ALA A 1 321 ? 22.750 7.782 -17.325 1.00 50.94 321 ALA A CA 1
ATOM 2524 C C . ALA A 1 321 ? 23.689 8.283 -18.444 1.00 50.94 321 ALA A C 1
ATOM 2526 O O . ALA A 1 321 ? 24.268 7.487 -19.191 1.00 50.94 321 ALA A O 1
ATOM 2527 N N . THR A 1 322 ? 23.893 9.602 -18.539 1.00 52.72 322 THR A N 1
ATOM 2528 C CA . THR A 1 322 ? 24.813 10.220 -19.509 1.00 52.72 322 THR A CA 1
ATOM 2529 C C . THR A 1 322 ? 26.277 9.943 -19.167 1.00 52.72 322 THR A C 1
ATOM 2531 O O . THR A 1 322 ? 27.051 9.579 -20.056 1.00 52.72 322 THR A O 1
ATOM 2534 N N . VAL A 1 323 ? 26.661 10.056 -17.891 1.00 55.59 323 VAL A N 1
ATOM 2535 C CA . VAL A 1 323 ? 28.011 9.719 -17.404 1.00 55.59 323 VAL A CA 1
ATOM 2536 C C . VAL A 1 323 ? 28.329 8.249 -17.677 1.00 55.59 323 VAL A C 1
ATOM 2538 O O . VAL A 1 323 ? 29.400 7.940 -18.201 1.00 55.59 323 VAL A O 1
ATOM 2541 N N . TYR A 1 324 ? 27.383 7.347 -17.414 1.00 51.75 324 TYR A N 1
ATOM 2542 C CA . TYR A 1 324 ? 27.522 5.923 -17.714 1.00 51.75 324 TYR A CA 1
ATOM 2543 C C . TYR A 1 324 ? 27.701 5.656 -19.211 1.00 51.75 324 TYR A C 1
ATOM 2545 O O . TYR A 1 324 ? 28.614 4.926 -19.600 1.00 51.75 324 TYR A O 1
ATOM 2553 N N . LYS A 1 325 ? 26.892 6.291 -20.069 1.00 50.31 325 LYS A N 1
ATOM 2554 C CA . LYS A 1 325 ? 27.004 6.165 -21.532 1.00 50.31 325 LYS A CA 1
ATOM 2555 C C . LYS A 1 325 ? 28.350 6.679 -22.056 1.00 50.31 325 LYS A C 1
ATOM 2557 O O . LYS A 1 325 ? 28.951 6.042 -22.919 1.00 50.31 325 LYS A O 1
ATOM 2562 N N . GLY A 1 326 ? 28.839 7.799 -21.519 1.00 53.34 326 GLY A N 1
ATOM 2563 C CA . GLY A 1 326 ? 30.156 8.350 -21.851 1.00 53.34 326 GLY A CA 1
ATOM 2564 C C . GLY A 1 326 ? 31.300 7.429 -21.422 1.00 53.34 326 GLY A C 1
ATOM 2565 O O . GLY A 1 326 ? 32.227 7.192 -22.197 1.00 53.34 326 GLY A O 1
ATOM 2566 N N . LYS A 1 327 ? 31.201 6.838 -20.225 1.00 51.03 327 LYS A N 1
ATOM 2567 C CA . LYS A 1 327 ? 32.208 5.910 -19.699 1.00 51.03 327 LYS A CA 1
ATOM 2568 C C . LYS A 1 327 ? 32.234 4.586 -20.470 1.00 51.03 327 LYS A C 1
ATOM 2570 O O . LYS A 1 327 ? 33.316 4.090 -20.773 1.00 51.03 327 LYS A O 1
ATOM 2575 N N . LEU A 1 328 ? 31.073 4.069 -20.887 1.00 47.00 328 LEU A N 1
ATOM 2576 C CA . LEU A 1 328 ? 30.972 2.907 -21.781 1.00 47.00 328 LEU A CA 1
ATOM 2577 C C . LEU A 1 328 ? 31.660 3.168 -23.125 1.00 47.00 328 LEU A C 1
ATOM 2579 O O . LEU A 1 328 ? 32.460 2.349 -23.568 1.00 47.00 328 LEU A O 1
ATOM 2583 N N . ALA A 1 329 ? 31.398 4.324 -23.741 1.00 49.31 329 ALA A N 1
ATOM 2584 C CA . ALA A 1 329 ? 32.024 4.702 -25.005 1.00 49.31 329 ALA A CA 1
ATOM 2585 C C . ALA A 1 329 ? 33.556 4.800 -24.880 1.00 49.31 329 ALA A C 1
ATOM 2587 O O . ALA A 1 329 ? 34.268 4.358 -25.778 1.00 49.31 329 ALA A O 1
ATOM 2588 N N . SER A 1 330 ? 34.071 5.309 -23.752 1.00 50.75 330 SER A N 1
ATOM 2589 C CA . SER A 1 330 ? 35.518 5.339 -23.496 1.00 50.75 330 SER A CA 1
ATOM 2590 C C . SER A 1 330 ? 36.125 3.957 -23.225 1.00 50.75 330 SER A C 1
ATOM 2592 O O . SER A 1 330 ? 37.227 3.684 -23.689 1.00 50.75 330 SER A O 1
ATOM 2594 N N . LEU A 1 331 ? 35.411 3.067 -22.525 1.00 43.59 331 LEU A N 1
ATOM 2595 C CA . LEU A 1 331 ? 35.892 1.717 -22.201 1.00 43.59 331 LEU A CA 1
ATOM 2596 C C . LEU A 1 331 ? 35.891 0.794 -23.427 1.00 43.59 331 LEU A C 1
ATOM 2598 O O . LEU A 1 331 ? 36.818 0.009 -23.605 1.00 43.59 331 LEU A O 1
ATOM 2602 N N . GLN A 1 332 ? 34.896 0.935 -24.307 1.00 43.78 332 GLN A N 1
ATOM 2603 C CA . GLN A 1 332 ? 34.825 0.221 -25.587 1.00 43.78 332 GLN A CA 1
ATOM 2604 C C . GLN A 1 332 ? 35.912 0.663 -26.576 1.00 43.78 332 GLN A C 1
ATOM 2606 O O . GLN A 1 332 ? 36.329 -0.130 -27.411 1.00 43.78 332 GLN A O 1
ATOM 2611 N N . GLN A 1 333 ? 36.391 1.907 -26.483 1.00 47.94 333 GLN A N 1
ATOM 2612 C CA . GLN A 1 333 ? 37.492 2.404 -27.315 1.00 47.94 333 GLN A CA 1
ATOM 2613 C C . GLN A 1 333 ? 38.877 1.945 -26.841 1.00 47.94 333 GLN A C 1
ATOM 2615 O O . GLN A 1 333 ? 39.839 2.080 -27.593 1.00 47.94 333 GLN A O 1
ATOM 2620 N N . GLN A 1 334 ? 39.004 1.439 -25.611 1.00 43.84 334 GLN A N 1
ATOM 2621 C CA . GLN A 1 334 ? 40.307 1.187 -24.991 1.00 43.84 334 GLN A CA 1
ATOM 2622 C C . GLN A 1 334 ? 40.727 -0.288 -24.918 1.00 43.84 334 GLN A C 1
ATOM 2624 O O . GLN A 1 334 ? 41.843 -0.532 -24.475 1.00 43.84 334 GLN A O 1
ATOM 2629 N N . ASP A 1 335 ? 39.903 -1.271 -25.308 1.00 43.78 335 ASP A N 1
ATOM 2630 C CA . ASP A 1 335 ? 40.205 -2.719 -25.153 1.00 43.78 335 ASP A CA 1
ATOM 2631 C C . ASP A 1 335 ? 40.652 -3.125 -23.719 1.00 43.78 335 ASP A C 1
ATOM 2633 O O . ASP A 1 335 ? 41.183 -4.208 -23.479 1.00 43.78 335 ASP A O 1
ATOM 2637 N N . GLN A 1 336 ? 40.419 -2.268 -22.716 1.00 43.03 336 GLN A N 1
ATOM 2638 C CA . GLN A 1 336 ? 40.934 -2.420 -21.347 1.00 43.03 336 GLN A CA 1
ATOM 2639 C C . GLN A 1 336 ? 39.996 -3.193 -20.411 1.00 43.03 336 GLN A C 1
ATOM 2641 O O . GLN A 1 336 ? 40.332 -3.433 -19.251 1.00 43.03 336 GLN A O 1
ATOM 2646 N N . VAL A 1 337 ? 38.828 -3.625 -20.894 1.00 40.75 337 VAL A N 1
ATOM 2647 C CA . VAL A 1 337 ? 37.803 -4.260 -20.048 1.00 40.75 337 VAL A CA 1
ATOM 2648 C C . VAL A 1 337 ? 38.275 -5.606 -19.471 1.00 40.75 337 VAL A C 1
ATOM 2650 O O . VAL A 1 337 ? 37.862 -5.978 -18.377 1.00 40.75 337 VAL A O 1
ATOM 2653 N N . GLN A 1 338 ? 39.221 -6.292 -20.125 1.00 40.38 338 GLN A N 1
ATOM 2654 C CA . GLN A 1 338 ? 39.785 -7.561 -19.638 1.00 40.38 338 GLN A CA 1
ATOM 2655 C C . GLN A 1 338 ? 40.846 -7.422 -18.526 1.00 40.38 338 GLN A C 1
ATOM 2657 O O . GLN A 1 338 ? 41.222 -8.434 -17.939 1.00 40.38 338 GLN A O 1
ATOM 2662 N 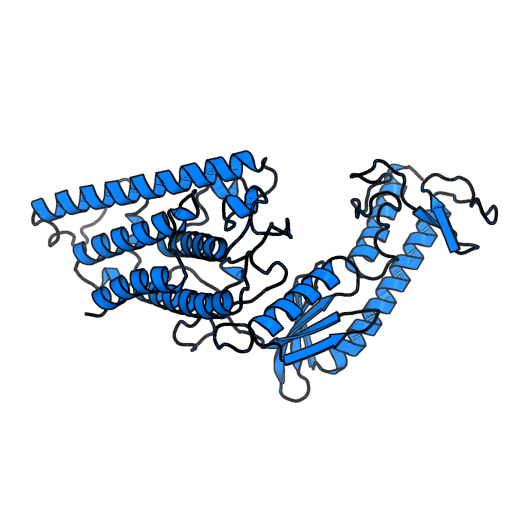N . GLN A 1 339 ? 41.335 -6.216 -18.203 1.00 41.00 339 GLN A N 1
ATOM 2663 C CA . GLN A 1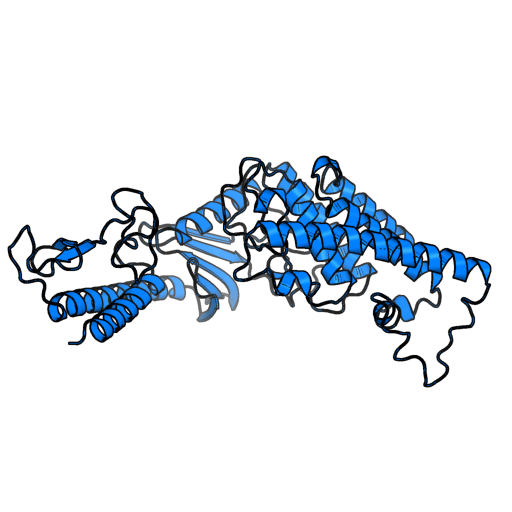 339 ? 42.432 -6.031 -17.232 1.00 41.00 339 GLN A CA 1
ATOM 2664 C C . GLN A 1 339 ? 42.001 -5.557 -15.836 1.00 41.00 339 GLN A C 1
ATOM 2666 O O . GLN A 1 339 ? 42.850 -5.397 -14.959 1.00 41.00 339 GLN A O 1
ATOM 2671 N N . LEU A 1 340 ? 40.702 -5.400 -15.570 1.00 40.34 340 LEU A N 1
ATOM 2672 C CA . LEU A 1 340 ? 40.190 -5.090 -14.228 1.00 40.34 340 LEU A CA 1
ATOM 2673 C C . LEU A 1 340 ? 40.121 -6.354 -13.347 1.00 40.34 340 LEU A C 1
ATOM 2675 O O . LEU A 1 340 ? 39.073 -6.716 -12.819 1.00 40.34 340 LEU A O 1
ATOM 2679 N N . ALA A 1 341 ? 41.255 -7.037 -13.182 1.00 34.97 341 ALA A N 1
ATOM 2680 C CA . ALA A 1 341 ? 41.458 -8.010 -12.111 1.00 34.97 341 ALA A CA 1
ATOM 2681 C C . ALA A 1 341 ? 41.785 -7.273 -10.792 1.00 34.97 341 ALA A C 1
ATOM 2683 O O . ALA A 1 341 ? 42.319 -6.160 -10.821 1.00 34.97 341 ALA A O 1
ATOM 2684 N N . PRO A 1 342 ? 41.488 -7.851 -9.613 1.00 35.81 342 PRO A N 1
ATOM 2685 C CA . PRO A 1 342 ? 41.624 -7.148 -8.344 1.00 35.81 342 PRO A CA 1
ATOM 2686 C C . PRO A 1 342 ? 43.100 -7.040 -7.932 1.00 35.81 342 PRO A C 1
ATOM 2688 O O . PRO A 1 342 ? 43.620 -7.899 -7.225 1.00 35.81 342 PRO A O 1
ATOM 2691 N N . SER A 1 343 ? 43.784 -5.965 -8.327 1.00 32.12 343 SER A N 1
ATOM 2692 C CA . SER A 1 343 ? 45.076 -5.593 -7.742 1.00 32.12 343 SER A CA 1
ATOM 2693 C C . SER A 1 343 ? 44.892 -4.504 -6.681 1.00 32.12 343 SER A C 1
ATOM 2695 O O . SER A 1 343 ? 44.564 -3.358 -6.977 1.00 32.12 343 SER A O 1
ATOM 2697 N N . SER A 1 344 ? 45.072 -4.931 -5.431 1.00 40.22 344 SER A N 1
ATOM 2698 C CA . SER A 1 344 ? 45.411 -4.185 -4.211 1.00 40.22 344 SER A CA 1
ATOM 2699 C C . SER A 1 344 ? 45.443 -2.644 -4.259 1.00 40.22 344 SER A C 1
ATOM 2701 O O . SER A 1 344 ? 46.362 -2.040 -4.802 1.00 40.22 344 SER A O 1
ATOM 2703 N N . GLY A 1 345 ? 44.569 -2.026 -3.456 1.00 41.59 345 GLY A N 1
ATOM 2704 C CA . GLY A 1 345 ? 45.068 -1.209 -2.341 1.00 41.59 345 GLY A CA 1
ATOM 2705 C C . GLY A 1 345 ? 44.811 0.300 -2.330 1.00 41.59 345 GLY A C 1
ATOM 2706 O O . GLY A 1 345 ? 44.739 0.840 -1.232 1.00 41.59 345 GLY A O 1
ATOM 2707 N N . SER A 1 346 ? 44.631 1.000 -3.456 1.00 31.41 346 SER A N 1
ATOM 2708 C CA . SER A 1 346 ? 44.680 2.484 -3.429 1.00 31.41 346 SER A CA 1
ATOM 2709 C C . SER A 1 346 ? 43.530 3.248 -4.103 1.00 31.41 346 SER A C 1
ATOM 2711 O O . SER A 1 346 ? 43.585 4.467 -4.185 1.00 31.41 346 SER A O 1
ATOM 2713 N N . GLY A 1 347 ? 42.447 2.589 -4.523 1.00 33.00 347 GLY A N 1
ATOM 2714 C CA . GLY A 1 347 ? 41.358 3.236 -5.279 1.00 33.00 347 GLY A CA 1
ATOM 2715 C C . GLY A 1 347 ? 40.072 3.555 -4.506 1.00 33.00 347 GLY A C 1
ATOM 2716 O O . GLY A 1 347 ? 39.019 3.649 -5.122 1.00 33.00 347 GLY A O 1
ATOM 2717 N N . LEU A 1 348 ? 40.070 3.624 -3.172 1.00 34.75 348 LEU A N 1
ATOM 2718 C CA . LEU A 1 348 ? 38.815 3.724 -2.398 1.00 34.75 348 LEU A CA 1
ATOM 2719 C C . LEU A 1 348 ? 38.114 5.096 -2.482 1.00 34.75 348 LEU A C 1
ATOM 2721 O O . LEU A 1 348 ? 36.895 5.144 -2.330 1.00 34.75 348 LEU A O 1
ATOM 2725 N N . GLU A 1 349 ? 38.831 6.185 -2.782 1.00 34.47 349 GLU A N 1
ATOM 2726 C CA . GLU A 1 349 ? 38.238 7.529 -2.914 1.00 34.47 349 GLU A CA 1
ATOM 2727 C C . GLU A 1 349 ? 37.748 7.862 -4.332 1.00 34.47 349 GLU A C 1
ATOM 2729 O O . GLU A 1 349 ? 36.678 8.448 -4.468 1.00 34.47 349 GLU A O 1
ATOM 2734 N N . GLU A 1 350 ? 38.406 7.384 -5.393 1.00 35.59 350 GLU A N 1
ATOM 2735 C CA . GLU A 1 350 ? 37.887 7.497 -6.774 1.00 35.59 350 GLU A CA 1
ATOM 2736 C C . GLU A 1 350 ? 36.693 6.560 -7.050 1.00 35.59 350 GLU A C 1
ATOM 2738 O O . GLU A 1 350 ? 35.951 6.733 -8.018 1.00 35.59 350 GLU A O 1
ATOM 2743 N N . ARG A 1 351 ? 36.444 5.596 -6.155 1.00 35.94 351 ARG A N 1
ATOM 2744 C CA . ARG A 1 351 ? 35.270 4.703 -6.154 1.00 35.94 351 ARG A CA 1
ATOM 2745 C C . ARG A 1 351 ? 33.983 5.359 -5.626 1.00 35.94 351 ARG A C 1
ATOM 2747 O O . ARG A 1 351 ? 32.941 4.708 -5.618 1.00 35.94 351 ARG A O 1
ATOM 2754 N N . ARG A 1 352 ? 34.023 6.633 -5.212 1.00 34.19 352 ARG A N 1
ATOM 2755 C CA . ARG A 1 352 ? 32.879 7.402 -4.671 1.00 34.19 352 ARG A CA 1
ATOM 2756 C C . ARG A 1 352 ? 32.073 8.189 -5.717 1.00 34.19 352 ARG A C 1
ATOM 2758 O O . ARG A 1 352 ? 31.402 9.155 -5.374 1.00 34.19 352 ARG A O 1
ATOM 2765 N N . VAL A 1 353 ? 32.092 7.782 -6.984 1.00 36.25 353 VAL A N 1
ATOM 2766 C CA . VAL A 1 353 ? 31.090 8.249 -7.960 1.00 36.25 353 VAL A CA 1
ATOM 2767 C C . VAL A 1 353 ? 29.896 7.293 -7.888 1.00 36.25 353 VAL A C 1
ATOM 2769 O O . VAL A 1 353 ? 30.119 6.084 -7.969 1.00 36.25 353 VAL A O 1
ATOM 2772 N N . LEU A 1 354 ? 28.687 7.841 -7.677 1.00 38.16 354 LEU A N 1
ATOM 2773 C CA . LEU A 1 354 ? 27.370 7.251 -7.321 1.00 38.16 354 LEU A CA 1
ATOM 2774 C C . LEU A 1 354 ? 26.881 6.053 -8.179 1.00 38.16 354 LEU A C 1
ATOM 2776 O O . LEU A 1 354 ? 25.805 6.025 -8.752 1.00 38.16 354 LEU A O 1
ATOM 2780 N N . GLY A 1 355 ? 27.709 5.024 -8.281 1.00 38.09 355 GLY A N 1
ATOM 2781 C CA . GLY A 1 355 ? 27.580 3.986 -9.292 1.00 38.09 355 GLY A CA 1
ATOM 2782 C C . GLY A 1 355 ? 28.658 2.903 -9.199 1.00 38.09 355 GLY A C 1
ATOM 2783 O O . GLY A 1 355 ? 28.416 1.717 -9.408 1.00 38.09 355 GLY A O 1
ATOM 2784 N N . ALA A 1 356 ? 29.862 3.284 -8.768 1.00 37.62 356 ALA A N 1
ATOM 2785 C CA . ALA A 1 356 ? 30.996 2.375 -8.605 1.00 37.62 356 ALA A CA 1
ATOM 2786 C C . ALA A 1 356 ? 30.961 1.546 -7.305 1.00 37.62 356 ALA A C 1
ATOM 2788 O O . ALA A 1 356 ? 31.733 0.600 -7.170 1.00 37.62 356 ALA A O 1
ATOM 2789 N N . LYS A 1 357 ? 30.048 1.837 -6.368 1.00 40.88 357 LYS A N 1
ATOM 2790 C CA . LYS A 1 357 ? 29.742 0.938 -5.238 1.00 40.88 357 LYS A CA 1
ATOM 2791 C C . LYS A 1 357 ? 28.921 -0.291 -5.688 1.00 40.88 357 LYS A C 1
ATOM 2793 O O . LYS A 1 357 ? 28.943 -1.311 -5.005 1.00 40.88 357 LYS A O 1
ATOM 2798 N N . TYR A 1 358 ? 28.254 -0.192 -6.846 1.00 45.81 358 TYR A N 1
ATOM 2799 C CA . TYR A 1 358 ? 27.242 -1.132 -7.357 1.00 45.81 358 TYR A CA 1
ATOM 2800 C C . TYR A 1 358 ? 27.794 -2.179 -8.324 1.00 45.81 358 TYR A C 1
ATOM 2802 O O . TYR A 1 358 ? 27.307 -3.301 -8.338 1.00 45.81 358 TYR A O 1
ATOM 2810 N N . LEU A 1 359 ? 28.882 -1.850 -9.026 1.00 39.84 359 LEU A N 1
ATOM 2811 C CA . LEU A 1 359 ? 29.616 -2.756 -9.924 1.00 39.84 359 LEU A CA 1
ATOM 2812 C C . LEU A 1 359 ? 30.369 -3.896 -9.199 1.00 39.84 359 LEU A C 1
ATOM 2814 O O . LEU A 1 359 ? 30.973 -4.748 -9.838 1.00 39.84 359 LEU A O 1
ATOM 2818 N N . PHE A 1 360 ? 30.426 -3.892 -7.861 1.00 38.22 360 PHE A N 1
ATOM 2819 C CA . PHE A 1 360 ? 31.291 -4.811 -7.098 1.00 38.22 360 PHE A CA 1
ATOM 2820 C C . PHE A 1 360 ? 30.578 -5.590 -5.981 1.00 38.22 360 PHE A C 1
ATOM 2822 O O . PHE A 1 360 ? 31.243 -6.319 -5.246 1.00 38.22 360 PHE A O 1
ATOM 2829 N N . SER A 1 361 ? 29.256 -5.449 -5.825 1.00 38.81 361 SER A N 1
ATOM 2830 C CA . SER A 1 361 ? 28.474 -6.144 -4.782 1.00 38.81 361 SER A CA 1
ATOM 2831 C C . SER A 1 361 ? 27.303 -6.980 -5.315 1.00 38.81 361 SER A C 1
ATOM 2833 O O . SER A 1 361 ? 26.684 -7.716 -4.547 1.00 38.81 361 SER A O 1
ATOM 2835 N N . SER A 1 362 ? 27.013 -6.904 -6.617 1.00 39.09 362 SER A N 1
ATOM 2836 C CA . SER A 1 362 ? 26.005 -7.716 -7.298 1.00 39.09 362 SER A CA 1
ATOM 2837 C C . SER A 1 362 ? 26.553 -9.127 -7.589 1.00 39.09 362 SER A C 1
ATOM 2839 O O . SER A 1 362 ? 27.749 -9.313 -7.817 1.00 39.09 362 SER A O 1
ATOM 2841 N N . GLU A 1 363 ? 25.695 -10.152 -7.648 1.00 40.66 363 GLU A N 1
ATOM 2842 C CA . GLU A 1 363 ? 26.072 -11.469 -8.202 1.00 40.66 363 GLU A CA 1
ATOM 2843 C C . GLU A 1 363 ? 26.543 -11.389 -9.672 1.00 40.66 363 GLU A C 1
ATOM 2845 O O . GLU A 1 363 ? 27.170 -12.332 -10.155 1.00 40.66 363 GLU A O 1
ATOM 2850 N N . LEU A 1 364 ? 26.333 -10.253 -10.360 1.00 40.53 364 LEU A N 1
ATOM 2851 C CA . LEU A 1 364 ? 26.940 -9.948 -11.661 1.00 40.53 364 LEU A CA 1
ATOM 2852 C C . LEU A 1 364 ? 28.465 -9.756 -11.585 1.00 40.53 364 LEU A C 1
ATOM 2854 O O . LEU A 1 364 ? 29.135 -9.919 -12.595 1.00 40.53 364 LEU A O 1
ATOM 2858 N N . ALA A 1 365 ? 29.069 -9.565 -10.410 1.00 41.19 365 ALA A N 1
ATOM 2859 C CA . ALA A 1 365 ? 30.527 -9.649 -10.276 1.00 41.19 365 ALA A CA 1
ATOM 2860 C C . ALA A 1 365 ? 31.082 -11.058 -10.604 1.00 41.19 365 ALA A C 1
ATOM 2862 O O . ALA A 1 365 ? 32.291 -11.227 -10.772 1.00 41.19 365 ALA A O 1
ATOM 2863 N N . ARG A 1 366 ? 30.217 -12.087 -10.709 1.00 44.12 366 ARG A N 1
ATOM 2864 C CA . ARG A 1 366 ? 30.581 -13.406 -11.261 1.00 44.12 366 ARG A CA 1
ATOM 2865 C C . ARG A 1 366 ? 30.496 -13.469 -12.785 1.00 44.12 366 ARG A C 1
ATOM 2867 O O . ARG A 1 366 ? 31.168 -14.312 -13.376 1.00 44.12 366 ARG A O 1
ATOM 2874 N N . THR A 1 367 ? 29.708 -12.603 -13.424 1.00 45.53 367 THR A N 1
ATOM 2875 C CA . THR A 1 367 ? 29.781 -12.420 -14.874 1.00 45.53 367 THR A CA 1
ATOM 2876 C C . THR A 1 367 ? 31.023 -11.587 -15.147 1.00 45.53 367 THR A C 1
ATOM 2878 O O . THR A 1 367 ? 31.061 -10.400 -14.857 1.00 45.53 367 THR A O 1
ATOM 2881 N N . GLN A 1 368 ? 32.075 -12.206 -15.676 1.00 49.56 368 GLN A N 1
ATOM 2882 C CA . GLN A 1 368 ? 33.347 -11.556 -16.025 1.00 49.56 368 GLN A CA 1
ATOM 2883 C C . GLN A 1 368 ? 33.211 -10.475 -17.134 1.00 49.56 368 GLN A C 1
ATOM 2885 O O . GLN A 1 368 ? 34.207 -10.103 -17.749 1.00 49.56 368 GLN A O 1
ATOM 2890 N N . ASP A 1 369 ? 31.999 -9.974 -17.412 1.00 58.66 369 ASP A N 1
ATOM 2891 C CA . ASP A 1 369 ? 31.672 -9.019 -18.472 1.00 58.66 369 ASP A CA 1
ATOM 2892 C C . ASP A 1 369 ? 31.100 -7.704 -17.909 1.00 58.66 369 ASP A C 1
ATOM 2894 O O . ASP A 1 369 ? 29.890 -7.470 -17.841 1.00 58.66 369 ASP A O 1
ATOM 2898 N N . VAL A 1 370 ? 32.013 -6.793 -17.575 1.00 55.50 370 VAL A N 1
ATOM 2899 C CA . VAL A 1 370 ? 31.719 -5.418 -17.135 1.00 55.50 370 VAL A CA 1
ATOM 2900 C C . VAL A 1 370 ? 30.908 -4.631 -18.185 1.00 55.50 370 VAL A C 1
ATOM 2902 O O . VAL A 1 370 ? 30.157 -3.722 -17.830 1.00 55.50 370 VAL A O 1
ATOM 2905 N N . ASN A 1 371 ? 30.997 -4.966 -19.481 1.00 58.75 371 ASN A N 1
ATOM 2906 C CA . ASN A 1 371 ? 30.221 -4.270 -20.514 1.00 58.75 371 ASN A CA 1
ATOM 2907 C C . ASN A 1 371 ? 28.734 -4.634 -20.454 1.00 58.75 371 ASN A C 1
ATOM 2909 O O . ASN A 1 371 ? 27.885 -3.786 -20.740 1.00 58.75 371 ASN A O 1
ATOM 2913 N N . ALA A 1 372 ? 28.403 -5.880 -20.105 1.00 63.16 372 ALA A N 1
ATOM 2914 C CA . ALA A 1 372 ? 27.020 -6.300 -19.901 1.00 63.16 372 ALA A CA 1
ATOM 2915 C C . ALA A 1 372 ? 26.389 -5.546 -18.721 1.00 63.16 372 ALA A C 1
ATOM 2917 O O . ALA A 1 372 ? 25.306 -4.980 -18.868 1.00 63.16 372 ALA A O 1
ATOM 2918 N N . GLU A 1 373 ? 27.113 -5.430 -17.607 1.00 60.78 373 GLU A N 1
ATOM 2919 C CA . GLU A 1 373 ? 26.640 -4.735 -16.406 1.00 60.78 373 GLU A CA 1
ATOM 2920 C C . GLU A 1 373 ? 26.399 -3.234 -16.648 1.00 60.78 373 GLU A C 1
ATOM 2922 O O . GLU A 1 373 ? 25.366 -2.689 -16.246 1.00 60.78 373 GLU A O 1
ATOM 2927 N N . ILE A 1 374 ? 27.294 -2.561 -17.383 1.00 62.72 374 ILE A N 1
ATOM 2928 C CA . ILE A 1 374 ? 27.116 -1.145 -17.743 1.00 62.72 374 ILE A CA 1
ATOM 2929 C C . ILE A 1 374 ? 25.904 -0.945 -18.668 1.00 62.72 374 ILE A C 1
ATOM 2931 O O . ILE A 1 374 ? 25.153 0.019 -18.494 1.00 62.72 374 ILE A O 1
ATOM 2935 N N . ARG A 1 375 ? 25.685 -1.837 -19.646 1.00 70.38 375 ARG A N 1
ATOM 2936 C CA . ARG A 1 375 ? 24.520 -1.757 -20.548 1.00 70.38 375 ARG A CA 1
ATOM 2937 C C . ARG A 1 375 ? 23.209 -1.910 -19.782 1.00 70.38 375 ARG A C 1
ATOM 2939 O O . ARG A 1 375 ? 22.328 -1.069 -19.927 1.00 70.38 375 ARG A O 1
ATOM 2946 N N . VAL A 1 376 ? 23.119 -2.932 -18.933 1.00 76.81 376 VAL A N 1
ATOM 2947 C CA . VAL A 1 376 ? 21.942 -3.210 -18.096 1.00 76.81 376 VAL A CA 1
ATOM 2948 C C . VAL A 1 376 ? 21.650 -2.031 -17.175 1.00 76.81 376 VAL A C 1
ATOM 2950 O O . VAL A 1 376 ? 20.518 -1.563 -17.121 1.00 76.81 376 VAL A O 1
ATOM 2953 N N . THR A 1 377 ? 22.682 -1.481 -16.533 1.00 72.62 377 THR A N 1
ATOM 2954 C CA . THR A 1 377 ? 22.559 -0.276 -15.702 1.00 72.62 377 THR A CA 1
ATOM 2955 C C . THR A 1 377 ? 21.972 0.900 -16.481 1.00 72.62 377 THR A C 1
ATOM 2957 O O . THR A 1 377 ? 21.012 1.530 -16.040 1.00 72.62 377 THR A O 1
ATOM 2960 N N . GLY A 1 378 ? 22.510 1.182 -17.671 1.00 72.06 378 GLY A N 1
ATOM 2961 C CA . GLY A 1 378 ? 22.008 2.257 -18.522 1.00 72.06 378 GLY A CA 1
ATOM 2962 C C . GLY A 1 378 ? 20.562 2.047 -18.978 1.00 72.06 378 GLY A C 1
ATOM 2963 O O . GLY A 1 378 ? 19.821 3.019 -19.100 1.00 72.06 378 GLY A O 1
ATOM 2964 N N . ASP A 1 379 ? 20.146 0.806 -19.224 1.00 84.19 379 ASP A N 1
ATOM 2965 C CA . ASP A 1 379 ? 18.779 0.496 -19.644 1.00 84.19 379 ASP A CA 1
ATOM 2966 C C . ASP A 1 379 ? 17.778 0.600 -18.484 1.00 84.19 379 ASP A C 1
ATOM 2968 O O . ASP A 1 379 ? 16.727 1.219 -18.653 1.00 84.19 379 ASP A O 1
ATOM 2972 N N . VAL A 1 380 ? 18.131 0.120 -17.286 1.00 84.44 380 VAL A N 1
ATOM 2973 C CA . VAL A 1 380 ? 17.305 0.294 -16.077 1.00 84.44 380 VAL A CA 1
ATOM 2974 C C . VAL A 1 380 ? 17.097 1.775 -15.764 1.00 84.44 380 VAL A C 1
ATOM 2976 O O . VAL A 1 380 ? 15.966 2.201 -15.524 1.00 84.44 380 VAL A O 1
ATOM 2979 N N . LEU A 1 381 ? 18.151 2.594 -15.842 1.00 80.75 381 LEU A N 1
ATOM 2980 C CA . LEU A 1 381 ? 18.038 4.035 -15.602 1.00 80.75 381 LEU A CA 1
ATOM 2981 C C . LEU A 1 381 ? 17.137 4.744 -16.628 1.00 80.75 381 LEU A C 1
ATOM 2983 O O . LEU A 1 381 ? 16.438 5.685 -16.259 1.00 80.75 381 LEU A O 1
ATOM 2987 N N . LYS A 1 382 ? 17.078 4.287 -17.888 1.00 85.25 382 LYS A N 1
ATOM 2988 C CA . LYS A 1 382 ? 16.117 4.821 -18.876 1.00 85.25 382 LYS A CA 1
ATOM 2989 C C . LYS A 1 382 ? 14.674 4.475 -18.512 1.00 85.25 382 LYS A C 1
ATOM 2991 O O . LYS A 1 382 ? 13.800 5.328 -18.670 1.00 85.25 382 LYS A O 1
ATOM 2996 N N . ILE A 1 383 ? 14.423 3.255 -18.025 1.00 90.94 383 ILE A N 1
ATOM 2997 C CA . ILE A 1 383 ? 13.094 2.850 -17.542 1.00 90.94 383 ILE A CA 1
ATOM 2998 C C . ILE A 1 383 ? 12.683 3.740 -16.370 1.00 90.94 383 ILE A C 1
ATOM 3000 O O . ILE A 1 383 ? 11.608 4.336 -16.409 1.00 90.94 383 ILE A O 1
ATOM 3004 N N . VAL A 1 384 ? 13.558 3.893 -15.369 1.00 87.56 384 VAL A N 1
ATOM 3005 C CA . VAL A 1 384 ? 13.337 4.779 -14.215 1.00 87.56 384 VAL A CA 1
ATOM 3006 C C . VAL A 1 384 ? 13.046 6.204 -14.673 1.00 87.56 384 VAL A C 1
ATOM 3008 O O . VAL A 1 384 ? 12.071 6.806 -14.229 1.00 87.56 384 VAL A O 1
ATOM 3011 N N . GLN A 1 385 ? 13.858 6.752 -15.577 1.00 84.25 385 GLN A N 1
ATOM 3012 C CA . GLN A 1 385 ? 13.699 8.115 -16.070 1.00 84.25 385 GLN A CA 1
ATOM 3013 C C . GLN A 1 385 ? 12.331 8.323 -16.724 1.00 84.25 385 GLN A C 1
ATOM 3015 O O . GLN A 1 385 ? 11.651 9.305 -16.424 1.00 84.25 385 GLN A O 1
ATOM 3020 N N . ARG A 1 386 ? 11.932 7.404 -17.610 1.00 91.50 386 ARG A N 1
ATOM 3021 C CA . ARG A 1 386 ? 10.647 7.485 -18.303 1.00 91.50 386 ARG A CA 1
ATOM 3022 C C . ARG A 1 386 ? 9.486 7.319 -17.328 1.00 91.50 386 ARG A C 1
ATOM 3024 O O . ARG A 1 386 ? 8.557 8.112 -17.360 1.00 91.50 386 ARG A O 1
ATOM 3031 N N . ALA A 1 387 ? 9.550 6.342 -16.427 1.00 93.38 387 ALA A N 1
ATOM 3032 C CA . ALA A 1 387 ? 8.519 6.122 -15.414 1.00 93.38 387 ALA A CA 1
ATOM 3033 C C . ALA A 1 387 ? 8.364 7.324 -14.466 1.00 93.38 387 ALA A C 1
ATOM 3035 O O . ALA A 1 387 ? 7.252 7.675 -14.089 1.00 93.38 387 ALA A O 1
ATOM 3036 N N . THR A 1 388 ? 9.467 7.997 -14.126 1.00 88.06 388 THR A N 1
ATOM 3037 C CA . THR A 1 388 ? 9.489 9.132 -13.189 1.00 88.06 388 THR A CA 1
ATOM 3038 C C . THR A 1 388 ? 9.438 10.504 -13.871 1.00 88.06 388 THR A C 1
ATOM 3040 O O . THR A 1 388 ? 9.788 11.515 -13.248 1.00 88.06 388 THR A O 1
ATOM 3043 N N . ALA A 1 389 ? 9.028 10.572 -15.144 1.00 86.56 389 ALA A N 1
ATOM 3044 C CA . ALA A 1 389 ? 8.861 11.837 -15.853 1.00 86.56 389 ALA A CA 1
ATOM 3045 C C . ALA A 1 389 ? 7.849 12.742 -15.130 1.00 86.56 389 ALA A C 1
ATOM 3047 O O . ALA A 1 389 ? 6.852 12.278 -14.572 1.00 86.56 389 ALA A O 1
ATOM 3048 N N . VAL A 1 390 ? 8.132 14.048 -15.099 1.00 83.12 390 VAL A N 1
ATOM 3049 C CA . VAL A 1 390 ? 7.279 15.016 -14.390 1.00 83.12 390 VAL A CA 1
ATOM 3050 C C . VAL A 1 390 ? 5.930 15.145 -15.083 1.00 83.12 390 VAL A C 1
ATOM 3052 O O . VAL A 1 390 ? 4.914 15.155 -14.399 1.00 83.12 390 VAL A O 1
ATOM 3055 N N . ASP A 1 391 ? 5.944 15.219 -16.413 1.00 86.56 391 ASP A N 1
ATOM 3056 C CA . ASP A 1 391 ? 4.741 15.171 -17.233 1.00 86.56 391 ASP A CA 1
ATOM 3057 C C . ASP A 1 391 ? 4.245 13.714 -17.324 1.00 86.56 391 ASP A C 1
ATOM 3059 O O . ASP A 1 391 ? 5.022 12.838 -17.726 1.00 86.56 391 ASP A O 1
ATOM 3063 N N . PRO A 1 392 ? 2.996 13.412 -16.927 1.00 90.00 392 PRO A N 1
ATOM 3064 C CA . PRO A 1 392 ? 2.426 12.077 -17.076 1.00 90.00 392 PRO A CA 1
ATOM 3065 C C . PRO A 1 392 ? 2.399 11.581 -18.528 1.00 90.00 392 PRO A C 1
ATOM 3067 O O . PRO A 1 392 ? 2.472 10.371 -18.750 1.00 90.00 392 PRO A O 1
ATOM 3070 N N . ASP A 1 393 ? 2.312 12.467 -19.524 1.00 92.62 393 ASP A N 1
ATOM 3071 C CA . ASP A 1 393 ? 2.267 12.088 -20.946 1.00 92.62 393 ASP A CA 1
ATOM 3072 C C . ASP A 1 393 ? 3.620 11.580 -21.471 1.00 92.62 393 ASP A C 1
ATOM 3074 O O . ASP A 1 393 ? 3.665 10.798 -22.422 1.00 92.62 393 ASP A O 1
ATOM 3078 N N . ASP A 1 394 ? 4.718 11.923 -20.793 1.00 92.69 394 ASP A N 1
ATOM 3079 C CA . ASP A 1 394 ? 6.060 11.417 -21.101 1.00 92.69 394 ASP A CA 1
ATOM 3080 C C . ASP A 1 394 ? 6.331 10.020 -20.503 1.00 92.69 394 ASP A C 1
ATOM 3082 O O . ASP A 1 394 ? 7.354 9.388 -20.806 1.00 92.69 394 ASP A O 1
ATOM 3086 N N . ARG A 1 395 ? 5.438 9.511 -19.641 1.00 95.50 395 ARG A N 1
ATOM 3087 C CA . ARG A 1 395 ? 5.604 8.211 -18.972 1.00 95.50 395 ARG A CA 1
ATOM 3088 C C . ARG A 1 395 ? 5.264 7.035 -19.891 1.00 95.50 395 ARG A C 1
ATOM 3090 O O . ARG A 1 395 ? 5.017 7.163 -21.092 1.00 95.50 395 ARG A O 1
ATOM 3097 N N . TYR A 1 396 ? 5.330 5.826 -19.340 1.00 97.69 396 TYR A N 1
ATOM 3098 C CA . TYR A 1 396 ? 4.767 4.661 -20.015 1.00 97.69 396 TYR A CA 1
ATOM 3099 C C . TYR A 1 396 ? 3.239 4.803 -20.097 1.00 97.69 396 TYR A C 1
ATOM 3101 O O . TYR A 1 396 ? 2.627 5.236 -19.119 1.00 97.69 396 TYR A O 1
ATOM 3109 N N . PRO A 1 397 ? 2.622 4.452 -21.240 1.00 97.06 397 PRO A N 1
ATOM 3110 C CA . PRO A 1 397 ? 1.184 4.616 -21.429 1.00 97.06 397 PRO A CA 1
ATOM 3111 C C . PRO A 1 397 ? 0.364 3.685 -20.536 1.00 97.06 397 PRO A C 1
ATOM 3113 O O . PRO A 1 397 ? -0.771 4.018 -20.227 1.00 97.06 397 PRO A O 1
ATOM 3116 N N . ASP A 1 398 ? 0.919 2.547 -20.115 1.00 98.12 398 ASP A N 1
ATOM 3117 C CA . ASP A 1 398 ? 0.304 1.575 -19.214 1.00 98.12 398 ASP A CA 1
ATOM 3118 C C . ASP A 1 398 ? 1.373 0.661 -18.580 1.00 98.12 398 ASP A C 1
ATOM 3120 O O . ASP A 1 398 ? 2.565 0.725 -18.913 1.00 98.12 398 ASP A O 1
ATOM 3124 N N . ALA A 1 399 ? 0.944 -0.183 -17.637 1.00 98.06 399 ALA A N 1
ATOM 3125 C CA . ALA A 1 399 ? 1.820 -1.125 -16.948 1.00 98.06 399 ALA A CA 1
ATOM 3126 C C . ALA A 1 399 ? 2.419 -2.185 -17.890 1.00 98.06 399 ALA A C 1
ATOM 3128 O O . ALA A 1 399 ? 3.576 -2.560 -17.709 1.00 98.06 399 ALA A O 1
ATOM 3129 N N . ALA A 1 400 ? 1.689 -2.616 -18.925 1.00 98.12 400 ALA A N 1
ATOM 3130 C CA . ALA A 1 400 ? 2.160 -3.620 -19.880 1.00 98.12 400 ALA A CA 1
ATOM 3131 C C . ALA A 1 400 ? 3.323 -3.094 -20.741 1.00 98.12 400 ALA A C 1
ATOM 3133 O O . ALA A 1 400 ? 4.300 -3.804 -20.980 1.00 98.12 400 ALA A O 1
ATOM 3134 N N . ALA A 1 401 ? 3.276 -1.827 -21.154 1.00 98.31 401 ALA A N 1
ATOM 3135 C CA . ALA A 1 401 ? 4.349 -1.174 -21.895 1.00 98.31 401 ALA A CA 1
ATOM 3136 C C . ALA A 1 401 ? 5.623 -1.016 -21.052 1.00 98.31 401 ALA A C 1
ATOM 3138 O O . ALA A 1 401 ? 6.733 -1.174 -21.566 1.00 98.31 401 ALA A O 1
ATOM 3139 N N . MET A 1 402 ? 5.476 -0.707 -19.759 1.00 98.31 402 MET A N 1
ATOM 3140 C CA . MET A 1 402 ? 6.611 -0.672 -18.836 1.00 98.31 402 MET A CA 1
ATOM 3141 C C . MET A 1 402 ? 7.161 -2.081 -18.584 1.00 98.31 402 MET A C 1
ATOM 3143 O O . MET A 1 402 ? 8.377 -2.262 -18.577 1.00 98.31 402 MET A O 1
ATOM 3147 N N . GLN A 1 403 ? 6.281 -3.079 -18.446 1.00 98.25 403 GLN A N 1
ATOM 3148 C CA . GLN A 1 403 ? 6.656 -4.478 -18.253 1.00 98.25 403 GLN A CA 1
ATOM 3149 C C . GLN A 1 403 ? 7.490 -4.992 -19.428 1.00 98.25 403 GLN A C 1
ATOM 3151 O O . GLN A 1 403 ? 8.579 -5.510 -19.216 1.00 98.25 403 GLN A O 1
ATOM 3156 N N . ALA A 1 404 ? 7.048 -4.745 -20.664 1.00 98.06 404 ALA A N 1
ATOM 3157 C CA . ALA A 1 404 ? 7.774 -5.149 -21.866 1.00 98.06 404 ALA A CA 1
ATOM 3158 C C . ALA A 1 404 ? 9.201 -4.569 -21.926 1.00 98.06 404 ALA A C 1
ATOM 3160 O O . ALA A 1 404 ? 10.125 -5.237 -22.385 1.00 98.06 404 ALA A O 1
ATOM 3161 N N . ALA A 1 405 ? 9.404 -3.339 -21.437 1.00 97.44 405 ALA A N 1
ATOM 3162 C CA . ALA A 1 405 ? 10.736 -2.741 -21.359 1.00 97.44 405 ALA A CA 1
ATOM 3163 C C . ALA A 1 405 ? 11.631 -3.428 -20.311 1.00 97.44 405 ALA A C 1
ATOM 3165 O O . ALA A 1 405 ? 12.832 -3.565 -20.531 1.00 97.44 405 ALA A O 1
ATOM 3166 N N . VAL A 1 406 ? 11.059 -3.862 -19.184 1.00 96.44 406 VAL A N 1
ATOM 3167 C CA . VAL A 1 406 ? 11.770 -4.635 -18.151 1.00 96.44 406 VAL A CA 1
ATOM 3168 C C . VAL A 1 406 ? 12.110 -6.039 -18.663 1.00 96.44 406 VAL A C 1
ATOM 3170 O O . VAL A 1 406 ? 13.246 -6.491 -18.505 1.00 96.44 406 VAL A O 1
ATOM 3173 N N . ASP A 1 407 ? 11.159 -6.698 -19.323 1.00 96.00 407 ASP A N 1
ATOM 3174 C CA . ASP A 1 407 ? 11.308 -8.055 -19.857 1.00 96.00 407 ASP A CA 1
ATOM 3175 C C . ASP A 1 407 ? 12.352 -8.138 -20.979 1.00 96.00 407 ASP A C 1
ATOM 3177 O O . ASP A 1 407 ? 13.063 -9.138 -21.085 1.00 96.00 407 ASP A O 1
ATOM 3181 N N . ASP A 1 408 ? 12.519 -7.077 -21.778 1.00 94.94 408 ASP A N 1
ATOM 3182 C CA . ASP A 1 408 ? 13.611 -6.978 -22.757 1.00 94.94 408 ASP A CA 1
ATOM 3183 C C . ASP A 1 408 ? 14.993 -7.063 -22.086 1.00 94.94 408 ASP A C 1
ATOM 3185 O O . ASP A 1 408 ? 15.883 -7.770 -22.564 1.00 94.94 408 ASP A O 1
ATOM 3189 N N . ILE A 1 409 ? 15.177 -6.379 -20.950 1.00 90.12 409 ILE A N 1
ATOM 3190 C CA . ILE A 1 409 ? 16.439 -6.423 -20.200 1.00 90.12 409 ILE A CA 1
ATOM 3191 C C . ILE A 1 409 ? 16.650 -7.819 -19.607 1.00 90.12 409 ILE A C 1
ATOM 3193 O O . ILE A 1 409 ? 17.753 -8.356 -19.704 1.00 90.12 409 ILE A O 1
ATOM 3197 N N . LEU A 1 410 ? 15.605 -8.415 -19.020 1.00 88.31 410 LEU A N 1
ATOM 3198 C CA . LEU A 1 410 ? 15.653 -9.776 -18.470 1.00 88.31 410 LEU A CA 1
ATOM 3199 C C . LEU A 1 410 ? 16.038 -10.807 -19.528 1.00 88.31 410 LEU A C 1
ATOM 3201 O O . LEU A 1 410 ? 16.971 -11.576 -19.320 1.00 88.31 410 LEU A O 1
ATOM 3205 N N . THR A 1 411 ? 15.381 -10.766 -20.686 1.00 88.94 411 THR A N 1
ATOM 3206 C CA . THR A 1 411 ? 15.643 -11.696 -21.791 1.00 88.94 411 THR A CA 1
ATOM 3207 C C . THR A 1 411 ? 17.102 -11.613 -22.243 1.00 88.94 411 THR A C 1
ATOM 3209 O O . THR A 1 411 ? 17.731 -12.636 -22.491 1.00 88.94 411 THR A O 1
ATOM 3212 N N . ARG A 1 412 ? 17.677 -10.403 -22.301 1.00 86.00 412 ARG A N 1
ATOM 3213 C CA . ARG A 1 412 ? 19.096 -10.194 -22.642 1.00 86.00 412 ARG A CA 1
ATOM 3214 C C . ARG A 1 412 ? 20.080 -10.606 -21.546 1.00 86.00 412 ARG A C 1
ATOM 3216 O O . ARG A 1 412 ? 21.255 -10.763 -21.849 1.00 86.00 412 ARG A O 1
ATOM 3223 N N . LEU A 1 413 ? 19.638 -10.696 -20.294 1.00 80.25 413 LEU A N 1
ATOM 3224 C CA . LEU A 1 413 ? 20.448 -11.170 -19.167 1.00 80.25 413 LEU A CA 1
ATOM 3225 C C . LEU A 1 413 ? 20.454 -12.699 -19.056 1.00 80.25 413 LEU A C 1
ATOM 3227 O O . LEU A 1 413 ? 21.399 -13.259 -18.507 1.00 80.25 413 LEU A O 1
ATOM 3231 N N . GLU A 1 414 ? 19.383 -13.349 -19.513 1.00 77.25 414 GLU A N 1
ATOM 3232 C CA . GLU A 1 414 ? 19.203 -14.804 -19.454 1.00 77.25 414 GLU A CA 1
ATOM 3233 C C . GLU A 1 414 ? 19.700 -15.533 -20.716 1.00 77.25 414 GLU A C 1
ATOM 3235 O O . GLU A 1 414 ? 19.963 -16.736 -20.650 1.00 77.25 414 GLU A O 1
ATOM 3240 N N . ALA A 1 415 ? 19.833 -14.816 -21.839 1.00 74.62 415 ALA A N 1
ATOM 3241 C CA . ALA A 1 415 ? 20.446 -15.283 -23.088 1.00 74.62 415 ALA A CA 1
ATOM 3242 C C . ALA A 1 415 ? 21.978 -15.207 -23.042 1.00 74.62 415 ALA A C 1
ATOM 3244 O O . ALA A 1 415 ? 22.616 -16.144 -23.580 1.00 74.62 415 ALA A O 1
#

Foldseek 3Di:
DPPVVLLVLQVVLQVLVQLLQDDPQQDQPPVHRHNADSSDCARPVPRHGDWFAQPPHGDTDTPPDQADPPPRHGDDSVRVSVRSNVSSVVSNVVSVVVVVVVCVQFPDKDFPDRDQWTWIWGQGPPPRFIKIKTKHFDDPSQLLVVQLVVLDVLLDDDPQEWDFPDWDDDNGMTMTITHDQDAPFLDPQDFLLLLLLLLLLVLVSLQSSQVSQKAQQADDSVQWGDHPPPSSHTHGDRSSLIDGFFFRPDPDHQLQLFALCNLVRHTDHNLRVLSSSLSRLVCNLLVDDRPVQVVVCGDDDDSVSSVVSLVVVLVVLVVVLVVLVVVLVVCVVPVCLQPPDDDDDDCPVVCPDSPSVNLCPHPCVVVSDPSLVSVLVSLSSVLSSQSSPNDSVSHQPGSVSSSVSSVVNSVVVVD